Protein AF-0000000072197027 (afdb_homodimer)

Nearest PDB structures (foldseek):
  2esn-assembly1_C  TM=7.089E-01  e=3.017E-25  Pseudomonas aeruginosa
  2esn-assembly1_D  TM=6.855E-01  e=1.793E-22  Pseudomonas aeruginosa
  2esn-assembly1_A  TM=6.015E-01  e=3.748E-24  Pseudomonas aeruginosa
  2esn-assembly1_B  TM=6.254E-01  e=2.914E-23  Pseudomonas aeruginosa
  5ae5-assembly1_A-2  TM=6.223E-01  e=8.573E-21  Burkholderia cepacia

Structure (mmCIF, N/CA/C/O backbone):
data_AF-0000000072197027-model_v1
#
loop_
_entity.id
_entity.type
_entity.pdbx_description
1 polymer 'LysR family transcriptional regulator'
#
loop_
_atom_site.group_PDB
_atom_site.id
_atom_site.type_symbol
_atom_site.label_atom_id
_atom_site.label_alt_id
_atom_site.label_comp_id
_atom_site.label_asym_id
_atom_site.label_entity_id
_atom_site.label_seq_id
_atom_site.pdbx_PDB_ins_code
_atom_site.Cartn_x
_atom_site.Cartn_y
_atom_site.Cartn_z
_atom_site.occupancy
_atom_site.B_iso_or_equiv
_atom_site.auth_seq_id
_atom_site.auth_comp_id
_atom_site.auth_asym_id
_atom_site.auth_atom_id
_atom_site.pdbx_PDB_model_num
ATOM 1 N N . MET A 1 1 ? -32.061 29.6 -0.548 1 66.72 1 MET A N 1
ATOM 2 C CA . MET A 1 1 ? -31.108 29 0.382 1 66.72 1 MET A CA 1
ATOM 3 C C . MET A 1 1 ? -31.693 28.926 1.788 1 66.72 1 MET A C 1
ATOM 5 O O . MET A 1 1 ? -32.395 29.841 2.222 1 66.72 1 MET A O 1
ATOM 9 N N . ASP A 1 2 ? -31.773 27.795 2.347 1 75.87 2 ASP A N 1
ATOM 10 C CA . ASP A 1 2 ? -32.338 27.568 3.674 1 75.87 2 ASP A CA 1
ATOM 11 C C . ASP A 1 2 ? -31.385 28.047 4.766 1 75.87 2 ASP A C 1
ATOM 13 O O . ASP A 1 2 ? -30.712 27.238 5.409 1 75.87 2 ASP A O 1
ATOM 17 N N . TYR A 1 3 ? -31.444 29.333 4.96 1 77.2 3 TYR A N 1
ATOM 18 C CA . TYR A 1 3 ? -30.515 30.001 5.865 1 77.2 3 TYR A CA 1
ATOM 19 C C . TYR A 1 3 ? -30.723 29.536 7.301 1 77.2 3 TYR A C 1
ATOM 21 O O . TYR A 1 3 ? -29.785 29.537 8.102 1 77.2 3 TYR A O 1
ATOM 29 N N . ILE A 1 4 ? -31.829 29.19 7.571 1 70.55 4 ILE A N 1
ATOM 30 C CA . ILE A 1 4 ? -32.137 28.779 8.937 1 70.55 4 ILE A CA 1
ATOM 31 C C . ILE A 1 4 ? -31.422 27.468 9.255 1 70.55 4 ILE A C 1
ATOM 33 O O . ILE A 1 4 ? -30.751 27.353 10.283 1 70.55 4 ILE A O 1
ATOM 37 N N . THR A 1 5 ? -31.552 26.591 8.434 1 68.79 5 THR A N 1
ATOM 38 C CA . THR A 1 5 ? -30.887 25.309 8.641 1 68.79 5 THR A CA 1
ATOM 39 C C . THR A 1 5 ? -29.37 25.476 8.611 1 68.79 5 THR A C 1
ATOM 41 O O . THR A 1 5 ? -28.655 24.847 9.394 1 68.79 5 THR A O 1
ATOM 44 N N . LEU A 1 6 ? -29.025 26.313 7.749 1 75.98 6 LEU A N 1
ATOM 45 C CA . LEU A 1 6 ? -27.593 26.543 7.592 1 75.98 6 LEU A CA 1
ATOM 46 C C . LEU A 1 6 ? -26.998 27.15 8.858 1 75.98 6 LEU A C 1
ATOM 48 O O . LEU A 1 6 ? -25.842 26.884 9.195 1 75.98 6 LEU A O 1
ATOM 52 N N . SER A 1 7 ? -27.788 27.877 9.471 1 77.64 7 SER A N 1
ATOM 53 C CA . SER A 1 7 ? -27.291 28.554 10.664 1 77.64 7 SER A CA 1
ATOM 54 C C . SER A 1 7 ? -27.087 27.571 11.813 1 77.64 7 SER A C 1
ATOM 56 O O . SER A 1 7 ? -26.423 27.891 12.8 1 77.64 7 SER A O 1
ATOM 58 N N . ARG A 1 8 ? -27.603 26.42 11.632 1 77.49 8 ARG A N 1
ATOM 59 C CA . ARG A 1 8 ? -27.505 25.41 12.681 1 77.49 8 ARG A CA 1
ATOM 60 C C . ARG A 1 8 ? -26.242 24.572 12.517 1 77.49 8 ARG A C 1
ATOM 62 O O . ARG A 1 8 ? -25.866 23.823 13.421 1 77.49 8 ARG A O 1
ATOM 69 N N . ILE A 1 9 ? -25.619 24.672 11.346 1 83.15 9 ILE A N 1
ATOM 70 C CA . ILE A 1 9 ? -24.402 23.915 11.07 1 83.15 9 ILE A CA 1
ATOM 71 C C . ILE A 1 9 ? -23.19 24.84 11.151 1 83.15 9 ILE A C 1
ATOM 73 O O . ILE A 1 9 ? -23.177 25.911 10.539 1 83.15 9 ILE A O 1
ATOM 77 N N . SER A 1 10 ? -22.322 24.467 11.993 1 87.38 10 SER A N 1
ATOM 78 C CA . SER A 1 10 ? -21.107 25.266 12.114 1 87.38 10 SER A CA 1
ATOM 79 C C . SER A 1 10 ? -19.93 24.59 11.418 1 87.38 10 SER A C 1
ATOM 81 O O . SER A 1 10 ? -20.024 23.429 11.015 1 87.38 10 SER A O 1
ATOM 83 N N . LEU A 1 11 ? -18.908 25.304 11.27 1 88.21 11 LEU A N 1
ATOM 84 C CA . LEU A 1 11 ? -17.686 24.771 10.679 1 88.21 11 LEU A CA 1
ATOM 85 C C . LEU A 1 11 ? -17.112 23.648 11.537 1 88.21 11 LEU A C 1
ATOM 87 O O . LEU A 1 11 ? -16.439 22.751 11.024 1 88.21 11 LEU A O 1
ATOM 91 N N . LYS A 1 12 ? -17.463 23.77 12.756 1 90.32 12 LYS A N 1
ATOM 92 C CA . LYS A 1 12 ? -17.051 22.705 13.665 1 90.32 12 LYS A CA 1
ATOM 93 C C . LYS A 1 12 ? -17.674 21.37 13.268 1 90.32 12 LYS A C 1
ATOM 95 O O . LYS A 1 12 ? -17.004 20.336 13.287 1 90.32 12 LYS A O 1
ATOM 100 N N . HIS A 1 13 ? -18.907 21.445 12.904 1 93.07 13 HIS A N 1
ATOM 101 C CA . HIS A 1 13 ? -19.616 20.248 12.464 1 93.07 13 HIS A CA 1
ATOM 102 C C . HIS A 1 13 ? -18.955 19.638 11.233 1 93.07 13 HIS A C 1
ATOM 104 O O . HIS A 1 13 ? -18.711 18.43 11.189 1 93.07 13 HIS A O 1
ATOM 110 N N . LEU A 1 14 ? -18.633 20.467 10.346 1 92.57 14 LEU A N 1
ATOM 111 C CA . LEU A 1 14 ? -18.068 20.005 9.083 1 92.57 14 LEU A CA 1
ATOM 112 C C . LEU A 1 14 ? -16.656 19.465 9.284 1 92.57 14 LEU A C 1
ATOM 114 O O . LEU A 1 14 ? -16.277 18.463 8.674 1 92.57 14 LEU A O 1
ATOM 118 N N . THR A 1 15 ? -15.958 20.095 10.115 1 93.48 15 THR A N 1
ATOM 119 C CA . THR A 1 15 ? -14.591 19.672 10.398 1 93.48 15 THR A CA 1
ATOM 120 C C . THR A 1 15 ? -14.578 18.309 11.085 1 93.48 15 THR A C 1
ATOM 122 O O . THR A 1 15 ? -13.761 17.448 10.752 1 93.48 15 THR A O 1
ATOM 125 N N . VAL A 1 16 ? -15.466 18.138 11.992 1 94.44 16 VAL A N 1
ATOM 126 C CA . VAL A 1 16 ? -15.564 16.871 12.709 1 94.44 16 VAL A CA 1
ATOM 127 C C . VAL A 1 16 ? -15.94 15.755 11.737 1 94.44 16 VAL A C 1
ATOM 129 O O . VAL A 1 16 ? -15.339 14.679 11.754 1 94.44 16 VAL A O 1
ATOM 132 N N . LEU A 1 17 ? -16.895 16.038 10.938 1 94.54 17 LEU A N 1
ATOM 133 C CA . LEU A 1 17 ? -17.325 15.04 9.965 1 94.54 17 LEU A CA 1
ATOM 134 C C . LEU A 1 17 ? -16.178 14.655 9.038 1 94.54 17 LEU A C 1
ATOM 136 O O . LEU A 1 17 ? -15.947 13.469 8.788 1 94.54 17 LEU A O 1
ATOM 140 N N . HIS A 1 18 ? -15.48 15.6 8.584 1 92.68 18 HIS A N 1
ATOM 141 C CA . HIS A 1 18 ? -14.34 15.353 7.709 1 92.68 18 HIS A CA 1
ATOM 142 C C . HIS A 1 18 ? -13.285 14.5 8.406 1 92.68 18 HIS A C 1
ATOM 144 O O . HIS A 1 18 ? -12.764 13.548 7.82 1 92.68 18 HIS A O 1
ATOM 150 N N . MET A 1 19 ? -12.993 14.792 9.617 1 92.27 19 MET A N 1
ATOM 151 C CA . MET A 1 19 ? -11.966 14.076 10.369 1 92.27 19 MET A CA 1
ATOM 152 C C . MET A 1 19 ? -12.382 12.63 10.618 1 92.27 19 MET A C 1
ATOM 154 O O . MET A 1 19 ? -11.548 11.724 10.579 1 92.27 19 MET A O 1
ATOM 158 N N . LEU A 1 20 ? -13.648 12.473 10.857 1 93.3 20 LEU A N 1
ATOM 159 C CA . LEU A 1 20 ? -14.15 11.122 11.085 1 93.3 20 LEU A CA 1
ATOM 160 C C . LEU A 1 20 ? -14.084 10.294 9.806 1 93.3 20 LEU A C 1
ATOM 162 O O . LEU A 1 20 ? -13.819 9.091 9.853 1 93.3 20 LEU A O 1
ATOM 166 N N . LEU A 1 21 ? -14.297 10.902 8.717 1 89.8 21 LEU A N 1
ATOM 167 C CA . LEU A 1 21 ? -14.211 10.22 7.431 1 89.8 21 LEU A CA 1
ATOM 168 C C . LEU A 1 21 ? -12.768 9.843 7.111 1 89.8 21 LEU A C 1
ATOM 170 O O . LEU A 1 21 ? -12.52 8.891 6.367 1 89.8 21 LEU A O 1
ATOM 174 N N . THR A 1 22 ? -11.915 10.551 7.685 1 84.71 22 THR A N 1
ATOM 175 C CA . THR A 1 22 ? -10.497 10.352 7.41 1 84.71 22 THR A CA 1
ATOM 176 C C . THR A 1 22 ? -9.902 9.317 8.36 1 84.71 22 THR A C 1
ATOM 178 O O . THR A 1 22 ? -9.118 8.462 7.943 1 84.71 22 THR A O 1
ATOM 181 N N . THR A 1 23 ? -10.328 9.309 9.589 1 83.77 23 THR A N 1
ATOM 182 C CA . THR A 1 23 ? -9.646 8.509 10.601 1 83.77 23 THR A CA 1
ATOM 183 C C . THR A 1 23 ? -10.446 7.251 10.924 1 83.77 23 THR A C 1
ATOM 185 O O . THR A 1 23 ? -9.9 6.281 11.454 1 83.77 23 THR A O 1
ATOM 188 N N . HIS A 1 24 ? -11.756 7.358 10.73 1 87.1 24 HIS A N 1
ATOM 189 C CA . HIS A 1 24 ? -12.673 6.289 11.11 1 87.1 24 HIS A CA 1
ATOM 190 C C . HIS A 1 24 ? -12.549 5.959 12.594 1 87.1 24 HIS A C 1
ATOM 192 O O . HIS A 1 24 ? -12.648 4.794 12.985 1 87.1 24 HIS A O 1
ATOM 198 N N . SER A 1 25 ? -12.245 6.971 13.333 1 87.99 25 SER A N 1
ATOM 199 C CA . SER A 1 25 ? -12.037 6.81 14.768 1 87.99 25 SER A CA 1
ATOM 200 C C . SER A 1 25 ? -12.359 8.097 15.521 1 87.99 25 SER A C 1
ATOM 202 O O . SER A 1 25 ? -11.805 9.155 15.217 1 87.99 25 SER A O 1
ATOM 204 N N . VAL A 1 26 ? -13.176 7.939 16.562 1 92.24 26 VAL A N 1
ATOM 205 C CA . VAL A 1 26 ? -13.533 9.09 17.384 1 92.24 26 VAL A CA 1
ATOM 206 C C . VAL A 1 26 ? -12.307 9.577 18.152 1 92.24 26 VAL A C 1
ATOM 208 O O . VAL A 1 26 ? -12.045 10.781 18.217 1 92.24 26 VAL A O 1
ATOM 211 N N . THR A 1 27 ? -11.512 8.666 18.583 1 86.9 27 THR A N 1
ATOM 212 C CA . THR A 1 27 ? -10.342 8.988 19.393 1 86.9 27 THR A CA 1
ATOM 213 C C . THR A 1 27 ? -9.284 9.701 18.557 1 86.9 27 THR A C 1
ATOM 215 O O . THR A 1 27 ? -8.741 10.725 18.976 1 86.9 27 THR A O 1
ATOM 218 N N . GLN A 1 28 ? -9.111 9.238 17.409 1 85.91 28 GLN A N 1
ATOM 219 C CA . GLN A 1 28 ? -8.108 9.857 16.549 1 85.91 28 GLN A CA 1
ATOM 220 C C . GLN A 1 28 ? -8.567 11.23 16.068 1 85.91 28 GLN A C 1
ATOM 222 O O . GLN A 1 28 ? -7.766 12.163 15.977 1 85.91 28 GLN A O 1
ATOM 227 N N . ALA A 1 29 ? -9.807 11.304 15.782 1 91.36 29 ALA A N 1
ATOM 228 C CA . ALA A 1 29 ? -10.351 12.595 15.369 1 91.36 29 ALA A CA 1
ATOM 229 C C . ALA A 1 29 ? -10.196 13.635 16.475 1 91.36 29 ALA A C 1
ATOM 231 O O . ALA A 1 29 ? -9.799 14.773 16.215 1 91.36 29 ALA A O 1
ATOM 232 N N . ALA A 1 30 ? -10.44 13.252 17.703 1 92.61 30 ALA A N 1
ATOM 233 C CA . ALA A 1 30 ? -10.319 14.147 18.851 1 92.61 30 ALA A CA 1
ATOM 234 C C . ALA A 1 30 ? -8.878 14.614 19.033 1 92.61 30 ALA A C 1
ATOM 236 O O . ALA A 1 30 ? -8.627 15.8 19.259 1 92.61 30 ALA A O 1
ATOM 237 N N . GLU A 1 31 ? -7.997 13.739 18.863 1 83.12 31 GLU A N 1
ATOM 238 C CA . GLU A 1 31 ? -6.578 14.053 19.003 1 83.12 31 GLU A CA 1
ATOM 239 C C . GLU A 1 31 ? -6.13 15.064 17.952 1 83.12 31 GLU A C 1
ATOM 241 O O . GLU A 1 31 ? -5.431 16.029 18.269 1 83.12 31 GLU A O 1
ATOM 246 N N . ARG A 1 32 ? -6.592 14.882 16.796 1 82.79 32 ARG A N 1
ATOM 247 C CA . ARG A 1 32 ? -6.17 15.735 15.69 1 82.79 32 ARG A CA 1
ATOM 248 C C . ARG A 1 32 ? -6.796 17.121 15.798 1 82.79 32 ARG A C 1
ATOM 250 O O . ARG A 1 32 ? -6.183 18.117 15.408 1 82.79 32 ARG A O 1
ATOM 257 N N . LEU A 1 33 ? -7.965 17.149 16.334 1 88.43 33 LEU A N 1
ATOM 258 C CA . LEU A 1 33 ? -8.687 18.412 16.443 1 88.43 33 LEU A CA 1
ATOM 259 C C . LEU A 1 33 ? -8.394 19.093 17.776 1 88.43 33 LEU A C 1
ATOM 261 O O . LEU A 1 33 ? -8.884 20.194 18.037 1 88.43 33 LEU A O 1
ATOM 265 N N . CYS A 1 34 ? -7.593 18.354 18.594 1 87.58 34 CYS A N 1
ATOM 266 C CA . CYS A 1 34 ? -7.245 18.868 19.914 1 87.58 34 CYS A CA 1
ATOM 267 C C . CYS A 1 34 ? -8.497 19.142 20.739 1 87.58 34 CYS A C 1
ATOM 269 O O . CYS A 1 34 ? -8.642 20.222 21.314 1 87.58 34 CYS A O 1
ATOM 271 N N . VAL A 1 35 ? -9.478 18.215 20.705 1 91.8 35 VAL A N 1
ATOM 272 C CA . VAL A 1 35 ? -10.696 18.238 21.509 1 91.8 35 VAL A CA 1
ATOM 273 C C . VAL A 1 35 ? -10.89 16.885 22.19 1 91.8 35 VAL A C 1
ATOM 275 O O . VAL A 1 35 ? -10.038 16 22.081 1 91.8 35 VAL A O 1
ATOM 278 N N . THR A 1 36 ? -11.855 16.746 22.948 1 92.97 36 THR A N 1
ATOM 279 C CA . THR A 1 36 ? -12.113 15.489 23.641 1 92.97 36 THR A CA 1
ATOM 280 C C . THR A 1 36 ? -12.961 14.559 22.778 1 92.97 36 THR A C 1
ATOM 282 O O . THR A 1 36 ? -13.753 15.021 21.953 1 92.97 36 THR A O 1
ATOM 285 N N . PRO A 1 37 ? -12.825 13.312 23.019 1 93.85 37 PRO A N 1
ATOM 286 C CA . PRO A 1 37 ? -13.684 12.365 22.305 1 93.85 37 PRO A CA 1
ATOM 287 C C . PRO A 1 37 ? -15.171 12.626 22.537 1 93.85 37 PRO A C 1
ATOM 289 O O . PRO A 1 37 ? -15.983 12.441 21.627 1 93.85 37 PRO A O 1
ATOM 292 N N . SER A 1 38 ? -15.542 13.027 23.694 1 95.77 38 SER A N 1
ATOM 293 C CA . SER A 1 38 ? -16.935 13.332 24.002 1 95.77 38 SER A CA 1
ATOM 294 C C . SER A 1 38 ? -17.454 14.477 23.138 1 95.77 38 SER A C 1
ATOM 296 O O . SER A 1 38 ? -18.606 14.457 22.699 1 95.77 38 SER A O 1
ATOM 298 N N . SER A 1 39 ? -16.611 15.453 22.927 1 95.38 39 SER A N 1
ATOM 299 C CA . SER A 1 39 ? -16.973 16.577 22.07 1 95.38 39 SER A CA 1
ATOM 300 C C . SER A 1 39 ? -17.221 16.121 20.636 1 95.38 39 SER A C 1
ATOM 302 O O . SER A 1 39 ? -18.17 16.573 19.991 1 95.38 39 SER A O 1
ATOM 304 N N . VAL A 1 40 ? -16.39 15.232 20.161 1 95.61 40 VAL A N 1
ATOM 305 C CA . VAL A 1 40 ? -16.54 14.684 18.818 1 95.61 40 VAL A CA 1
ATOM 306 C C . VAL A 1 40 ? -17.843 13.893 18.725 1 95.61 40 VAL A C 1
ATOM 308 O O . VAL A 1 40 ? -18.602 14.046 17.765 1 95.61 40 VAL A O 1
ATOM 311 N N . SER A 1 41 ? -18.166 13.102 19.702 1 95.33 41 SER A N 1
ATOM 312 C CA . SER A 1 41 ? -19.373 12.282 19.723 1 95.33 41 SER A CA 1
ATOM 313 C C . SER A 1 41 ? -20.628 13.147 19.77 1 95.33 41 SER A C 1
ATOM 315 O O . SER A 1 41 ? -21.625 12.84 19.113 1 95.33 41 SER A O 1
ATOM 317 N N . LYS A 1 42 ? -20.568 14.15 20.544 1 95.95 42 LYS A N 1
ATOM 318 C CA . LYS A 1 42 ? -21.69 15.079 20.637 1 95.95 42 LYS A CA 1
ATOM 319 C C . LYS A 1 42 ? -21.956 15.756 19.296 1 95.95 42 LYS A C 1
ATOM 321 O O . LYS A 1 42 ? -23.106 15.858 18.863 1 95.95 42 LYS A O 1
ATOM 326 N N . THR A 1 43 ? -20.9 16.255 18.763 1 95.38 43 THR A N 1
ATOM 327 C CA . THR A 1 43 ? -21.019 16.9 17.461 1 95.38 43 THR A CA 1
ATOM 328 C C . THR A 1 43 ? -21.583 15.931 16.426 1 95.38 43 THR A C 1
ATOM 330 O O . THR A 1 43 ? -22.411 16.312 15.597 1 95.38 43 THR A O 1
ATOM 333 N N . LEU A 1 44 ? -21.096 14.676 16.481 1 95.29 44 LEU A N 1
ATOM 334 C CA . LEU A 1 44 ? -21.591 13.657 15.562 1 95.29 44 LEU A CA 1
ATOM 335 C C . LEU A 1 44 ? -23.083 13.418 15.768 1 95.29 44 LEU A C 1
ATOM 337 O O . LEU A 1 44 ? -23.829 13.253 14.8 1 95.29 44 LEU A O 1
ATOM 341 N N . SER A 1 45 ? -23.504 13.433 16.987 1 95.52 45 SER A N 1
ATOM 342 C CA . SER A 1 45 ? -24.92 13.266 17.298 1 95.52 45 SER A CA 1
ATOM 343 C C . SER A 1 45 ? -25.753 14.403 16.715 1 95.52 45 SER A C 1
ATOM 345 O O . SER A 1 45 ? -26.836 14.172 16.174 1 95.52 45 SER A O 1
ATOM 347 N N . GLN A 1 46 ? -25.282 15.545 16.857 1 94.32 46 GLN A N 1
ATOM 348 C CA . GLN A 1 46 ? -25.967 16.708 16.303 1 94.32 46 GLN A CA 1
ATOM 349 C C . GLN A 1 46 ? -26.072 16.612 14.784 1 94.32 46 GLN A C 1
ATOM 351 O O . GLN A 1 46 ? -27.111 16.94 14.207 1 94.32 46 GLN A O 1
ATOM 356 N N . LEU A 1 47 ? -25.043 16.171 14.169 1 94.18 47 LEU A N 1
ATOM 357 C CA . LEU A 1 47 ? -25.009 16.033 12.717 1 94.18 47 LEU A CA 1
ATOM 358 C C . LEU A 1 47 ? -26.006 14.98 12.247 1 94.18 47 LEU A C 1
ATOM 360 O O . LEU A 1 47 ? -26.662 15.155 11.218 1 94.18 47 LEU A O 1
ATOM 364 N N . ARG A 1 48 ? -26.038 13.927 13.034 1 94.37 48 ARG A N 1
ATOM 365 C CA . ARG A 1 48 ? -26.986 12.867 12.706 1 94.37 48 ARG A CA 1
ATOM 366 C C . ARG A 1 48 ? -28.415 13.4 12.676 1 94.37 48 ARG A C 1
ATOM 368 O O . ARG A 1 48 ? -29.183 13.081 11.766 1 94.37 48 ARG A O 1
ATOM 375 N N . GLU A 1 49 ? -28.704 14.159 13.603 1 93.08 49 GLU A N 1
ATOM 376 C CA . GLU A 1 49 ? -30.041 14.735 13.711 1 93.08 49 GLU A CA 1
ATOM 377 C C . GLU A 1 49 ? -30.32 15.703 12.565 1 93.08 49 GLU A C 1
ATOM 379 O O . GLU A 1 49 ? -31.41 15.695 11.99 1 93.08 49 GLU A O 1
ATOM 384 N N . THR A 1 50 ? -29.401 16.446 12.278 1 89.86 50 THR A N 1
ATOM 385 C CA . THR A 1 50 ? -29.569 17.491 11.275 1 89.86 50 THR A CA 1
ATOM 386 C C . THR A 1 50 ? -29.653 16.889 9.875 1 89.86 50 THR A C 1
ATOM 388 O O . THR A 1 50 ? -30.444 17.342 9.045 1 89.86 50 THR A O 1
ATOM 391 N N . LEU A 1 51 ? -28.821 15.873 9.655 1 91.33 51 LEU A N 1
ATOM 392 C CA . LEU A 1 51 ? -28.716 15.322 8.308 1 91.33 51 LEU A CA 1
ATOM 393 C C . LEU A 1 51 ? -29.622 14.106 8.147 1 91.33 51 LEU A C 1
ATOM 395 O O . LEU A 1 51 ? -29.741 13.557 7.049 1 91.33 51 LEU A O 1
ATOM 399 N N . LYS A 1 52 ? -30.172 13.642 9.243 1 92.9 52 LYS A N 1
ATOM 400 C CA . LYS A 1 52 ? -31.122 12.533 9.249 1 92.9 52 LYS A CA 1
ATOM 401 C C . LYS A 1 52 ? -30.486 11.261 8.697 1 92.9 52 LYS A C 1
ATOM 403 O O . LYS A 1 52 ? -31.065 10.593 7.838 1 92.9 52 LYS A O 1
ATOM 408 N N . ASP A 1 53 ? -29.295 11.037 9.064 1 93.23 53 ASP A N 1
ATOM 409 C CA . ASP A 1 53 ? -28.509 9.846 8.76 1 93.23 53 ASP A CA 1
ATOM 410 C C . ASP A 1 53 ? -27.606 9.47 9.932 1 93.23 53 ASP A C 1
ATOM 412 O O . ASP A 1 53 ? -27.104 10.344 10.642 1 93.23 53 ASP A O 1
ATOM 416 N N . GLU A 1 54 ? -27.382 8.22 10.096 1 94.03 54 GLU A N 1
ATOM 417 C CA . GLU A 1 54 ? -26.502 7.755 11.165 1 94.03 54 GLU A CA 1
ATOM 418 C C . GLU A 1 54 ? -25.063 8.205 10.929 1 94.03 54 GLU A C 1
ATOM 420 O O . GLU A 1 54 ? -24.281 8.321 11.875 1 94.03 54 GLU A O 1
ATOM 425 N N . LEU A 1 55 ? -24.662 8.431 9.651 1 94.91 55 LEU A N 1
ATOM 426 C CA . LEU A 1 55 ? -23.366 8.893 9.167 1 94.91 55 LEU A CA 1
ATOM 427 C C . LEU A 1 55 ? -22.295 7.83 9.381 1 94.91 55 LEU A C 1
ATOM 429 O O . LEU A 1 55 ? -21.532 7.517 8.464 1 94.91 55 LEU A O 1
ATOM 433 N N . PHE A 1 56 ? -22.25 7.244 10.623 1 94.18 56 PHE A N 1
ATOM 434 C CA . PHE A 1 56 ? -21.301 6.187 10.951 1 94.18 56 PHE A CA 1
ATOM 435 C C . PHE A 1 56 ? -21.96 5.115 11.811 1 94.18 56 PHE A C 1
ATOM 437 O O . PHE A 1 56 ? -22.842 5.416 12.619 1 94.18 56 PHE A O 1
ATOM 444 N N . TYR A 1 57 ? -21.454 3.925 11.609 1 88.24 57 TYR A N 1
ATOM 445 C CA . TYR A 1 57 ? -21.838 2.84 12.505 1 88.24 57 TYR A CA 1
ATOM 446 C C . TYR A 1 57 ? -20.616 2.05 12.959 1 88.24 57 TYR A C 1
ATOM 448 O O . TYR A 1 57 ? -19.547 2.145 12.352 1 88.24 57 TYR A O 1
ATOM 456 N N . ARG A 1 58 ? -20.77 1.359 13.996 1 80.99 58 ARG A N 1
ATOM 457 C CA . ARG A 1 58 ? -19.649 0.615 14.563 1 80.99 58 ARG A CA 1
ATOM 458 C C . ARG A 1 58 ? -19.61 -0.811 14.023 1 80.99 58 ARG A C 1
ATOM 460 O O . ARG A 1 58 ? -20.649 -1.464 13.904 1 80.99 58 ARG A O 1
ATOM 467 N N . ASP A 1 59 ? -18.578 -1.136 13.489 1 74.45 59 ASP A N 1
ATOM 468 C CA . ASP A 1 59 ? -18.249 -2.513 13.132 1 74.45 59 ASP A CA 1
ATOM 469 C C . ASP A 1 59 ? -17.048 -3.015 13.93 1 74.45 59 ASP A C 1
ATOM 471 O O . ASP A 1 59 ? -15.903 -2.865 13.498 1 74.45 59 ASP A O 1
ATOM 475 N N . GLY A 1 60 ? -17.344 -3.705 14.973 1 67.46 60 GLY A N 1
ATOM 476 C CA . GLY A 1 60 ? -16.281 -4.014 15.916 1 67.46 60 GLY A CA 1
ATOM 477 C C . GLY A 1 60 ? -15.662 -2.779 16.543 1 67.46 60 GLY A C 1
ATOM 478 O O . GLY A 1 60 ? -16.362 -1.969 17.154 1 67.46 60 GLY A O 1
ATOM 479 N N . THR A 1 61 ? -14.354 -2.647 16.357 1 64.93 61 THR A N 1
ATOM 480 C CA . THR A 1 61 ? -13.636 -1.502 16.907 1 64.93 61 THR A CA 1
ATOM 481 C C . THR A 1 61 ? -13.528 -0.385 15.874 1 64.93 61 THR A C 1
ATOM 483 O O . THR A 1 61 ? -13.007 0.693 16.169 1 64.93 61 THR A O 1
ATOM 486 N N . ARG A 1 62 ? -14.146 -0.65 14.782 1 71.97 62 ARG A N 1
ATOM 487 C CA . ARG A 1 62 ? -13.967 0.333 13.718 1 71.97 62 ARG A CA 1
ATOM 488 C C . ARG A 1 62 ? -15.245 1.133 13.49 1 71.97 62 ARG A C 1
ATOM 490 O O . ARG A 1 62 ? -16.349 0.6 13.623 1 71.97 62 ARG A O 1
ATOM 497 N N . LEU A 1 63 ? -15.07 2.439 13.253 1 86.17 63 LEU A N 1
ATOM 498 C CA . LEU A 1 63 ? -16.141 3.336 12.834 1 86.17 63 LEU A CA 1
ATOM 499 C C . LEU A 1 63 ? -16.257 3.371 11.314 1 86.17 63 LEU A C 1
ATOM 501 O O . LEU A 1 63 ? -15.315 3.77 10.624 1 86.17 63 LEU A O 1
ATOM 505 N N . VAL A 1 64 ? -17.42 2.868 10.792 1 84.88 64 VAL A N 1
ATOM 506 C CA . VAL A 1 64 ? -17.594 2.726 9.35 1 84.88 64 VAL A CA 1
ATOM 507 C C . VAL A 1 64 ? -18.586 3.771 8.844 1 84.88 64 VAL A C 1
ATOM 509 O O . VAL A 1 64 ? -19.694 3.89 9.371 1 84.88 64 VAL A O 1
ATOM 512 N N . PRO A 1 65 ? -18.222 4.549 7.906 1 90.09 65 PRO A N 1
ATOM 513 C CA . PRO A 1 65 ? -19.15 5.549 7.373 1 90.09 65 PRO A CA 1
ATOM 514 C C . PRO A 1 65 ? -20.281 4.929 6.557 1 90.09 65 PRO A C 1
ATOM 516 O O . PRO A 1 65 ? -20.088 3.893 5.914 1 90.09 65 PRO A O 1
ATOM 519 N N . THR A 1 66 ? -21.431 5.554 6.586 1 87.6 66 THR A N 1
ATOM 520 C CA . THR A 1 66 ? -22.559 5.172 5.743 1 87.6 66 THR A CA 1
ATOM 521 C C . THR A 1 66 ? -22.33 5.615 4.301 1 87.6 66 THR A C 1
ATOM 523 O O . THR A 1 66 ? -21.483 6.47 4.036 1 87.6 66 THR A O 1
ATOM 526 N N . PRO A 1 67 ? -23.076 5.065 3.403 1 82.52 67 PRO A N 1
ATOM 527 C CA . PRO A 1 67 ? -22.995 5.527 2.015 1 82.52 67 PRO A CA 1
ATOM 528 C C . PRO A 1 67 ? -23.28 7.02 1.872 1 82.52 67 PRO A C 1
ATOM 530 O O . PRO A 1 67 ? -22.635 7.702 1.072 1 82.52 67 PRO A O 1
ATOM 533 N N . PHE A 1 68 ? -24.205 7.511 2.671 1 89.56 68 PHE A N 1
ATOM 534 C CA . PHE A 1 68 ? -24.535 8.931 2.65 1 89.56 68 PHE A CA 1
ATOM 535 C C . PHE A 1 68 ? -23.331 9.772 3.056 1 89.56 68 PHE A C 1
ATOM 537 O O . PHE A 1 68 ? -22.999 10.754 2.388 1 89.56 68 PHE A O 1
ATOM 544 N N . ALA A 1 69 ? -22.682 9.341 4.087 1 91.15 69 ALA A N 1
ATOM 545 C CA . ALA A 1 69 ? -21.517 10.065 4.588 1 91.15 69 ALA A CA 1
ATOM 546 C C . ALA A 1 69 ? -20.394 10.08 3.555 1 91.15 69 ALA A C 1
ATOM 548 O O . ALA A 1 69 ? -19.746 11.108 3.347 1 91.15 69 ALA A O 1
ATOM 549 N N . ILE A 1 70 ? -20.214 8.974 2.962 1 85.42 70 ILE A N 1
ATOM 550 C CA . ILE A 1 70 ? -19.185 8.85 1.936 1 85.42 70 ILE A CA 1
ATOM 551 C C . ILE A 1 70 ? -19.495 9.794 0.777 1 85.42 70 ILE A C 1
ATOM 553 O O . ILE A 1 70 ? -18.607 10.492 0.281 1 85.42 70 ILE A O 1
ATOM 557 N N . ASN A 1 71 ? -20.725 9.886 0.467 1 86 71 ASN A N 1
ATOM 558 C CA . ASN A 1 71 ? -21.143 10.656 -0.7 1 86 71 ASN A CA 1
ATOM 559 C C . ASN A 1 71 ? -21.008 12.157 -0.459 1 86 71 ASN A C 1
ATOM 561 O O . ASN A 1 71 ? -20.706 12.913 -1.384 1 86 71 ASN A O 1
ATOM 565 N N . ILE A 1 72 ? -21.16 12.6 0.718 1 91.14 72 ILE A N 1
ATOM 566 C CA . ILE A 1 72 ? -21.128 14.04 0.948 1 91.14 72 ILE A CA 1
ATOM 567 C C . ILE A 1 72 ? -19.706 14.477 1.29 1 91.14 72 ILE A C 1
ATOM 569 O O . ILE A 1 72 ? -19.413 15.674 1.344 1 91.14 72 ILE A O 1
ATOM 573 N N . GLY A 1 73 ? -18.868 13.556 1.444 1 88.77 73 GLY A N 1
ATOM 574 C CA . GLY A 1 73 ? -17.488 13.826 1.812 1 88.77 73 GLY A CA 1
ATOM 575 C C . GLY A 1 73 ? -16.821 14.852 0.916 1 88.77 73 GLY A C 1
ATOM 576 O O . GLY A 1 73 ? -16.282 15.85 1.399 1 88.77 73 GLY A O 1
ATOM 577 N N . PRO A 1 74 ? -16.946 14.716 -0.335 1 87.05 74 PRO A N 1
ATOM 578 C CA . PRO A 1 74 ? -16.307 15.655 -1.26 1 87.05 74 PRO A CA 1
ATOM 579 C C . PRO A 1 74 ? -16.839 17.079 -1.117 1 87.05 74 PRO A C 1
ATOM 581 O O . PRO A 1 74 ? -16.069 18.04 -1.189 1 87.05 74 PRO A O 1
ATOM 584 N N . SER A 1 75 ? -18.096 17.161 -0.901 1 90.97 75 SER A N 1
ATOM 585 C CA . SER A 1 75 ? -18.697 18.481 -0.747 1 90.97 75 SER A CA 1
ATOM 586 C C . SER A 1 75 ? -18.213 19.164 0.528 1 90.97 75 SER A C 1
ATOM 588 O O . SER A 1 75 ? -17.938 20.365 0.529 1 90.97 75 SER A O 1
ATOM 590 N N . ILE A 1 76 ? -18.118 18.395 1.511 1 91.56 76 ILE A N 1
ATOM 591 C CA . ILE A 1 76 ? -17.628 18.926 2.779 1 91.56 76 ILE A CA 1
ATOM 592 C C . ILE A 1 76 ? -16.197 19.432 2.607 1 91.56 76 ILE A C 1
ATOM 594 O O . ILE A 1 76 ? -15.865 20.535 3.048 1 91.56 76 ILE A O 1
ATOM 598 N N . HIS A 1 77 ? -15.437 18.678 1.989 1 89.37 77 HIS A N 1
ATOM 599 C CA . HIS A 1 77 ? -14.056 19.065 1.724 1 89.37 77 HIS A CA 1
ATOM 600 C C . HIS A 1 77 ? -13.99 20.369 0.937 1 89.37 77 HIS A C 1
ATOM 602 O O . HIS A 1 77 ? -13.174 21.242 1.24 1 89.37 77 HIS A O 1
ATOM 608 N N . GLY A 1 78 ? -14.806 20.49 -0.035 1 88.19 78 GLY A N 1
ATOM 609 C CA . GLY A 1 78 ? -14.85 21.712 -0.822 1 88.19 78 GLY A CA 1
ATOM 610 C C . GLY A 1 78 ? -15.191 22.94 0.001 1 88.19 78 GLY A C 1
ATOM 611 O O . GLY A 1 78 ? -14.554 23.986 -0.141 1 88.19 78 GLY A O 1
ATOM 612 N N . ILE A 1 79 ? -16.102 22.789 0.852 1 90.14 79 ILE A N 1
ATOM 613 C CA . ILE A 1 79 ? -16.539 23.894 1.698 1 90.14 79 ILE A CA 1
ATOM 614 C C . ILE A 1 79 ? -15.408 24.301 2.64 1 90.14 79 ILE A C 1
ATOM 616 O O . ILE A 1 79 ? -15.099 25.488 2.772 1 90.14 79 ILE A O 1
ATOM 620 N N . LEU A 1 80 ? -14.813 23.34 3.22 1 89.51 80 LEU A N 1
ATOM 621 C CA . LEU A 1 80 ? -13.74 23.621 4.168 1 89.51 80 LEU A CA 1
ATOM 622 C C . LEU A 1 80 ? -12.551 24.268 3.466 1 89.51 80 LEU A C 1
ATOM 624 O O . LEU A 1 80 ? -11.93 25.186 4.007 1 89.51 80 LEU A O 1
ATOM 628 N N . SER A 1 81 ? -12.266 23.822 2.342 1 87.59 81 SER A N 1
ATOM 629 C CA . SER A 1 81 ? -11.173 24.395 1.562 1 87.59 81 SER A CA 1
ATOM 630 C C . SER A 1 81 ? -11.451 25.852 1.208 1 87.59 81 SER A C 1
ATOM 632 O O . SER A 1 81 ? -10.569 26.704 1.329 1 87.59 81 SER A O 1
ATOM 634 N N . SER A 1 82 ? -12.638 26.099 0.807 1 86.63 82 SER A N 1
ATOM 635 C CA . SER A 1 82 ? -13.031 27.459 0.456 1 86.63 82 SER A CA 1
ATOM 636 C C . SER A 1 82 ? -12.988 28.379 1.672 1 86.63 82 SER A C 1
ATOM 638 O O . SER A 1 82 ? -12.541 29.524 1.576 1 86.63 82 SER A O 1
ATOM 640 N N . MET A 1 83 ? -13.405 27.849 2.746 1 87.21 83 MET A N 1
ATOM 641 C CA . MET A 1 83 ? -13.39 28.634 3.977 1 87.21 83 MET A CA 1
ATOM 642 C C . MET A 1 83 ? -11.961 28.965 4.394 1 87.21 83 MET A C 1
ATOM 644 O O . MET A 1 83 ? -11.681 30.081 4.835 1 87.21 83 MET A O 1
ATOM 648 N N . ASN A 1 84 ? -11.109 28.007 4.273 1 84.95 84 ASN A N 1
ATOM 649 C CA . ASN A 1 84 ? -9.704 28.269 4.564 1 84.95 84 ASN A CA 1
ATOM 650 C C . ASN A 1 84 ? -9.14 29.366 3.666 1 84.95 84 ASN A C 1
ATOM 652 O O . ASN A 1 84 ? -8.339 30.189 4.112 1 84.95 84 ASN A O 1
ATOM 656 N N . GLY A 1 85 ? -9.536 29.396 2.475 1 82.65 85 GLY A N 1
ATOM 657 C CA . GLY A 1 85 ? -9.138 30.448 1.554 1 82.65 85 GLY A CA 1
ATOM 658 C C . GLY A 1 85 ? -9.593 31.828 1.991 1 82.65 85 GLY A C 1
ATOM 659 O O . GLY A 1 85 ? -8.834 32.795 1.901 1 82.65 85 GLY A O 1
ATOM 660 N N . LEU A 1 86 ? -10.712 31.858 2.503 1 81.47 86 LEU A N 1
ATOM 661 C CA . LEU A 1 86 ? -11.278 33.125 2.953 1 81.47 86 LEU A CA 1
ATOM 662 C C . LEU A 1 86 ? -10.575 33.618 4.213 1 81.47 86 LEU A C 1
ATOM 664 O O . LEU A 1 86 ? -10.303 34.813 4.351 1 81.47 86 LEU A O 1
ATOM 668 N N . LEU A 1 87 ? -10.278 32.697 5.062 1 82.1 87 LEU A N 1
ATOM 669 C CA . LEU A 1 87 ? -9.691 33.041 6.353 1 82.1 87 LEU A CA 1
ATOM 670 C C . LEU A 1 87 ? -8.252 33.516 6.186 1 82.1 87 LEU A C 1
ATOM 672 O O . LEU A 1 87 ? -7.777 34.355 6.956 1 82.1 87 LEU A O 1
ATOM 676 N N . HIS A 1 88 ? -7.595 33.072 5.218 1 79.06 88 HIS A N 1
ATOM 677 C CA . HIS A 1 88 ? -6.169 33.362 5.129 1 79.06 88 HIS A CA 1
ATOM 678 C C . HIS A 1 88 ? -5.869 34.304 3.967 1 79.06 88 HIS A C 1
ATOM 680 O O . HIS A 1 88 ? -4.712 34.66 3.734 1 79.06 88 HIS A O 1
ATOM 686 N N . GLN A 1 89 ? -6.876 34.948 3.395 1 72.34 89 GLN A N 1
ATOM 687 C CA . GLN A 1 89 ? -6.783 35.944 2.332 1 72.34 89 GLN A CA 1
ATOM 688 C C . GLN A 1 89 ? -5.648 35.614 1.367 1 72.34 89 GLN A C 1
ATOM 690 O O . GLN A 1 89 ? -4.868 36.492 0.993 1 72.34 89 GLN A O 1
ATOM 695 N N . GLY A 1 90 ? -5.427 34.476 1.157 1 66.14 90 GLY A N 1
ATOM 696 C CA . GLY A 1 90 ? -4.519 34.027 0.113 1 66.14 90 GLY A CA 1
ATOM 697 C C . GLY A 1 90 ? -3.079 33.925 0.579 1 66.14 90 GLY A C 1
ATOM 698 O O . GLY A 1 90 ? -2.201 33.519 -0.185 1 66.14 90 GLY A O 1
ATOM 699 N N . SER A 1 91 ? -2.782 34.318 1.824 1 79.98 91 SER A N 1
ATOM 700 C CA . SER A 1 91 ? -1.382 34.268 2.233 1 79.98 91 SER A CA 1
ATOM 701 C C . SER A 1 91 ? -1.08 32.995 3.016 1 79.98 91 SER A C 1
ATOM 703 O O . SER A 1 91 ? -1.91 32.531 3.801 1 79.98 91 SER A O 1
ATOM 705 N N . PHE A 1 92 ? -0.072 32.256 2.626 1 87.55 92 PHE A N 1
ATOM 706 C CA . PHE A 1 92 ? 0.37 31.058 3.33 1 87.55 92 PHE A CA 1
ATOM 707 C C . PHE A 1 92 ? 1.861 31.131 3.638 1 87.55 92 PHE A C 1
ATOM 709 O O . PHE A 1 92 ? 2.656 31.541 2.79 1 87.55 92 PHE A O 1
ATOM 716 N N . SER A 1 93 ? 2.151 30.967 4.913 1 86.25 93 SER A N 1
ATOM 717 C CA . SER A 1 93 ? 3.545 30.834 5.321 1 86.25 93 SER A CA 1
ATOM 718 C C . SER A 1 93 ? 3.822 29.452 5.905 1 86.25 93 SER A C 1
ATOM 720 O O . SER A 1 93 ? 3.281 29.097 6.954 1 86.25 93 SER A O 1
ATOM 722 N N . PRO A 1 94 ? 4.654 28.696 5.28 1 87.06 94 PRO A N 1
ATOM 723 C CA . PRO A 1 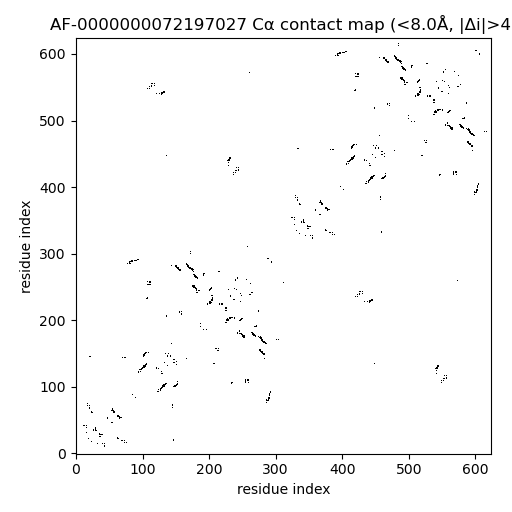94 ? 4.938 27.334 5.74 1 87.06 94 PRO A CA 1
ATOM 724 C C . PRO A 1 94 ? 5.541 27.299 7.142 1 87.06 94 PRO A C 1
ATOM 726 O O . PRO A 1 94 ? 5.314 26.346 7.892 1 87.06 94 PRO A O 1
ATOM 729 N N . ALA A 1 95 ? 6.234 28.333 7.484 1 83.38 95 ALA A N 1
ATOM 730 C CA . ALA A 1 95 ? 6.917 28.373 8.775 1 83.38 95 ALA A CA 1
ATOM 731 C C . ALA A 1 95 ? 5.915 28.419 9.924 1 83.38 95 ALA A C 1
ATOM 733 O O . ALA A 1 95 ? 6.214 27.974 11.035 1 83.38 95 ALA A O 1
ATOM 734 N N . TYR A 1 96 ? 4.714 28.939 9.622 1 82.81 96 TYR A N 1
ATOM 735 C CA . TYR A 1 96 ? 3.724 29.117 10.679 1 82.81 96 TYR A CA 1
ATOM 736 C C . TYR A 1 96 ? 2.564 28.144 10.51 1 82.81 96 TYR A C 1
ATOM 738 O O . TYR A 1 96 ? 1.61 28.164 11.292 1 82.81 96 TYR A O 1
ATOM 746 N N . PHE A 1 97 ? 2.733 27.34 9.537 1 85.92 97 PHE A N 1
ATOM 747 C CA . PHE A 1 97 ? 1.661 26.397 9.241 1 85.92 97 PHE A CA 1
ATOM 748 C C . PHE A 1 97 ? 1.539 25.352 10.344 1 85.92 97 PHE A C 1
ATOM 750 O O . PHE A 1 97 ? 2.546 24.818 10.814 1 85.92 97 PHE A O 1
ATOM 757 N N . GLN A 1 98 ? 0.237 25.267 10.819 1 81.83 98 GLN A N 1
ATOM 758 C CA . GLN A 1 98 ? -0.083 24.208 11.771 1 81.83 98 GLN A CA 1
ATOM 759 C C . GLN A 1 98 ? -1.021 23.176 11.151 1 81.83 98 GLN A C 1
ATOM 761 O O . GLN A 1 98 ? -2.131 23.511 10.733 1 81.83 98 GLN A O 1
ATOM 766 N N . GLY A 1 99 ? -0.455 22.017 10.822 1 82.52 99 GLY A N 1
ATOM 767 C CA . GLY A 1 99 ? -1.258 20.969 10.211 1 82.52 99 GLY A CA 1
ATOM 768 C C . GLY A 1 99 ? -0.436 19.979 9.408 1 82.52 99 GLY A C 1
ATOM 769 O O . GLY A 1 99 ? 0.776 19.866 9.605 1 82.52 99 GLY A O 1
ATOM 770 N N . ASP A 1 100 ? -1.196 19.231 8.597 1 87.52 100 ASP A N 1
ATOM 771 C CA . ASP A 1 100 ? -0.465 18.194 7.875 1 87.52 100 ASP A CA 1
ATOM 772 C C . ASP A 1 100 ? -0.773 18.244 6.38 1 87.52 100 ASP A C 1
ATOM 774 O O . ASP A 1 100 ? -1.881 18.612 5.982 1 87.52 100 ASP A O 1
ATOM 778 N N . PHE A 1 101 ? 0.256 18.015 5.63 1 93.26 101 PHE A N 1
ATOM 779 C CA . PHE A 1 101 ? 0.104 17.739 4.207 1 93.26 101 PHE A CA 1
ATOM 780 C C . PHE A 1 101 ? 0.086 16.238 3.945 1 93.26 101 PHE A C 1
ATOM 782 O O . PHE A 1 101 ? 0.789 15.477 4.614 1 93.26 101 PHE A O 1
ATOM 789 N N . SER A 1 102 ? -0.72 15.85 3.001 1 94.97 102 SER A N 1
ATOM 790 C CA . SER A 1 102 ? -0.827 14.426 2.702 1 94.97 102 SER A CA 1
ATOM 791 C C . SER A 1 102 ? -0.63 14.158 1.213 1 94.97 102 SER A C 1
ATOM 793 O O . SER A 1 102 ? -1.293 14.769 0.374 1 94.97 102 SER A O 1
ATOM 795 N N . ILE A 1 103 ? 0.275 13.232 0.924 1 96.18 103 ILE A N 1
ATOM 796 C CA . ILE A 1 103 ? 0.575 12.821 -0.443 1 96.18 103 ILE A CA 1
ATOM 797 C C . ILE A 1 103 ? 0.515 11.299 -0.549 1 96.18 103 ILE A C 1
ATOM 799 O O . ILE A 1 103 ? 0.952 10.589 0.36 1 96.18 103 ILE A O 1
ATOM 803 N N . ALA A 1 104 ? -0.049 10.84 -1.615 1 96.38 104 ALA A N 1
ATOM 804 C CA . ALA A 1 104 ? -0.013 9.404 -1.881 1 96.38 104 ALA A CA 1
ATOM 805 C C . ALA A 1 104 ? 0.84 9.094 -3.108 1 96.38 104 ALA A C 1
ATOM 807 O O . ALA A 1 104 ? 0.796 9.823 -4.102 1 96.38 104 ALA A O 1
ATOM 808 N N . MET A 1 105 ? 1.564 8.055 -2.995 1 95.27 105 MET A N 1
ATOM 809 C CA . MET A 1 105 ? 2.403 7.611 -4.104 1 95.27 105 MET A CA 1
ATOM 810 C C . MET A 1 105 ? 2.804 6.15 -3.933 1 95.27 105 MET A C 1
ATOM 812 O O . MET A 1 105 ? 2.601 5.567 -2.866 1 95.27 105 MET A O 1
ATOM 816 N N . ARG A 1 106 ? 3.315 5.575 -4.999 1 93.22 106 ARG A N 1
ATOM 817 C CA . ARG A 1 106 ? 3.96 4.273 -4.861 1 93.22 106 ARG A CA 1
ATOM 818 C C . ARG A 1 106 ? 5.254 4.386 -4.062 1 93.22 106 ARG A C 1
ATOM 820 O O . ARG A 1 106 ? 5.995 5.361 -4.204 1 93.22 106 ARG A O 1
ATOM 827 N N . GLU A 1 107 ? 5.556 3.362 -3.332 1 92.68 107 GLU A N 1
ATOM 828 C CA . GLU A 1 107 ? 6.742 3.403 -2.482 1 92.68 107 GLU A CA 1
ATOM 829 C C . GLU A 1 107 ? 8.007 3.611 -3.31 1 92.68 107 GLU A C 1
ATOM 831 O O . GLU A 1 107 ? 8.893 4.373 -2.919 1 92.68 107 GLU A O 1
ATOM 836 N N . SER A 1 108 ? 8.025 3.005 -4.443 1 93.6 108 SER A N 1
ATOM 837 C CA . SER A 1 108 ? 9.212 3.103 -5.285 1 93.6 108 SER A CA 1
ATOM 838 C C . SER A 1 108 ? 9.398 4.52 -5.817 1 93.6 108 SER A C 1
ATOM 840 O O . SER A 1 108 ? 10.518 4.93 -6.128 1 93.6 108 SER A O 1
ATOM 842 N N . SER A 1 109 ? 8.31 5.275 -5.896 1 93.88 109 SER A N 1
ATOM 843 C CA . SER A 1 109 ? 8.408 6.644 -6.392 1 93.88 109 SER A CA 1
ATOM 844 C C . SER A 1 109 ? 9.2 7.524 -5.431 1 93.88 109 SER A C 1
ATOM 846 O O . SER A 1 109 ? 9.681 8.593 -5.814 1 93.88 109 SER A O 1
ATOM 848 N N . MET A 1 110 ? 9.342 7.092 -4.235 1 93.02 110 MET A N 1
ATOM 849 C CA . MET A 1 110 ? 10.119 7.842 -3.253 1 93.02 110 MET A CA 1
ATOM 850 C C . MET A 1 110 ? 11.553 8.042 -3.732 1 93.02 110 MET A C 1
ATOM 852 O O . MET A 1 110 ? 12.155 9.089 -3.484 1 93.02 110 MET A O 1
ATOM 856 N N . GLU A 1 111 ? 12.085 7.066 -4.423 1 91.99 111 GLU A N 1
ATOM 857 C CA . GLU A 1 111 ? 13.453 7.168 -4.922 1 91.99 111 GLU A CA 1
ATOM 858 C C . GLU A 1 111 ? 13.601 8.335 -5.893 1 91.99 111 GLU A C 1
ATOM 860 O O . GLU A 1 111 ? 14.627 9.018 -5.901 1 91.99 111 GLU A O 1
ATOM 865 N N . LEU A 1 112 ? 12.612 8.521 -6.649 1 90.98 112 LEU A N 1
ATOM 866 C CA . LEU A 1 112 ? 12.658 9.577 -7.655 1 90.98 112 LEU A CA 1
ATOM 867 C C . LEU A 1 112 ? 12.361 10.936 -7.03 1 90.98 112 LEU A C 1
ATOM 869 O O . LEU A 1 112 ? 12.967 11.942 -7.404 1 90.98 112 LEU A O 1
ATOM 873 N N . PHE A 1 113 ? 11.523 10.981 -5.993 1 93 113 PHE A N 1
ATOM 874 C CA . PHE A 1 113 ? 10.983 12.261 -5.551 1 93 113 PHE A CA 1
ATOM 875 C C . PHE A 1 113 ? 11.513 12.624 -4.169 1 93 113 PHE A C 1
ATOM 877 O O . PHE A 1 113 ? 11.098 13.626 -3.582 1 93 113 PHE A O 1
ATOM 884 N N . ALA A 1 114 ? 12.417 11.867 -3.665 1 92.2 114 ALA A N 1
ATOM 885 C CA . ALA A 1 114 ? 12.972 12.09 -2.332 1 92.2 114 ALA A CA 1
ATOM 886 C C . ALA A 1 114 ? 13.519 13.508 -2.196 1 92.2 114 ALA A C 1
ATOM 888 O O . ALA A 1 114 ? 13.223 14.202 -1.22 1 92.2 114 ALA A O 1
ATOM 889 N N . PRO A 1 115 ? 14.223 13.998 -3.16 1 88.79 115 PRO A N 1
ATOM 890 C CA . PRO A 1 115 ? 14.751 15.356 -3.003 1 88.79 115 PRO A CA 1
ATOM 891 C C . PRO A 1 115 ? 13.651 16.402 -2.842 1 88.79 115 PRO A C 1
ATOM 893 O O . PRO A 1 115 ? 13.81 17.359 -2.08 1 88.79 115 PRO A O 1
ATOM 896 N N . VAL A 1 116 ? 12.611 16.208 -3.53 1 91.13 116 VAL A N 1
ATOM 897 C CA . VAL A 1 116 ? 11.485 17.134 -3.47 1 91.13 116 VAL A CA 1
ATOM 898 C C . VAL A 1 116 ? 10.835 17.069 -2.09 1 91.13 116 VAL A C 1
ATOM 900 O O . VAL A 1 116 ? 10.553 18.103 -1.48 1 91.13 116 VAL A O 1
ATOM 903 N N . LEU A 1 117 ? 10.632 15.894 -1.597 1 93.83 117 LEU A N 1
ATOM 904 C CA . LEU A 1 117 ? 9.953 15.693 -0.321 1 93.83 117 LEU A CA 1
ATOM 905 C C . LEU A 1 117 ? 10.819 16.177 0.837 1 93.83 117 LEU A C 1
ATOM 907 O O . LEU A 1 117 ? 10.303 16.694 1.83 1 93.83 117 LEU A O 1
ATOM 911 N N . VAL A 1 118 ? 12.104 15.995 0.67 1 90.84 118 VAL A N 1
ATOM 912 C CA . VAL A 1 118 ? 13.037 16.491 1.677 1 90.84 118 VAL A CA 1
ATOM 913 C C . VAL A 1 118 ? 12.963 18.014 1.745 1 90.84 118 VAL A C 1
ATOM 915 O O . VAL A 1 118 ? 12.848 18.589 2.83 1 90.84 118 VAL A O 1
ATOM 918 N N . HIS A 1 119 ? 13.035 18.577 0.598 1 89.08 119 HIS A N 1
ATOM 919 C CA . HIS A 1 119 ? 12.952 20.031 0.528 1 89.08 119 HIS A CA 1
ATOM 920 C C . HIS A 1 119 ? 11.665 20.541 1.168 1 89.08 119 HIS A C 1
ATOM 922 O O . HIS A 1 119 ? 11.692 21.49 1.956 1 89.08 119 HIS A O 1
ATOM 928 N N . LEU A 1 120 ? 10.615 19.905 0.896 1 90.38 120 LEU A N 1
ATOM 929 C CA . LEU A 1 120 ? 9.318 20.279 1.449 1 90.38 120 LEU A CA 1
ATOM 930 C C . LEU A 1 120 ? 9.312 20.131 2.967 1 90.38 120 LEU A C 1
ATOM 932 O O . LEU A 1 120 ? 8.893 21.045 3.682 1 90.38 120 LEU A O 1
ATOM 936 N N . SER A 1 121 ? 9.742 19.019 3.418 1 90.95 121 SER A N 1
ATOM 937 C CA . SER A 1 121 ? 9.72 18.722 4.847 1 90.95 121 SER A CA 1
ATOM 938 C C . SER A 1 121 ? 10.585 19.704 5.629 1 90.95 121 SER A C 1
ATOM 940 O O . SER A 1 121 ? 10.272 20.04 6.774 1 90.95 121 SER A O 1
ATOM 942 N N . GLN A 1 122 ? 11.612 20.198 5.034 1 88.36 122 GLN A N 1
ATOM 943 C CA . GLN A 1 122 ? 12.536 21.107 5.703 1 88.36 122 GLN A CA 1
ATOM 944 C C . GLN A 1 122 ? 11.965 22.52 5.774 1 88.36 122 GLN A C 1
ATOM 946 O O . GLN A 1 122 ? 12.414 23.337 6.58 1 88.36 122 GLN A O 1
ATOM 951 N N . GLN A 1 123 ? 11.034 22.824 4.913 1 88.55 123 GLN A N 1
ATOM 952 C CA . GLN A 1 123 ? 10.398 24.137 4.919 1 88.55 123 GLN A CA 1
ATOM 953 C C . GLN A 1 123 ? 9.313 24.217 5.989 1 88.55 123 GLN A C 1
ATOM 955 O O . GLN A 1 123 ? 8.904 25.31 6.386 1 88.55 123 GLN A O 1
ATOM 960 N N . LEU A 1 124 ? 8.879 23.07 6.401 1 86.8 124 LEU A N 1
ATOM 961 C CA . LEU A 1 124 ? 7.786 23.029 7.367 1 86.8 124 LEU A CA 1
ATOM 962 C C . LEU A 1 124 ? 8.31 23.201 8.788 1 86.8 124 LEU A C 1
ATOM 964 O O . LEU A 1 124 ? 9.377 22.685 9.128 1 86.8 124 LEU A O 1
ATOM 968 N N . GLY A 1 125 ? 7.623 24.003 9.54 1 79.04 125 GLY A N 1
ATOM 969 C CA . GLY A 1 125 ? 7.997 24.201 10.931 1 79.04 125 GLY A CA 1
ATOM 970 C C . GLY A 1 125 ? 7.732 22.985 11.799 1 79.04 125 GLY A C 1
ATOM 971 O O . GLY A 1 125 ? 7.275 21.952 11.306 1 79.04 125 GLY A O 1
ATOM 972 N N . ASN A 1 126 ? 7.963 23.043 13.04 1 78.72 126 ASN A N 1
ATOM 973 C CA . ASN A 1 126 ? 7.919 21.944 13.998 1 78.72 126 ASN A CA 1
ATOM 974 C C . ASN A 1 126 ? 6.487 21.491 14.266 1 78.72 126 ASN A C 1
ATOM 976 O O . ASN A 1 126 ? 6.266 20.426 14.845 1 78.72 126 ASN A O 1
ATOM 980 N N . HIS A 1 127 ? 5.551 22.245 13.714 1 80.65 127 HIS A N 1
ATOM 981 C CA . HIS A 1 127 ? 4.166 21.9 14.017 1 80.65 127 HIS A CA 1
ATOM 982 C C . HIS A 1 127 ? 3.444 21.379 12.779 1 80.65 127 HIS A C 1
ATOM 984 O O . HIS A 1 127 ? 2.217 21.265 12.772 1 80.65 127 HIS A O 1
ATOM 990 N N . ALA A 1 128 ? 4.236 21.213 11.736 1 83.73 128 ALA A N 1
ATOM 991 C CA . ALA A 1 128 ? 3.687 20.667 10.497 1 83.73 128 ALA A CA 1
ATOM 992 C C . ALA A 1 128 ? 4.383 19.363 10.117 1 83.73 128 ALA A C 1
ATOM 994 O O . ALA A 1 128 ? 5.557 19.163 10.437 1 83.73 128 ALA A O 1
ATOM 995 N N . TYR A 1 129 ? 3.573 18.469 9.534 1 87.29 129 TYR A N 1
ATOM 996 C CA . TYR A 1 129 ? 4.133 17.183 9.136 1 87.29 129 TYR A CA 1
ATOM 997 C C . TYR A 1 129 ? 3.708 16.817 7.719 1 87.29 129 TYR A C 1
ATOM 999 O O . TYR A 1 129 ? 2.684 17.299 7.228 1 87.29 129 TYR A O 1
ATOM 1007 N N . LEU A 1 130 ? 4.601 16.054 7.122 1 93.64 130 LEU A N 1
ATOM 1008 C CA . LEU A 1 130 ? 4.3 15.497 5.808 1 93.64 130 LEU A CA 1
ATOM 1009 C C . LEU A 1 130 ? 3.93 14.021 5.915 1 93.64 130 LEU A C 1
ATOM 1011 O O . LEU A 1 130 ? 4.725 13.211 6.398 1 93.64 130 LEU A O 1
ATOM 1015 N N . ASN A 1 131 ? 2.73 13.72 5.511 1 94.5 131 ASN A N 1
ATOM 1016 C CA . ASN A 1 131 ? 2.278 12.334 5.466 1 94.5 131 ASN A CA 1
ATOM 1017 C C . ASN A 1 131 ? 2.321 11.776 4.046 1 94.5 131 ASN A C 1
ATOM 1019 O O . ASN A 1 131 ? 1.589 12.24 3.17 1 94.5 131 ASN A O 1
ATOM 1023 N N . VAL A 1 132 ? 3.14 10.78 3.865 1 96.38 132 VAL A N 1
ATOM 1024 C CA . VAL A 1 132 ? 3.225 10.126 2.563 1 96.38 132 VAL A CA 1
ATOM 1025 C C . VAL A 1 132 ? 2.628 8.723 2.65 1 96.38 132 VAL A C 1
ATOM 1027 O O . VAL A 1 132 ? 3.239 7.816 3.22 1 96.38 132 VAL A O 1
ATOM 1030 N N . HIS A 1 133 ? 1.534 8.565 2.006 1 95 133 HIS A N 1
ATOM 1031 C CA . HIS A 1 133 ? 0.792 7.31 2.053 1 95 133 HIS A CA 1
ATOM 1032 C C . HIS A 1 133 ? 1.089 6.449 0.829 1 95 133 HIS A C 1
ATOM 1034 O O . HIS A 1 133 ? 1.559 6.955 -0.192 1 95 133 HIS A O 1
ATOM 1040 N N . SER A 1 134 ? 0.799 5.176 0.999 1 93.52 134 SER A N 1
ATOM 1041 C CA . SER A 1 134 ? 0.801 4.293 -0.162 1 93.52 134 SER A CA 1
ATOM 1042 C C . SER A 1 134 ? -0.388 4.575 -1.074 1 93.52 134 SER A C 1
ATOM 1044 O O . SER A 1 134 ? -1.518 4.718 -0.602 1 93.52 134 SER A O 1
ATOM 1046 N N . LYS A 1 135 ? -0.121 4.551 -2.28 1 91.18 135 LYS A N 1
ATOM 1047 C CA . LYS A 1 135 ? -1.197 4.757 -3.245 1 91.18 135 LYS A CA 1
ATOM 1048 C C . LYS A 1 135 ? -2.237 3.644 -3.155 1 91.18 135 LYS A C 1
ATOM 1050 O O . LYS A 1 135 ? -3.424 3.874 -3.395 1 91.18 135 LYS A O 1
ATOM 1055 N N . ASP A 1 136 ? -1.831 2.5 -2.766 1 86.72 136 ASP A N 1
ATOM 1056 C CA . ASP A 1 136 ? -2.741 1.363 -2.671 1 86.72 136 ASP A CA 1
ATOM 1057 C C . ASP A 1 136 ? -3.716 1.536 -1.509 1 86.72 136 ASP A C 1
ATOM 1059 O O . ASP A 1 136 ? -4.836 1.023 -1.549 1 86.72 136 ASP A O 1
ATOM 1063 N N . GLU A 1 137 ? -3.262 2.231 -0.575 1 82.94 137 GLU A N 1
ATOM 1064 C CA . GLU A 1 137 ? -4.112 2.528 0.574 1 82.94 137 GLU A CA 1
ATOM 1065 C C . GLU A 1 137 ? -5.019 3.724 0.296 1 82.94 137 GLU A C 1
ATOM 1067 O O . GLU A 1 137 ? -6.203 3.704 0.639 1 82.94 137 GLU A O 1
ATOM 1072 N N . MET A 1 138 ? -4.384 4.739 -0.275 1 83.19 138 MET A N 1
ATOM 1073 C CA . MET A 1 138 ? -5.077 5.996 -0.539 1 83.19 138 MET A CA 1
ATOM 1074 C C . MET A 1 138 ? -5.128 6.286 -2.035 1 83.19 138 MET A C 1
ATOM 1076 O O . MET A 1 138 ? -4.182 6.841 -2.597 1 83.19 138 MET A O 1
ATOM 1080 N N . SER A 1 139 ? -6.298 5.999 -2.539 1 84.98 139 SER A N 1
ATOM 1081 C CA . SER A 1 139 ? -6.444 6.061 -3.989 1 84.98 139 SER A CA 1
ATOM 1082 C C . SER A 1 139 ? -7.239 7.292 -4.412 1 84.98 139 SER A C 1
ATOM 1084 O O . SER A 1 139 ? -7.321 8.271 -3.668 1 84.98 139 SER A O 1
ATOM 1086 N N . PHE A 1 140 ? -7.761 7.274 -5.636 1 87.08 140 PHE A N 1
ATOM 1087 C CA . PHE A 1 140 ? -8.474 8.396 -6.234 1 87.08 140 PHE A CA 1
ATOM 1088 C C . PHE A 1 140 ? -9.698 8.764 -5.404 1 87.08 140 PHE A C 1
ATOM 1090 O O . PHE A 1 140 ? -10.027 9.944 -5.264 1 87.08 140 PHE A O 1
ATOM 1097 N N . ASP A 1 141 ? -10.268 7.782 -4.775 1 83.68 141 ASP A N 1
ATOM 1098 C CA . ASP A 1 141 ? -11.421 8.045 -3.919 1 83.68 141 ASP A CA 1
ATOM 1099 C C . ASP A 1 141 ? -11.031 8.911 -2.723 1 83.68 141 ASP A C 1
ATOM 1101 O O . ASP A 1 141 ? -11.779 9.81 -2.332 1 83.68 141 ASP A O 1
ATOM 1105 N N . ALA A 1 142 ? -9.885 8.575 -2.182 1 88.82 142 ALA A N 1
ATOM 1106 C CA . ALA A 1 142 ? -9.384 9.367 -1.062 1 88.82 142 ALA A CA 1
ATOM 1107 C C . ALA A 1 142 ? -9.102 10.805 -1.488 1 88.82 142 ALA A C 1
ATOM 1109 O O . ALA A 1 142 ? -9.323 11.742 -0.718 1 88.82 142 ALA A O 1
ATOM 1110 N N . LEU A 1 143 ? -8.642 10.951 -2.643 1 91.38 143 LEU A N 1
ATOM 1111 C CA . LEU A 1 143 ? -8.36 12.27 -3.2 1 91.38 143 LEU A CA 1
ATOM 1112 C C . LEU A 1 143 ? -9.647 13.067 -3.387 1 91.38 143 LEU A C 1
ATOM 1114 O O . LEU A 1 143 ? -9.715 14.241 -3.015 1 91.38 143 LEU A O 1
ATOM 1118 N N . ILE A 1 144 ? -10.625 12.457 -3.898 1 87.47 144 ILE A N 1
ATOM 1119 C CA . ILE A 1 144 ? -11.914 13.087 -4.162 1 87.47 144 ILE A CA 1
ATOM 1120 C C . ILE A 1 144 ? -12.55 13.53 -2.846 1 87.47 144 ILE A C 1
ATOM 1122 O O . ILE A 1 144 ? -13.146 14.607 -2.769 1 87.47 144 ILE A O 1
ATOM 1126 N N . ARG A 1 145 ? -12.344 12.778 -1.824 1 84.56 145 ARG A N 1
ATOM 1127 C CA . ARG A 1 145 ? -12.965 13.045 -0.53 1 84.56 145 ARG A CA 1
ATOM 1128 C C . ARG A 1 145 ? -12.099 13.976 0.312 1 84.56 145 ARG A C 1
ATOM 1130 O O . ARG A 1 145 ? -12.469 14.331 1.433 1 84.56 145 ARG A O 1
ATOM 1137 N N . GLY A 1 146 ? -10.956 14.216 -0.179 1 87.4 146 GLY A N 1
ATOM 1138 C CA . GLY A 1 146 ? -10.084 15.151 0.515 1 87.4 146 GLY A CA 1
ATOM 1139 C C . GLY A 1 146 ? -9.299 14.509 1.643 1 87.4 146 GLY A C 1
ATOM 1140 O O . GLY A 1 146 ? -8.841 15.198 2.557 1 87.4 146 GLY A O 1
ATOM 1141 N N . GLN A 1 147 ? -9.153 13.254 1.608 1 88.95 147 GLN A N 1
ATOM 1142 C CA . GLN A 1 147 ? -8.382 12.545 2.624 1 88.95 147 GLN A CA 1
ATOM 1143 C C . GLN A 1 147 ? -6.888 12.602 2.321 1 88.95 147 GLN A C 1
ATOM 1145 O O . GLN A 1 147 ? -6.06 12.374 3.205 1 88.95 147 GLN A O 1
ATOM 1150 N N . ILE A 1 148 ? -6.6 12.813 1.062 1 94.23 148 ILE A N 1
ATOM 1151 C CA . ILE A 1 148 ? -5.241 13.128 0.635 1 94.23 148 ILE A CA 1
ATOM 1152 C C . ILE A 1 148 ? -5.254 14.371 -0.253 1 94.23 148 ILE A C 1
ATOM 1154 O O . ILE A 1 148 ? -6.267 14.68 -0.884 1 94.23 148 ILE A O 1
ATOM 1158 N N . ASP A 1 149 ? -4.141 15.038 -0.259 1 95.25 149 ASP A N 1
ATOM 1159 C CA . ASP A 1 149 ? -4.073 16.315 -0.961 1 95.25 149 ASP A CA 1
ATOM 1160 C C . ASP A 1 149 ? -3.629 16.123 -2.41 1 95.25 149 ASP A C 1
ATOM 1162 O O . ASP A 1 149 ? -4.147 16.778 -3.316 1 95.25 149 ASP A O 1
ATOM 1166 N N . PHE A 1 150 ? -2.667 15.234 -2.556 1 96.48 150 PHE A N 1
ATOM 1167 C CA . PHE A 1 150 ? -2.107 15.003 -3.882 1 96.48 150 PHE A CA 1
ATOM 1168 C C . PHE A 1 150 ? -1.78 13.528 -4.082 1 96.48 150 PHE A C 1
ATOM 1170 O O . PHE A 1 150 ? -1.463 12.821 -3.123 1 96.48 150 PHE A O 1
ATOM 1177 N N . LEU A 1 151 ? -1.924 13.108 -5.304 1 95.59 151 LEU A N 1
ATOM 1178 C CA . LEU A 1 151 ? -1.511 11.775 -5.73 1 95.59 151 LEU A CA 1
ATOM 1179 C C . LEU A 1 151 ? -0.444 11.858 -6.816 1 95.59 151 LEU A C 1
ATOM 1181 O O . LEU A 1 151 ? -0.583 12.624 -7.772 1 95.59 151 LEU A O 1
ATOM 1185 N N . LEU A 1 152 ? 0.615 11.184 -6.588 1 94.73 152 LEU A N 1
ATOM 1186 C CA . LEU A 1 152 ? 1.704 11.089 -7.555 1 94.73 152 LEU A CA 1
ATOM 1187 C C . LEU A 1 152 ? 1.867 9.656 -8.05 1 94.73 152 LEU A C 1
ATOM 1189 O O . LEU A 1 152 ? 2.078 8.74 -7.253 1 94.73 152 LEU A O 1
ATOM 1193 N N . LEU A 1 153 ? 1.835 9.47 -9.363 1 91.66 153 LEU A N 1
ATOM 1194 C CA . LEU A 1 153 ? 1.92 8.09 -9.828 1 91.66 153 LEU A CA 1
ATOM 1195 C C . LEU A 1 153 ? 2.391 8.032 -11.277 1 91.66 153 LEU A C 1
ATOM 1197 O O . LEU A 1 153 ? 2.1 8.935 -12.065 1 91.66 153 LEU A O 1
ATOM 1201 N N . PRO A 1 154 ? 3.051 6.954 -11.654 1 91.71 154 PRO A N 1
ATOM 1202 C CA . PRO A 1 154 ? 3.3 6.654 -13.066 1 91.71 154 PRO A CA 1
ATOM 1203 C C . PRO A 1 154 ? 2.062 6.118 -13.782 1 91.71 154 PRO A C 1
ATOM 1205 O O . PRO A 1 154 ? 1.244 5.425 -13.172 1 91.71 154 PRO A O 1
ATOM 1208 N N . HIS A 1 155 ? 1.877 6.487 -15.013 1 90.32 155 HIS A N 1
ATOM 1209 C CA . HIS A 1 155 ? 0.761 5.961 -15.791 1 90.32 155 HIS A CA 1
ATOM 1210 C C . HIS A 1 155 ? 0.994 6.149 -17.286 1 90.32 155 HIS A C 1
ATOM 1212 O O . HIS A 1 155 ? 1.93 6.843 -17.69 1 90.32 155 HIS A O 1
ATOM 1218 N N . ASP A 1 156 ? 0.098 5.446 -17.965 1 91.62 156 ASP A N 1
ATOM 1219 C CA . ASP A 1 156 ? 0.059 5.637 -19.412 1 91.62 156 ASP A CA 1
ATOM 1220 C C . ASP A 1 156 ? -0.686 6.919 -19.777 1 91.62 156 ASP A C 1
ATOM 1222 O O . ASP A 1 156 ? -1.75 7.204 -19.223 1 91.62 156 ASP A O 1
ATOM 1226 N N . LEU A 1 157 ? -0.139 7.692 -20.679 1 87.06 157 LEU A N 1
ATOM 1227 C CA . LEU A 1 157 ? -0.785 8.941 -21.069 1 87.06 157 LEU A CA 1
ATOM 1228 C C . LEU A 1 157 ? -2.036 8.669 -21.899 1 87.06 157 LEU A C 1
ATOM 1230 O O . LEU A 1 157 ? -2.908 9.533 -22.016 1 87.06 157 LEU A O 1
ATOM 1234 N N . SER A 1 158 ? -2.082 7.524 -22.48 1 77.58 158 SER A N 1
ATOM 1235 C CA . SER A 1 158 ? -3.257 7.188 -23.278 1 77.58 158 SER A CA 1
ATOM 1236 C C . SER A 1 158 ? -4.458 6.878 -22.391 1 77.58 158 SER A C 1
ATOM 1238 O O . SER A 1 158 ? -5.588 6.792 -22.874 1 77.58 158 SER A O 1
ATOM 1240 N N . GLN A 1 159 ? -4.331 6.717 -21.1 1 64.41 159 GLN A N 1
ATOM 1241 C CA . GLN A 1 159 ? -5.388 6.261 -20.203 1 64.41 159 GLN A CA 1
ATOM 1242 C C . GLN A 1 159 ? -5.762 7.347 -19.198 1 64.41 159 GLN A C 1
ATOM 1244 O O . GLN A 1 159 ? -5.034 7.583 -18.231 1 64.41 159 GLN A O 1
ATOM 1249 N N . PRO A 1 160 ? -6.231 8.501 -19.576 1 61.38 160 PRO A N 1
ATOM 1250 C CA . PRO A 1 160 ? -6.45 9.053 -18.237 1 61.38 160 PRO A CA 1
ATOM 1251 C C . PRO A 1 160 ? -7.335 8.163 -17.368 1 61.38 160 PRO A C 1
ATOM 1253 O O . PRO A 1 160 ? -8.331 7.618 -17.851 1 61.38 160 PRO A O 1
ATOM 1256 N N . PRO A 1 161 ? -6.792 7.73 -16.076 1 59.6 161 PRO A N 1
ATOM 1257 C CA . PRO A 1 161 ? -7.496 6.723 -15.278 1 59.6 161 PRO A CA 1
ATOM 1258 C C . PRO A 1 161 ? -8.941 7.115 -14.977 1 59.6 161 PRO A C 1
ATOM 1260 O O . PRO A 1 161 ? -9.82 6.25 -14.921 1 59.6 161 PRO A O 1
ATOM 1263 N N . THR A 1 162 ? -9.145 8.375 -14.475 1 64.53 162 THR A N 1
ATOM 1264 C CA . THR A 1 162 ? -10.507 8.631 -14.018 1 64.53 162 THR A CA 1
ATOM 1265 C C . THR A 1 162 ? -11.15 9.748 -14.835 1 64.53 162 THR A C 1
ATOM 1267 O O . THR A 1 162 ? -10.459 10.65 -15.314 1 64.53 162 THR A O 1
ATOM 1270 N N . HIS A 1 163 ? -12.289 9.488 -15.181 1 66.39 163 HIS A N 1
ATOM 1271 C CA . HIS A 1 163 ? -13.107 10.481 -15.869 1 66.39 163 HIS A CA 1
ATOM 1272 C C . HIS A 1 163 ? -13.792 11.414 -14.877 1 66.39 163 HIS A C 1
ATOM 1274 O O . HIS A 1 163 ? -14.731 12.128 -15.236 1 66.39 163 HIS A O 1
ATOM 1280 N N . ASN A 1 164 ? -13.235 11.341 -13.752 1 79.52 164 ASN A N 1
ATOM 1281 C CA . ASN A 1 164 ? -13.868 12.219 -12.774 1 79.52 164 ASN A CA 1
ATOM 1282 C C . ASN A 1 164 ? -13.538 13.685 -13.041 1 79.52 164 ASN A C 1
ATOM 1284 O O . ASN A 1 164 ? -12.372 14.08 -13.004 1 79.52 164 ASN A O 1
ATOM 1288 N N . LYS A 1 165 ? -14.468 14.483 -13.234 1 82.56 165 LYS A N 1
ATOM 1289 C CA . LYS A 1 165 ? -14.324 15.875 -13.651 1 82.56 165 LYS A CA 1
ATOM 1290 C C . LYS A 1 165 ? -13.737 16.727 -12.53 1 82.56 165 LYS A C 1
ATOM 1292 O O . LYS A 1 165 ? -13.252 17.834 -12.773 1 82.56 165 LYS A O 1
ATOM 1297 N N . ASP A 1 166 ? -13.747 16.202 -11.358 1 87.17 166 ASP A N 1
ATOM 1298 C CA . ASP A 1 166 ? -13.263 16.983 -10.223 1 87.17 166 ASP A CA 1
ATOM 1299 C C . ASP A 1 166 ? -11.756 16.814 -10.043 1 87.17 166 ASP A C 1
ATOM 1301 O O . ASP A 1 166 ? -11.13 17.555 -9.283 1 87.17 166 ASP A O 1
ATOM 1305 N N . LEU A 1 167 ? -11.213 15.888 -10.757 1 91.42 167 LEU A N 1
ATOM 1306 C CA . LEU A 1 167 ? -9.783 15.634 -10.624 1 91.42 167 LEU A CA 1
ATOM 1307 C C . LEU A 1 167 ? -9.005 16.293 -11.758 1 91.42 167 LEU A C 1
ATOM 1309 O O . LEU A 1 167 ? -9.454 16.292 -12.906 1 91.42 167 LEU A O 1
ATOM 1313 N N . VAL A 1 168 ? -7.943 16.891 -11.422 1 92.72 168 VAL A N 1
ATOM 1314 C CA . VAL A 1 168 ? -7.036 17.491 -12.395 1 92.72 168 VAL A CA 1
ATOM 1315 C C . VAL A 1 168 ? -5.743 16.681 -12.465 1 92.72 168 VAL A C 1
ATOM 1317 O O . VAL A 1 168 ? -5.171 16.323 -11.433 1 92.72 168 VAL A O 1
ATOM 1320 N N . TRP A 1 169 ? -5.355 16.406 -13.646 1 91.93 169 TRP A N 1
ATOM 1321 C CA . TRP A 1 169 ? -4.114 15.682 -13.9 1 91.93 169 TRP A CA 1
ATOM 1322 C C . TRP A 1 169 ? -3.072 16.594 -14.539 1 91.93 169 TRP A C 1
ATOM 1324 O O . TRP A 1 169 ? -3.356 17.271 -15.53 1 91.93 169 TRP A O 1
ATOM 1334 N N . GLN A 1 170 ? -1.881 16.558 -13.99 1 92.58 170 GLN A N 1
ATOM 1335 C CA . GLN A 1 170 ? -0.781 17.308 -14.586 1 92.58 170 GLN A CA 1
ATOM 1336 C C . GLN A 1 170 ? 0.464 16.437 -14.73 1 92.58 170 GLN A C 1
ATOM 1338 O O . GLN A 1 170 ? 0.991 15.929 -13.738 1 92.58 170 GLN A O 1
ATOM 1343 N N . THR A 1 171 ? 0.931 16.308 -15.949 1 91.93 171 THR A N 1
ATOM 1344 C CA . THR A 1 171 ? 2.167 15.574 -16.197 1 91.93 171 THR A CA 1
ATOM 1345 C C . THR A 1 171 ? 3.364 16.316 -15.61 1 91.93 171 THR A C 1
ATOM 1347 O O . THR A 1 171 ? 3.557 17.503 -15.878 1 91.93 171 THR A O 1
ATOM 1350 N N . ILE A 1 172 ? 4.178 15.589 -14.841 1 91.95 172 ILE A N 1
ATOM 1351 C CA . ILE A 1 172 ? 5.29 16.279 -14.197 1 91.95 172 ILE A CA 1
ATOM 1352 C C . ILE A 1 172 ? 6.614 15.704 -14.697 1 91.95 172 ILE A C 1
ATOM 1354 O O . ILE A 1 172 ? 7.654 16.361 -14.614 1 91.95 172 ILE A O 1
ATOM 1358 N N . LEU A 1 173 ? 6.617 14.443 -15.177 1 91.68 173 LEU A N 1
ATOM 1359 C CA . LEU A 1 173 ? 7.823 13.809 -15.698 1 91.68 173 LEU A CA 1
ATOM 1360 C C . LEU A 1 173 ? 7.487 12.855 -16.839 1 91.68 173 LEU A C 1
ATOM 1362 O O . LEU A 1 173 ? 6.674 11.943 -16.672 1 91.68 173 LEU A O 1
ATOM 1366 N N . LYS A 1 174 ? 8.107 13.071 -17.951 1 91.77 174 LYS A N 1
ATOM 1367 C CA . LYS A 1 174 ? 8.015 12.068 -19.007 1 91.77 174 LYS A CA 1
ATOM 1368 C C . LYS A 1 174 ? 8.948 10.892 -18.731 1 91.77 174 LYS A C 1
ATOM 1370 O O . LYS A 1 174 ? 9.989 11.056 -18.092 1 91.77 174 LYS A O 1
ATOM 1375 N N . ASP A 1 175 ? 8.543 9.766 -19.249 1 93.76 175 ASP A N 1
ATOM 1376 C CA . ASP A 1 175 ? 9.324 8.572 -18.939 1 93.76 175 ASP A CA 1
ATOM 1377 C C . ASP A 1 175 ? 9.277 7.571 -20.092 1 93.76 175 ASP A C 1
ATOM 1379 O O . ASP A 1 175 ? 8.597 7.802 -21.094 1 93.76 175 ASP A O 1
ATOM 1383 N N . GLU A 1 176 ? 10.12 6.615 -19.996 1 95.67 176 GLU A N 1
ATOM 1384 C CA . GLU A 1 176 ? 10.155 5.448 -20.874 1 95.67 176 GLU A CA 1
ATOM 1385 C C . GLU A 1 176 ? 10.106 4.152 -20.071 1 95.67 176 GLU A C 1
ATOM 1387 O O . GLU A 1 176 ? 10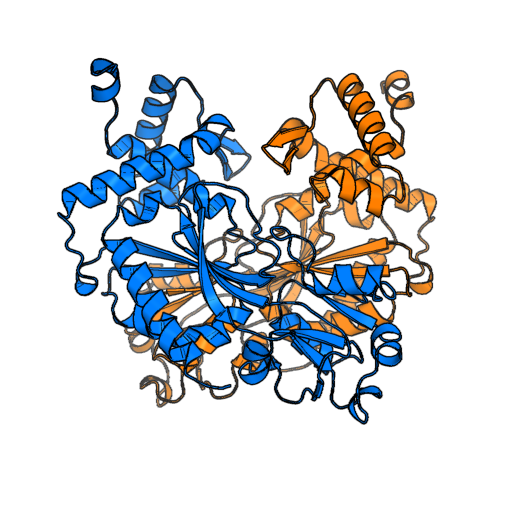.345 4.155 -18.861 1 95.67 176 GLU A O 1
ATOM 1392 N N . LEU A 1 177 ? 9.709 3.09 -20.801 1 97.46 177 LEU A N 1
ATOM 1393 C CA . LEU A 1 177 ? 9.743 1.783 -20.155 1 97.46 177 LEU A CA 1
ATOM 1394 C C . LEU A 1 177 ? 10.949 0.976 -20.624 1 97.46 177 LEU A C 1
ATOM 1396 O O . LEU A 1 177 ? 11.363 1.085 -21.781 1 97.46 177 LEU A O 1
ATOM 1400 N N . ILE A 1 178 ? 11.466 0.187 -19.726 1 98.02 178 ILE A N 1
ATOM 1401 C CA . ILE A 1 178 ? 12.577 -0.714 -20.014 1 98.02 178 ILE A CA 1
ATOM 1402 C C . ILE A 1 178 ? 12.325 -2.07 -19.358 1 98.02 178 ILE A C 1
ATOM 1404 O O . ILE A 1 178 ? 11.367 -2.231 -18.598 1 98.02 178 ILE A O 1
ATOM 1408 N N . CYS A 1 179 ? 13.125 -2.992 -19.717 1 98.64 179 CYS A N 1
ATOM 1409 C CA . CYS A 1 179 ? 13.077 -4.318 -19.111 1 98.64 179 CYS A CA 1
ATOM 1410 C C . CYS A 1 179 ? 14.287 -4.551 -18.214 1 98.64 179 CYS A C 1
ATOM 1412 O O . CYS A 1 179 ? 15.422 -4.291 -18.615 1 98.64 179 CYS A O 1
ATOM 1414 N N . LEU A 1 180 ? 14.032 -5.017 -16.997 1 98.6 180 LEU A N 1
ATOM 1415 C CA . LEU A 1 180 ? 15.099 -5.382 -16.072 1 98.6 180 LEU A CA 1
ATOM 1416 C C . LEU A 1 180 ? 15.17 -6.895 -15.894 1 98.6 180 LEU A C 1
ATOM 1418 O O . LEU A 1 180 ? 14.14 -7.572 -15.887 1 98.6 180 LEU A O 1
ATOM 1422 N N . MET A 1 181 ? 16.346 -7.403 -15.74 1 98.44 181 MET A N 1
ATOM 1423 C CA . MET A 1 181 ? 16.568 -8.825 -15.495 1 98.44 181 MET A CA 1
ATOM 1424 C C . MET A 1 181 ? 17.856 -9.047 -14.71 1 98.44 181 MET A C 1
ATOM 1426 O O . MET A 1 181 ? 18.698 -8.151 -14.623 1 98.44 181 MET A O 1
ATOM 1430 N N . GLY A 1 182 ? 17.974 -10.163 -14.074 1 97.14 182 GLY A N 1
ATOM 1431 C CA . GLY A 1 182 ? 19.204 -10.512 -13.381 1 97.14 182 GLY A CA 1
ATOM 1432 C C . GLY A 1 182 ? 20.394 -10.653 -14.312 1 97.14 182 GLY A C 1
ATOM 1433 O O . GLY A 1 182 ? 20.235 -11.005 -15.483 1 97.14 182 GLY A O 1
ATOM 1434 N N . LYS A 1 183 ? 21.548 -10.461 -13.728 1 95.46 183 LYS A N 1
ATOM 1435 C CA . LYS A 1 183 ? 22.775 -10.529 -14.517 1 95.46 183 LYS A CA 1
ATOM 1436 C C . LYS A 1 183 ? 22.983 -11.928 -15.091 1 95.46 183 LYS A C 1
ATOM 1438 O O . LYS A 1 183 ? 23.564 -12.083 -16.167 1 95.46 183 LYS A O 1
ATOM 1443 N N . SER A 1 184 ? 22.504 -12.893 -14.452 1 94.62 184 SER A N 1
ATOM 1444 C CA . SER A 1 184 ? 22.707 -14.28 -14.858 1 94.62 184 SER A CA 1
ATOM 1445 C C . SER A 1 184 ? 21.619 -14.738 -15.823 1 94.62 184 SER A C 1
ATOM 1447 O O . SER A 1 184 ? 21.642 -15.875 -16.299 1 94.62 184 SER A O 1
ATOM 1449 N N . ASN A 1 185 ? 20.665 -13.914 -16.082 1 96.03 185 ASN A N 1
ATOM 1450 C CA . ASN A 1 185 ? 19.614 -14.264 -17.032 1 96.03 185 ASN A CA 1
ATOM 1451 C C . ASN A 1 185 ? 20.183 -14.538 -18.422 1 96.03 185 ASN A C 1
ATOM 1453 O O . ASN A 1 185 ? 20.973 -13.747 -18.94 1 96.03 185 ASN A O 1
ATOM 1457 N N . PRO A 1 186 ? 19.792 -15.59 -19.055 1 94.78 186 PRO A N 1
ATOM 1458 C CA . PRO A 1 186 ? 20.309 -15.913 -20.387 1 94.78 186 PRO A CA 1
ATOM 1459 C C . PRO A 1 186 ? 20.033 -14.813 -21.409 1 94.78 186 PRO A C 1
ATOM 1461 O O . PRO A 1 186 ? 20.784 -14.662 -22.377 1 94.78 186 PRO A O 1
ATOM 1464 N N . LEU A 1 187 ? 19.042 -14.091 -21.169 1 96.53 187 LEU A N 1
ATOM 1465 C CA . LEU A 1 187 ? 18.646 -13.051 -22.112 1 96.53 187 LEU A CA 1
ATOM 1466 C C . LEU A 1 187 ? 19.456 -11.778 -21.89 1 96.53 187 LEU A C 1
ATOM 1468 O O . LEU A 1 187 ? 19.358 -10.831 -22.673 1 96.53 187 LEU A O 1
ATOM 1472 N N . ALA A 1 188 ? 20.273 -11.755 -20.84 1 95.82 188 ALA A N 1
ATOM 1473 C CA . ALA A 1 188 ? 21.009 -10.548 -20.476 1 95.82 188 ALA A CA 1
ATOM 1474 C C . ALA A 1 188 ? 22.208 -10.338 -21.397 1 95.82 188 ALA A C 1
ATOM 1476 O O . ALA A 1 188 ? 22.774 -9.243 -21.451 1 95.82 188 ALA A O 1
ATOM 1477 N N . LYS A 1 189 ? 22.573 -11.318 -22.189 1 93.17 189 LYS A N 1
ATOM 1478 C CA . LYS A 1 189 ? 23.82 -11.294 -22.948 1 93.17 189 LYS A CA 1
ATOM 1479 C C . LYS A 1 189 ? 23.568 -10.932 -24.409 1 93.17 189 LYS A C 1
ATOM 1481 O O . LYS A 1 189 ? 24.5 -10.902 -25.216 1 93.17 189 LYS A O 1
ATOM 1486 N N . GLN A 1 190 ? 22.397 -10.722 -24.82 1 94.35 190 GLN A N 1
ATOM 1487 C CA . GLN A 1 190 ? 22.019 -10.389 -26.19 1 94.35 190 GLN A CA 1
ATOM 1488 C C . GLN A 1 190 ? 20.859 -9.397 -26.215 1 94.35 190 GLN A C 1
ATOM 1490 O O . GLN A 1 190 ? 20.152 -9.236 -25.218 1 94.35 190 GLN A O 1
ATOM 1495 N N . PRO A 1 191 ? 20.713 -8.8 -27.387 1 96.36 191 PRO A N 1
ATOM 1496 C CA . PRO A 1 191 ? 19.556 -7.906 -27.484 1 96.36 191 PRO A CA 1
ATOM 1497 C C . PRO A 1 191 ? 18.231 -8.632 -27.262 1 96.36 191 PRO A C 1
ATOM 1499 O O . PRO A 1 191 ? 18.05 -9.755 -27.739 1 96.36 191 PRO A O 1
ATOM 1502 N N . LEU A 1 192 ? 17.349 -8.006 -26.554 1 98.01 192 LEU A N 1
ATOM 1503 C CA . LEU A 1 192 ? 16.059 -8.608 -26.234 1 98.01 192 LEU A CA 1
ATOM 1504 C C . LEU A 1 192 ? 15.117 -8.541 -27.431 1 98.01 192 LEU A C 1
ATOM 1506 O O . LEU A 1 192 ? 14.78 -7.452 -27.902 1 98.01 192 LEU A O 1
ATOM 1510 N N . THR A 1 193 ? 14.708 -9.647 -27.961 1 97.86 193 THR A N 1
ATOM 1511 C CA . THR A 1 193 ? 13.725 -9.737 -29.035 1 97.86 193 THR A CA 1
ATOM 1512 C C . THR A 1 193 ? 12.326 -9.966 -28.471 1 97.86 193 THR A C 1
ATOM 1514 O O . THR A 1 193 ? 12.171 -10.283 -27.29 1 97.86 193 THR A O 1
ATOM 1517 N N . ILE A 1 194 ? 11.335 -9.832 -29.327 1 97.69 194 ILE A N 1
ATOM 1518 C CA . ILE A 1 194 ? 9.962 -10.049 -28.885 1 97.69 194 ILE A CA 1
ATOM 1519 C C . ILE A 1 194 ? 9.771 -11.513 -28.493 1 97.69 194 ILE A C 1
ATOM 1521 O O . ILE A 1 194 ? 9.058 -11.817 -27.534 1 97.69 194 ILE A O 1
ATOM 1525 N N . GLU A 1 195 ? 10.421 -12.44 -29.204 1 96.76 195 GLU A N 1
ATOM 1526 C CA . GLU A 1 195 ? 10.345 -13.864 -28.895 1 96.76 195 GLU A CA 1
ATOM 1527 C C . GLU A 1 195 ? 10.987 -14.171 -27.546 1 96.76 195 GLU A C 1
ATOM 1529 O O . GLU A 1 195 ? 10.434 -14.93 -26.747 1 96.76 195 GLU A O 1
ATOM 1534 N N . GLY A 1 196 ? 12.183 -13.578 -27.379 1 96.91 196 GLY A N 1
ATOM 1535 C CA . GLY A 1 196 ? 12.842 -13.747 -26.093 1 96.91 196 GLY A CA 1
ATOM 1536 C C . GLY A 1 196 ? 12.023 -13.219 -24.93 1 96.91 196 GLY A C 1
ATOM 1537 O O . GLY A 1 196 ? 11.902 -13.883 -23.898 1 96.91 196 GLY A O 1
ATOM 1538 N N . TYR A 1 197 ? 11.411 -12.053 -25.14 1 97.82 197 TYR A N 1
ATOM 1539 C CA . TYR A 1 197 ? 10.58 -11.42 -24.122 1 97.82 197 TYR A CA 1
ATOM 1540 C C . TYR A 1 197 ? 9.383 -12.296 -23.772 1 97.82 197 TYR A C 1
ATOM 1542 O O . TYR A 1 197 ? 9.07 -12.489 -22.595 1 97.82 197 TYR A O 1
ATOM 1550 N N . LEU A 1 198 ? 8.768 -12.896 -24.777 1 96.81 198 LEU A N 1
ATOM 1551 C CA . LEU A 1 198 ? 7.517 -13.617 -24.569 1 96.81 198 LEU A CA 1
ATOM 1552 C C . LEU A 1 198 ? 7.783 -15.045 -24.105 1 96.81 198 LEU A C 1
ATOM 1554 O O . LEU A 1 198 ? 6.88 -15.718 -23.601 1 96.81 198 LEU A O 1
ATOM 1558 N N . SER A 1 199 ? 9.008 -15.495 -24.267 1 94.44 199 SER A N 1
ATOM 1559 C CA . SER A 1 199 ? 9.352 -16.848 -23.844 1 94.44 199 SER A CA 1
ATOM 1560 C C . SER A 1 199 ? 9.698 -16.893 -22.36 1 94.44 199 SER A C 1
ATOM 1562 O O . SER A 1 199 ? 9.731 -17.967 -21.757 1 94.44 199 SER A O 1
ATOM 1564 N N . ALA A 1 200 ? 9.954 -15.767 -21.799 1 94.92 200 ALA A N 1
ATOM 1565 C CA . ALA A 1 200 ? 10.344 -15.677 -20.394 1 94.92 200 ALA A CA 1
ATOM 1566 C C . ALA A 1 200 ? 9.121 -15.533 -19.493 1 94.92 200 ALA A C 1
ATOM 1568 O O . ALA A 1 200 ? 8.025 -15.225 -19.968 1 94.92 200 ALA A O 1
ATOM 1569 N N . ARG A 1 201 ? 9.343 -15.825 -18.214 1 94.46 201 ARG A N 1
ATOM 1570 C CA . ARG A 1 201 ? 8.336 -15.497 -17.21 1 94.46 201 ARG A CA 1
ATOM 1571 C C . ARG A 1 201 ? 8.552 -14.093 -16.656 1 94.46 201 ARG A C 1
ATOM 1573 O O . ARG A 1 201 ? 9.676 -13.587 -16.651 1 94.46 201 ARG A O 1
ATOM 1580 N N . HIS A 1 202 ? 7.439 -13.475 -16.203 1 96.52 202 HIS A N 1
ATOM 1581 C CA . HIS A 1 202 ? 7.488 -12.054 -15.879 1 96.52 202 HIS A CA 1
ATOM 1582 C C . HIS A 1 202 ? 6.946 -11.789 -14.478 1 96.52 202 HIS A C 1
ATOM 1584 O O . HIS A 1 202 ? 6.209 -12.611 -13.927 1 96.52 202 HIS A O 1
ATOM 1590 N N . ILE A 1 203 ? 7.391 -10.67 -13.978 1 97 203 ILE A N 1
ATOM 1591 C CA . ILE A 1 203 ? 6.801 -10.095 -12.774 1 97 203 ILE A CA 1
ATOM 1592 C C . ILE A 1 203 ? 5.914 -8.911 -13.149 1 97 203 ILE A C 1
ATOM 1594 O O . ILE A 1 203 ? 6.354 -7.993 -13.846 1 97 203 ILE A O 1
ATOM 1598 N N . GLY A 1 204 ? 4.69 -8.995 -12.75 1 95.88 204 GLY A N 1
ATOM 1599 C CA . GLY A 1 204 ? 3.772 -7.89 -12.978 1 95.88 204 GLY A CA 1
ATOM 1600 C C . GLY A 1 204 ? 3.536 -7.045 -11.74 1 95.88 204 GLY A C 1
ATOM 1601 O O . GLY A 1 204 ? 3.932 -7.427 -10.637 1 95.88 204 GLY A O 1
ATOM 1602 N N . ILE A 1 205 ? 2.899 -5.855 -11.934 1 95.2 205 ILE A N 1
ATOM 1603 C CA . ILE A 1 205 ? 2.582 -4.955 -10.83 1 95.2 205 ILE A CA 1
ATOM 1604 C C . ILE A 1 205 ? 1.068 -4.885 -10.641 1 95.2 205 ILE A C 1
ATOM 1606 O O . ILE A 1 205 ? 0.321 -4.739 -11.612 1 95.2 205 ILE A O 1
ATOM 1610 N N . HIS A 1 206 ? 0.718 -4.969 -9.345 1 90.16 206 HIS A N 1
ATOM 1611 C CA . HIS A 1 206 ? -0.686 -4.728 -9.032 1 90.16 206 HIS A CA 1
ATOM 1612 C C . HIS A 1 206 ? -1.05 -3.259 -9.225 1 90.16 206 HIS A C 1
ATOM 1614 O O . HIS A 1 206 ? -0.3 -2.371 -8.813 1 90.16 206 HIS A O 1
ATOM 1620 N N . ASP A 1 207 ? -2.173 -3.013 -9.907 1 83.59 207 ASP A N 1
ATOM 1621 C CA . ASP A 1 207 ? -2.772 -1.683 -9.969 1 83.59 207 ASP A CA 1
ATOM 1622 C C . ASP A 1 207 ? -4.293 -1.771 -10.073 1 83.59 207 ASP A C 1
ATOM 1624 O O . ASP A 1 207 ? -4.829 -2.131 -11.124 1 83.59 207 ASP A O 1
ATOM 1628 N N . LYS A 1 208 ? -4.936 -1.491 -9.069 1 76.49 208 LYS A N 1
ATOM 1629 C CA . LYS A 1 208 ? -6.388 -1.637 -9.058 1 76.49 208 LYS A CA 1
ATOM 1630 C C . LYS A 1 208 ? -7.072 -0.374 -9.572 1 76.49 208 LYS A C 1
ATOM 1632 O O . LYS A 1 208 ? -8.254 -0.4 -9.922 1 76.49 208 LYS A O 1
ATOM 1637 N N . ASP A 1 209 ? -6.337 0.655 -9.595 1 78 209 ASP A N 1
ATOM 1638 C CA . ASP A 1 209 ? -6.978 1.937 -9.871 1 78 209 ASP A CA 1
ATOM 1639 C C . ASP A 1 209 ? -6.808 2.332 -11.337 1 78 209 ASP A C 1
ATOM 1641 O O . ASP A 1 209 ? -7.596 3.116 -11.869 1 78 209 ASP A O 1
ATOM 1645 N N . LEU A 1 210 ? -5.824 1.827 -11.944 1 78.16 210 LEU A N 1
ATOM 1646 C CA . LEU A 1 210 ? -5.549 2.21 -13.325 1 78.16 210 LEU A CA 1
ATOM 1647 C C . LEU A 1 210 ? -5.947 1.096 -14.287 1 78.16 210 LEU A C 1
ATOM 1649 O O . LEU A 1 210 ? -5.964 -0.078 -13.911 1 78.16 210 LEU A O 1
ATOM 1653 N N . SER A 1 211 ? -6.211 1.507 -15.44 1 77.73 211 SER A N 1
ATOM 1654 C CA . SER A 1 211 ? -6.517 0.541 -16.49 1 77.73 211 SER A CA 1
ATOM 1655 C C . SER A 1 211 ? -5.291 -0.291 -16.85 1 77.73 211 SER A C 1
ATOM 1657 O O . SER A 1 211 ? -4.172 0.039 -16.452 1 77.73 211 SER A O 1
ATOM 1659 N N . ARG A 1 212 ? -5.598 -1.316 -17.534 1 83.41 212 ARG A N 1
ATOM 1660 C CA . ARG A 1 212 ? -4.513 -2.137 -18.06 1 83.41 212 ARG A CA 1
ATOM 1661 C C . ARG A 1 212 ? -3.521 -1.292 -18.852 1 83.41 212 ARG A C 1
ATOM 1663 O O . ARG A 1 212 ? -3.917 -0.506 -19.714 1 83.41 212 ARG A O 1
ATOM 1670 N N . PRO A 1 213 ? -2.326 -1.452 -18.578 1 89.27 213 PRO A N 1
ATOM 1671 C CA . PRO A 1 213 ? -1.318 -0.647 -19.271 1 89.27 213 PRO A CA 1
ATOM 1672 C C . PRO A 1 213 ? -1.346 -0.841 -20.785 1 89.27 213 PRO A C 1
ATOM 1674 O O . PRO A 1 213 ? -1.607 -1.947 -21.264 1 89.27 213 PRO A O 1
ATOM 1677 N N . TYR A 1 214 ? -1.065 0.205 -21.49 1 91.6 214 TYR A N 1
ATOM 1678 C CA . TYR A 1 214 ? -1.072 0.2 -22.948 1 91.6 214 TYR A CA 1
ATOM 1679 C C . TYR A 1 214 ? -0.164 -0.896 -23.494 1 91.6 214 TYR A C 1
ATOM 1681 O O . TYR A 1 214 ? -0.528 -1.599 -24.439 1 91.6 214 TYR A O 1
ATOM 1689 N N . PHE A 1 215 ? 0.998 -1.066 -22.923 1 93.83 215 PHE A N 1
ATOM 1690 C CA . PHE A 1 215 ? 1.95 -2.013 -23.492 1 93.83 215 PHE A CA 1
ATOM 1691 C C . PHE A 1 215 ? 1.424 -3.439 -23.387 1 93.83 215 PHE A C 1
ATOM 1693 O O . PHE A 1 215 ? 1.675 -4.265 -24.267 1 93.83 215 PHE A O 1
ATOM 1700 N N . GLU A 1 216 ? 0.758 -3.667 -22.305 1 92.33 216 GLU A N 1
ATOM 1701 C CA . GLU A 1 216 ? 0.159 -4.988 -22.143 1 92.33 216 GLU A CA 1
ATOM 1702 C C . GLU A 1 216 ? -0.906 -5.245 -23.206 1 92.33 216 GLU A C 1
ATOM 1704 O O . GLU A 1 216 ? -0.982 -6.342 -23.763 1 92.33 216 GLU A O 1
ATOM 1709 N N . GLN A 1 217 ? -1.704 -4.25 -23.389 1 90.25 217 GLN A N 1
ATOM 1710 C CA . GLN A 1 217 ? -2.747 -4.347 -24.404 1 90.25 217 GLN A CA 1
ATOM 1711 C C . GLN A 1 217 ? -2.147 -4.538 -25.794 1 90.25 217 GLN A C 1
ATOM 1713 O O . GLN A 1 217 ? -2.611 -5.38 -26.565 1 90.25 217 GLN A O 1
ATOM 1718 N N . ASN A 1 218 ? -1.195 -3.763 -26.04 1 92.61 218 ASN A N 1
ATOM 1719 C CA . ASN A 1 218 ? -0.526 -3.829 -27.335 1 92.61 218 ASN A CA 1
ATOM 1720 C C . ASN A 1 218 ? 0.116 -5.194 -27.565 1 92.61 218 ASN A C 1
ATOM 1722 O O . ASN A 1 218 ? 0.031 -5.748 -28.662 1 92.61 218 ASN A O 1
ATOM 1726 N N . LEU A 1 219 ? 0.76 -5.758 -26.563 1 94.81 219 LEU A N 1
ATOM 1727 C CA . LEU A 1 219 ? 1.366 -7.082 -26.652 1 94.81 219 LEU A CA 1
ATOM 1728 C C . LEU A 1 219 ? 0.318 -8.138 -26.985 1 94.81 219 LEU A C 1
ATOM 1730 O O . LEU A 1 219 ? 0.531 -8.973 -27.867 1 94.81 219 LEU A O 1
ATOM 1734 N N . GLN A 1 220 ? -0.708 -8.051 -26.268 1 91.23 220 GLN A N 1
ATOM 1735 C CA . GLN A 1 220 ? -1.771 -9.03 -26.473 1 91.23 220 GLN A CA 1
ATOM 1736 C C . GLN A 1 220 ? -2.357 -8.92 -27.877 1 91.23 220 GLN A C 1
ATOM 1738 O O . GLN A 1 220 ? -2.674 -9.933 -28.505 1 91.23 220 GLN A O 1
ATOM 1743 N N . GLN A 1 221 ? -2.529 -7.76 -28.37 1 93.61 221 GLN A N 1
ATOM 1744 C CA . GLN A 1 221 ? -3.16 -7.498 -29.659 1 93.61 221 GLN A CA 1
ATOM 1745 C C . GLN A 1 221 ? -2.232 -7.87 -30.811 1 93.61 221 GLN A C 1
ATOM 1747 O O . GLN A 1 221 ? -2.675 -8.429 -31.817 1 93.61 221 GLN A O 1
ATOM 1752 N N . ARG A 1 222 ? -0.995 -7.616 -30.68 1 95.92 222 ARG A N 1
ATOM 1753 C CA . ARG A 1 222 ? -0.078 -7.719 -31.811 1 95.92 222 ARG A CA 1
ATOM 1754 C C . ARG A 1 222 ? 0.763 -8.988 -31.72 1 95.92 222 ARG A C 1
ATOM 1756 O O . ARG A 1 222 ? 1.352 -9.421 -32.713 1 95.92 222 ARG A O 1
ATOM 1763 N N . HIS A 1 223 ? 0.82 -9.489 -30.524 1 95.43 223 HIS A N 1
ATOM 1764 C CA . HIS A 1 223 ? 1.635 -10.677 -30.299 1 95.43 223 HIS A CA 1
ATOM 1765 C C . HIS A 1 223 ? 0.911 -11.681 -29.408 1 95.43 223 HIS A C 1
ATOM 1767 O O . HIS A 1 223 ? -0.163 -12.171 -29.764 1 95.43 223 HIS A O 1
ATOM 1773 N N . GLN A 1 224 ? 1.467 -11.87 -28.182 1 94.5 224 GLN A N 1
ATOM 1774 C CA . GLN A 1 224 ? 0.887 -12.777 -27.197 1 94.5 224 GLN A CA 1
ATOM 1775 C C . GLN A 1 224 ? 0.877 -12.147 -25.808 1 94.5 224 GLN A C 1
ATOM 1777 O O . GLN A 1 224 ? 1.618 -11.197 -25.546 1 94.5 224 GLN A O 1
ATOM 1782 N N . LYS A 1 225 ? 0.042 -12.725 -25.057 1 92.26 225 LYS A N 1
ATOM 1783 C CA . LYS A 1 225 ? 0.055 -12.334 -23.651 1 92.26 225 LYS A CA 1
ATOM 1784 C C . LYS A 1 225 ? 1.327 -12.815 -22.958 1 92.26 225 LYS A C 1
ATOM 1786 O O . LYS A 1 225 ? 1.789 -13.931 -23.202 1 92.26 225 LYS A O 1
ATOM 1791 N N . ARG A 1 226 ? 1.852 -11.957 -22.165 1 92.5 226 ARG A N 1
ATOM 1792 C CA . ARG A 1 226 ? 3.044 -12.417 -21.461 1 92.5 226 ARG A CA 1
ATOM 1793 C C . ARG A 1 226 ? 2.681 -13.397 -20.35 1 92.5 226 ARG A C 1
ATOM 1795 O O . ARG A 1 226 ? 1.565 -13.365 -19.828 1 92.5 226 ARG A O 1
ATOM 1802 N N . ASN A 1 227 ? 3.602 -14.246 -20.012 1 91.25 227 ASN A N 1
ATOM 1803 C CA . ASN A 1 227 ? 3.448 -15.248 -18.964 1 91.25 227 ASN A CA 1
ATOM 1804 C C . ASN A 1 227 ? 3.906 -14.716 -17.608 1 91.25 227 ASN A C 1
ATOM 1806 O O . ASN A 1 227 ? 5.106 -14.581 -17.363 1 91.25 227 ASN A O 1
ATOM 1810 N N . LEU A 1 228 ? 2.964 -14.503 -16.719 1 92.05 228 LEU A N 1
ATOM 1811 C CA . LEU A 1 228 ? 3.296 -13.936 -15.417 1 92.05 228 LEU A CA 1
ATOM 1812 C C . LEU A 1 228 ? 3.588 -15.037 -14.403 1 92.05 228 LEU A C 1
ATOM 1814 O O . LEU A 1 228 ? 2.773 -15.943 -14.213 1 92.05 228 LEU A O 1
ATOM 1818 N N . ALA A 1 229 ? 4.728 -14.969 -13.789 1 92.69 229 ALA A N 1
ATOM 1819 C CA . ALA A 1 229 ? 5.076 -15.878 -12.7 1 92.69 229 ALA A CA 1
ATOM 1820 C C . ALA A 1 229 ? 4.518 -15.378 -11.37 1 92.69 229 ALA A C 1
ATOM 1822 O O . ALA A 1 229 ? 4.201 -16.174 -10.484 1 92.69 229 ALA A O 1
ATOM 1823 N N . MET A 1 230 ? 4.441 -14 -11.284 1 94.72 230 MET A N 1
ATOM 1824 C CA . MET A 1 230 ? 3.968 -13.39 -10.045 1 94.72 230 MET A CA 1
ATOM 1825 C C . MET A 1 230 ? 3.547 -11.943 -10.277 1 94.72 230 MET A C 1
ATOM 1827 O O . MET A 1 230 ? 3.951 -11.325 -11.264 1 94.72 230 MET A O 1
ATOM 1831 N N . ARG A 1 231 ? 2.767 -11.472 -9.383 1 95.08 231 ARG A N 1
ATOM 1832 C CA . ARG A 1 231 ? 2.438 -10.053 -9.29 1 95.08 231 ARG A CA 1
ATOM 1833 C C . ARG A 1 231 ? 2.803 -9.495 -7.919 1 95.08 231 ARG A C 1
ATOM 1835 O O . ARG A 1 231 ? 2.604 -10.16 -6.899 1 95.08 231 ARG A O 1
ATOM 1842 N N . VAL A 1 232 ? 3.366 -8.305 -7.98 1 95.96 232 VAL A N 1
ATOM 1843 C CA . VAL A 1 232 ? 3.766 -7.67 -6.729 1 95.96 232 VAL A CA 1
ATOM 1844 C C . VAL A 1 232 ? 3.229 -6.242 -6.679 1 95.96 232 VAL A C 1
ATOM 1846 O O . VAL A 1 232 ? 2.727 -5.726 -7.681 1 95.96 232 VAL A O 1
ATOM 1849 N N . ALA A 1 233 ? 3.418 -5.613 -5.562 1 93.11 233 ALA A N 1
ATOM 1850 C CA . ALA A 1 233 ? 2.717 -4.356 -5.31 1 93.11 233 ALA A CA 1
ATOM 1851 C C . ALA A 1 233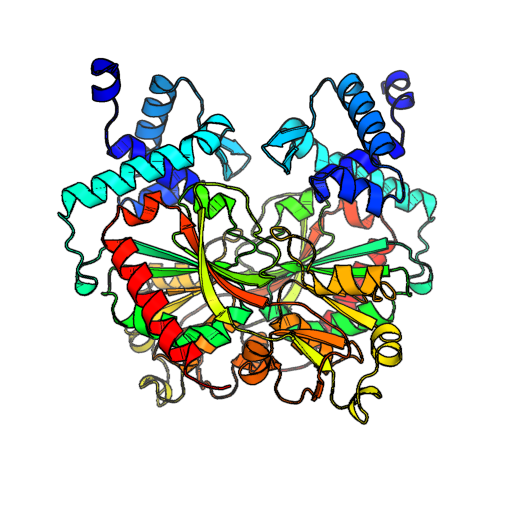 ? 3.53 -3.165 -5.809 1 93.11 233 ALA A C 1
ATOM 1853 O O . ALA A 1 233 ? 2.991 -2.072 -5.997 1 93.11 233 ALA A O 1
ATOM 1854 N N . ASP A 1 234 ? 4.831 -3.411 -5.982 1 94.84 234 ASP A N 1
ATOM 1855 C CA . ASP A 1 234 ? 5.679 -2.248 -6.224 1 94.84 234 ASP A CA 1
ATOM 1856 C C . ASP A 1 234 ? 6.902 -2.623 -7.058 1 94.84 234 ASP A C 1
ATOM 1858 O O . ASP A 1 234 ? 7.279 -3.795 -7.124 1 94.84 234 ASP A O 1
ATOM 1862 N N . PHE A 1 235 ? 7.537 -1.589 -7.665 1 96.71 235 PHE A N 1
ATOM 1863 C CA . PHE A 1 235 ? 8.705 -1.797 -8.512 1 96.71 235 PHE A CA 1
ATOM 1864 C C . PHE A 1 235 ? 9.876 -2.334 -7.697 1 96.71 235 PHE A C 1
ATOM 1866 O O . PHE A 1 235 ? 10.621 -3.197 -8.166 1 96.71 235 PHE A O 1
ATOM 1873 N N . GLY A 1 236 ? 10.007 -1.815 -6.535 1 95.81 236 GLY A N 1
ATOM 1874 C CA . GLY A 1 236 ? 11.103 -2.276 -5.698 1 95.81 236 GLY A CA 1
ATOM 1875 C C . GLY A 1 236 ? 11.043 -3.763 -5.404 1 95.81 236 GLY A C 1
ATOM 1876 O O . GLY A 1 236 ? 12.059 -4.458 -5.479 1 95.81 236 GLY A O 1
ATOM 1877 N N . SER A 1 237 ? 9.878 -4.225 -5.113 1 95.75 237 SER A N 1
ATOM 1878 C CA . SER A 1 237 ? 9.669 -5.647 -4.861 1 95.75 237 SER A CA 1
ATOM 1879 C C . SER A 1 237 ? 10.017 -6.483 -6.088 1 95.75 237 SER A C 1
ATOM 1881 O O . SER A 1 237 ? 10.641 -7.54 -5.969 1 95.75 237 SER A O 1
ATOM 1883 N N . ALA A 1 238 ? 9.604 -6 -7.205 1 97.32 238 ALA A N 1
ATOM 1884 C CA . ALA A 1 238 ? 9.888 -6.711 -8.449 1 97.32 238 ALA A CA 1
ATOM 1885 C C . ALA A 1 238 ? 11.39 -6.791 -8.705 1 97.32 238 ALA A C 1
ATOM 1887 O O . ALA A 1 238 ? 11.903 -7.838 -9.104 1 97.32 238 ALA A O 1
ATOM 1888 N N . ALA A 1 239 ? 12.083 -5.713 -8.463 1 97.17 239 ALA A N 1
ATOM 1889 C CA . ALA A 1 239 ? 13.529 -5.683 -8.668 1 97.17 239 ALA A CA 1
ATOM 1890 C C . ALA A 1 239 ? 14.233 -6.682 -7.755 1 97.17 239 ALA A C 1
ATOM 1892 O O . ALA A 1 239 ? 15.15 -7.386 -8.185 1 97.17 239 ALA A O 1
ATOM 1893 N N . VAL A 1 240 ? 13.785 -6.733 -6.516 1 95.54 240 VAL A N 1
ATOM 1894 C CA . VAL A 1 240 ? 14.357 -7.682 -5.567 1 95.54 240 VAL A CA 1
ATOM 1895 C C . VAL A 1 240 ? 14.212 -9.104 -6.106 1 95.54 240 VAL A C 1
ATOM 1897 O O . VAL A 1 240 ? 15.158 -9.893 -6.055 1 95.54 240 VAL A O 1
ATOM 1900 N N . MET A 1 241 ? 13.071 -9.432 -6.694 1 95.74 241 MET A N 1
ATOM 1901 C CA . MET A 1 241 ? 12.818 -10.767 -7.229 1 95.74 241 MET A CA 1
ATOM 1902 C C . MET A 1 241 ? 13.71 -11.049 -8.433 1 95.74 241 MET A C 1
ATOM 1904 O O . MET A 1 241 ? 14.151 -12.182 -8.631 1 95.74 241 MET A O 1
ATOM 1908 N N . CYS A 1 242 ? 14.001 -10.044 -9.198 1 96.5 242 CYS A N 1
ATOM 1909 C CA . CYS A 1 242 ? 14.848 -10.209 -10.375 1 96.5 242 CYS A CA 1
ATOM 1910 C C . CYS A 1 242 ? 16.253 -10.646 -9.979 1 96.5 242 CYS A C 1
ATOM 1912 O O . CYS A 1 242 ? 16.937 -11.322 -10.749 1 96.5 242 CYS A O 1
ATOM 1914 N N . HIS A 1 243 ? 16.667 -10.245 -8.779 1 95.11 243 HIS A N 1
ATOM 1915 C CA . HIS A 1 243 ? 17.993 -10.633 -8.311 1 95.11 243 HIS A CA 1
ATOM 1916 C C . HIS A 1 243 ? 18.065 -12.132 -8.04 1 95.11 243 HIS A C 1
ATOM 1918 O O . HIS A 1 243 ? 19.152 -12.713 -8.026 1 95.11 243 HIS A O 1
ATOM 1924 N N . HIS A 1 244 ? 16.866 -12.754 -7.921 1 93.64 244 HIS A N 1
ATOM 1925 C CA . HIS A 1 244 ? 16.863 -14.126 -7.424 1 93.64 244 HIS A CA 1
ATOM 1926 C C . HIS A 1 244 ? 16.234 -15.077 -8.436 1 93.64 244 HIS A C 1
ATOM 1928 O O . HIS A 1 244 ? 16.129 -16.279 -8.182 1 93.64 244 HIS A O 1
ATOM 1934 N N . THR A 1 245 ? 15.805 -14.534 -9.542 1 94.71 245 THR A N 1
ATOM 1935 C CA . THR A 1 245 ? 15.115 -15.348 -10.537 1 94.71 245 THR A CA 1
ATOM 1936 C C . THR A 1 245 ? 15.55 -14.96 -11.948 1 94.71 245 THR A C 1
ATOM 1938 O O . THR A 1 245 ? 16.315 -14.011 -12.129 1 94.71 245 THR A O 1
ATOM 1941 N N . ASP A 1 246 ? 15.035 -15.691 -12.896 1 95.15 246 ASP A N 1
ATOM 1942 C CA . ASP A 1 246 ? 15.258 -15.358 -14.3 1 95.15 246 ASP A CA 1
ATOM 1943 C C . ASP A 1 246 ? 14.053 -14.628 -14.889 1 95.15 246 ASP A C 1
ATOM 1945 O O . ASP A 1 246 ? 13.856 -14.626 -16.106 1 95.15 246 ASP A O 1
ATOM 1949 N N . TYR A 1 247 ? 13.239 -14.082 -13.977 1 96.41 247 TYR A N 1
ATOM 1950 C CA . TYR A 1 247 ? 12.047 -13.388 -14.451 1 96.41 247 TYR A CA 1
ATOM 1951 C C . TYR A 1 247 ? 12.4 -12.01 -14.998 1 96.41 247 TYR A C 1
ATOM 1953 O O . TYR A 1 247 ? 13.377 -11.395 -14.566 1 96.41 247 TYR A O 1
ATOM 1961 N N . LEU A 1 248 ? 11.589 -11.557 -15.932 1 98.24 248 LEU A N 1
ATOM 1962 C CA . LEU A 1 248 ? 11.718 -10.215 -16.488 1 98.24 248 LEU A CA 1
ATOM 1963 C C . LEU A 1 248 ? 10.769 -9.244 -15.794 1 98.24 248 LEU A C 1
ATOM 1965 O O . LEU A 1 248 ? 9.679 -9.633 -15.369 1 98.24 248 LEU A O 1
ATOM 1969 N N . PHE A 1 249 ? 11.245 -8.019 -15.767 1 98.49 249 PHE A N 1
ATOM 1970 C CA . PHE A 1 249 ? 10.439 -6.973 -15.15 1 98.49 249 PHE A CA 1
ATOM 1971 C C . PHE A 1 249 ? 10.418 -5.721 -16.019 1 98.49 249 PHE A C 1
ATOM 1973 O O . PHE A 1 249 ? 11.457 -5.097 -16.242 1 98.49 249 PHE A O 1
ATOM 1980 N N . THR A 1 250 ? 9.257 -5.317 -16.483 1 98.2 250 THR A N 1
ATOM 1981 C CA . THR A 1 250 ? 9.062 -4.094 -17.253 1 98.2 250 THR A CA 1
ATOM 1982 C C . THR A 1 250 ? 8.732 -2.922 -16.332 1 98.2 250 THR A C 1
ATOM 1984 O O . THR A 1 250 ? 7.775 -2.985 -15.558 1 98.2 250 THR A O 1
ATOM 1987 N N . CYS A 1 251 ? 9.547 -1.826 -16.493 1 97.35 251 CYS A N 1
ATOM 1988 C CA . CYS A 1 251 ? 9.345 -0.754 -15.525 1 97.35 251 CYS A CA 1
ATOM 1989 C C . CYS A 1 251 ? 9.784 0.588 -16.099 1 97.35 251 CYS A C 1
ATOM 1991 O O . CYS A 1 251 ? 10.201 0.667 -17.256 1 97.35 251 CYS A O 1
ATOM 1993 N N . SER A 1 252 ? 9.6 1.642 -15.295 1 96.09 252 SER A N 1
ATOM 1994 C CA . SER A 1 252 ? 10.028 3.008 -15.58 1 96.09 252 SER A CA 1
ATOM 1995 C C . SER A 1 252 ? 11.547 3.102 -15.681 1 96.09 252 SER A C 1
ATOM 1997 O O . SER A 1 252 ? 12.262 2.661 -14.779 1 96.09 252 SER A O 1
ATOM 1999 N N . LYS A 1 253 ? 12.025 3.69 -16.705 1 96.69 253 LYS A N 1
ATOM 2000 C CA . LYS A 1 253 ? 13.457 3.9 -16.9 1 96.69 253 LYS A CA 1
ATOM 2001 C C . LYS A 1 253 ? 14.015 4.876 -15.869 1 96.69 253 LYS A C 1
ATOM 2003 O O . LYS A 1 253 ? 15.085 4.643 -15.301 1 96.69 253 LYS A O 1
ATOM 2008 N N . ARG A 1 254 ? 13.31 5.957 -15.628 1 94.53 254 ARG A N 1
ATOM 2009 C CA . ARG A 1 254 ? 13.763 6.961 -14.671 1 94.53 254 ARG A CA 1
ATOM 2010 C C . ARG A 1 254 ? 13.943 6.353 -13.284 1 94.53 254 ARG A C 1
ATOM 2012 O O . ARG A 1 254 ? 14.927 6.638 -12.598 1 94.53 254 ARG A O 1
ATOM 2019 N N . TRP A 1 255 ? 12.996 5.537 -12.885 1 95.48 255 TRP A N 1
ATOM 2020 C CA . TRP A 1 255 ? 13.105 4.874 -11.59 1 95.48 255 TRP A CA 1
ATOM 2021 C C . TRP A 1 255 ? 14.282 3.905 -11.572 1 95.48 255 TRP A C 1
ATOM 2023 O O . TRP A 1 255 ? 15.076 3.901 -10.628 1 95.48 255 TRP A O 1
ATOM 2033 N N . ALA A 1 256 ? 14.414 3.048 -12.639 1 96.8 256 ALA A N 1
ATOM 2034 C CA . ALA A 1 256 ? 15.428 1.998 -12.706 1 96.8 256 ALA A CA 1
ATOM 2035 C C . ALA A 1 256 ? 16.831 2.581 -12.573 1 96.8 256 ALA A C 1
ATOM 2037 O O . ALA A 1 256 ? 17.725 1.943 -12.01 1 96.8 256 ALA A O 1
ATOM 2038 N N . ARG A 1 257 ? 17.022 3.712 -12.955 1 94.29 257 ARG A N 1
ATOM 2039 C CA . ARG A 1 257 ? 18.359 4.29 -13.037 1 94.29 257 ARG A CA 1
ATOM 2040 C C . ARG A 1 257 ? 18.779 4.89 -11.7 1 94.29 257 ARG A C 1
ATOM 2042 O O . ARG A 1 257 ? 19.962 5.159 -11.478 1 94.29 257 ARG A O 1
ATOM 2049 N N . ILE A 1 258 ? 17.84 5.045 -10.811 1 92.28 258 ILE A N 1
ATOM 2050 C CA . ILE A 1 258 ? 18.224 5.724 -9.578 1 92.28 258 ILE A CA 1
ATOM 2051 C C . ILE A 1 258 ? 17.994 4.799 -8.386 1 92.28 258 ILE A C 1
ATOM 2053 O O . ILE A 1 258 ? 18.585 4.989 -7.32 1 92.28 258 ILE A O 1
ATOM 2057 N N . ALA A 1 259 ? 17.129 3.836 -8.565 1 93.91 259 ALA A N 1
ATOM 2058 C CA . ALA A 1 259 ? 16.743 2.992 -7.437 1 93.91 259 ALA A CA 1
ATOM 2059 C C . ALA A 1 259 ? 17.906 2.112 -6.987 1 93.91 259 ALA A C 1
ATOM 2061 O O . ALA A 1 259 ? 18.583 1.496 -7.813 1 93.91 259 ALA A O 1
ATOM 2062 N N . LEU A 1 260 ? 18.066 1.985 -5.725 1 91.38 260 LEU A N 1
ATOM 2063 C CA . LEU A 1 260 ? 19.133 1.159 -5.172 1 91.38 260 LEU A CA 1
ATOM 2064 C C . LEU A 1 260 ? 18.86 -0.321 -5.422 1 91.38 260 LEU A C 1
ATOM 2066 O O . LEU A 1 260 ? 19.792 -1.104 -5.616 1 91.38 260 LEU A O 1
ATOM 2070 N N . GLN A 1 261 ? 17.621 -0.693 -5.493 1 92.99 261 GLN A N 1
ATOM 2071 C CA . GLN A 1 261 ? 17.205 -2.081 -5.666 1 92.99 261 GLN A CA 1
ATOM 2072 C C . GLN A 1 261 ? 17.556 -2.59 -7.061 1 92.99 261 GLN A C 1
ATOM 2074 O O . GLN A 1 261 ? 17.52 -3.796 -7.315 1 92.99 261 GLN A O 1
ATOM 2079 N N . THR A 1 262 ? 17.869 -1.675 -7.974 1 96.02 262 THR A N 1
ATOM 2080 C CA . THR A 1 262 ? 18.13 -2.097 -9.346 1 96.02 262 THR A CA 1
ATOM 2081 C C . THR A 1 262 ? 19.625 -2.295 -9.575 1 96.02 262 THR A C 1
ATOM 2083 O O . THR A 1 262 ? 20.04 -2.744 -10.646 1 96.02 262 THR A O 1
ATOM 2086 N N . LYS A 1 263 ? 20.416 -1.929 -8.569 1 93.9 263 LYS A N 1
ATOM 2087 C CA . LYS A 1 263 ? 21.859 -2.101 -8.707 1 93.9 263 LYS A CA 1
ATOM 2088 C C . LYS A 1 263 ? 22.216 -3.562 -8.968 1 93.9 263 LYS A C 1
ATOM 2090 O O . LYS A 1 263 ? 21.768 -4.454 -8.244 1 93.9 263 LYS A O 1
ATOM 2095 N N . GLY A 1 264 ? 22.976 -3.788 -10.058 1 94.69 264 GLY A N 1
ATOM 2096 C CA . GLY A 1 264 ? 23.401 -5.135 -10.403 1 94.69 264 GLY A CA 1
ATOM 2097 C C . GLY A 1 264 ? 22.493 -5.807 -11.415 1 94.69 264 GLY A C 1
ATOM 2098 O O . GLY A 1 264 ? 22.81 -6.884 -11.923 1 94.69 264 GLY A O 1
ATOM 2099 N N . LEU A 1 265 ? 21.376 -5.198 -11.67 1 97.65 265 LEU A N 1
ATOM 2100 C CA . LEU A 1 265 ? 20.484 -5.738 -12.69 1 97.65 265 LEU A CA 1
ATOM 2101 C C . LEU A 1 265 ? 20.854 -5.21 -14.072 1 97.65 265 LEU A C 1
ATOM 2103 O O . LEU A 1 265 ? 21.536 -4.189 -14.189 1 97.65 265 LEU A O 1
ATOM 2107 N N . VAL A 1 266 ? 20.444 -5.908 -15.073 1 98.21 266 VAL A N 1
ATOM 2108 C CA . VAL A 1 266 ? 20.716 -5.538 -16.458 1 98.21 266 VAL A CA 1
ATOM 2109 C C . VAL A 1 266 ? 19.477 -4.893 -17.074 1 98.21 266 VAL A C 1
ATOM 2111 O O . VAL A 1 266 ? 18.368 -5.416 -16.945 1 98.21 266 VAL A O 1
ATOM 2114 N N . GLU A 1 267 ? 19.68 -3.792 -17.667 1 97.61 267 GLU A N 1
ATOM 2115 C CA . GLU A 1 267 ? 18.625 -3.067 -18.37 1 97.61 267 GLU A CA 1
ATOM 2116 C C . GLU A 1 267 ? 18.65 -3.369 -19.865 1 97.61 267 GLU A C 1
ATOM 2118 O O . GLU A 1 267 ? 19.719 -3.407 -20.479 1 97.61 267 GLU A O 1
ATOM 2123 N N . GLN A 1 268 ? 17.491 -3.571 -20.478 1 97.99 268 GLN A N 1
ATOM 2124 C CA . GLN A 1 268 ? 17.345 -3.734 -21.921 1 97.99 268 GLN A CA 1
ATOM 2125 C C . GLN A 1 268 ? 16.163 -2.926 -22.449 1 97.99 268 GLN A C 1
ATOM 2127 O O . GLN A 1 268 ? 15.124 -2.835 -21.793 1 97.99 268 GLN A O 1
ATOM 2132 N N . PRO A 1 269 ? 16.359 -2.401 -23.646 1 97.62 269 PRO A N 1
ATOM 2133 C CA . PRO A 1 269 ? 15.187 -1.772 -24.26 1 97.62 269 PRO A CA 1
ATOM 2134 C C . PRO A 1 269 ? 14.087 -2.776 -24.597 1 97.62 269 PRO A C 1
ATOM 2136 O O . PRO A 1 269 ? 14.377 -3.937 -24.897 1 97.62 269 PRO A O 1
ATOM 2139 N N . LEU A 1 270 ? 12.873 -2.29 -24.515 1 97.98 270 LEU A N 1
ATOM 2140 C CA . LEU A 1 270 ? 11.765 -3.161 -24.892 1 97.98 270 LEU A CA 1
ATOM 2141 C C . LEU A 1 270 ? 11.689 -3.321 -26.407 1 97.98 270 LEU A C 1
ATOM 2143 O O . LEU A 1 270 ? 11.882 -2.354 -27.147 1 97.98 270 LEU A O 1
ATOM 2147 N N . PRO A 1 271 ? 11.41 -4.436 -26.882 1 97.66 271 PRO A N 1
ATOM 2148 C CA . PRO A 1 271 ? 11.391 -4.706 -28.322 1 97.66 271 PRO A CA 1
ATOM 2149 C C . PRO A 1 271 ? 10.019 -4.467 -28.949 1 97.66 271 PRO A C 1
ATOM 2151 O O . PRO A 1 271 ? 9.644 -5.155 -29.901 1 97.66 271 PRO A O 1
ATOM 2154 N N . PHE A 1 272 ? 9.187 -3.638 -28.35 1 96.74 272 PHE A N 1
ATOM 2155 C CA . PHE A 1 272 ? 7.857 -3.313 -28.851 1 96.74 272 PHE A CA 1
ATOM 2156 C C . PHE A 1 272 ? 7.446 -1.909 -28.424 1 96.74 272 PHE A C 1
ATOM 2158 O O . PHE A 1 272 ? 8.087 -1.304 -27.563 1 96.74 272 PHE A O 1
ATOM 2165 N N . ASP A 1 273 ? 6.426 -1.456 -29.024 1 94.42 273 ASP A N 1
ATOM 2166 C CA . ASP A 1 273 ? 5.895 -0.136 -28.696 1 94.42 273 ASP A CA 1
ATOM 2167 C C . ASP A 1 273 ? 5.136 -0.163 -27.372 1 94.42 273 ASP A C 1
ATOM 2169 O O . ASP A 1 273 ? 4.197 -0.944 -27.204 1 94.42 273 ASP A O 1
ATOM 2173 N N . PHE A 1 274 ? 5.554 0.66 -26.458 1 94.56 274 PHE A N 1
ATOM 2174 C CA . PHE A 1 274 ? 4.914 0.674 -25.147 1 94.56 274 PHE A CA 1
ATOM 2175 C C . PHE A 1 274 ? 4.122 1.96 -24.946 1 94.56 274 PHE A C 1
ATOM 2177 O O . PHE A 1 274 ? 3.609 2.215 -23.854 1 94.56 274 PHE A O 1
ATOM 2184 N N . GLY A 1 275 ? 4.063 2.773 -25.946 1 93.64 275 GLY A N 1
ATOM 2185 C CA . GLY A 1 275 ? 3.297 4.007 -25.872 1 93.64 275 GLY A CA 1
ATOM 2186 C C . GLY A 1 275 ? 4.004 5.103 -25.096 1 93.64 275 GLY A C 1
ATOM 2187 O O . GLY A 1 275 ? 5.235 5.145 -25.053 1 93.64 275 GLY A O 1
ATOM 2188 N N . GLN A 1 276 ? 3.199 6.054 -24.595 1 93.76 276 GLN A N 1
ATOM 2189 C CA . GLN A 1 276 ? 3.723 7.178 -23.826 1 93.76 276 GLN A CA 1
ATOM 2190 C C . GLN A 1 276 ? 3.412 7.021 -22.341 1 93.76 276 GLN A C 1
ATOM 2192 O O . GLN A 1 276 ? 2.263 6.786 -21.962 1 93.76 276 GLN A O 1
ATOM 2197 N N . VAL A 1 277 ? 4.453 7.091 -21.545 1 94.59 277 VAL A N 1
ATOM 2198 C CA . VAL A 1 277 ? 4.284 6.955 -20.102 1 94.59 277 VAL A CA 1
ATOM 2199 C C . VAL A 1 277 ? 4.843 8.189 -19.397 1 94.59 277 VAL A C 1
ATOM 2201 O O . VAL A 1 277 ? 5.742 8.854 -19.917 1 94.59 277 VAL A O 1
ATOM 2204 N N . SER A 1 278 ? 4.275 8.492 -18.263 1 92.88 278 SER A N 1
ATOM 2205 C CA . SER A 1 278 ? 4.691 9.669 -17.508 1 92.88 278 SER A CA 1
ATOM 2206 C C . SER A 1 278 ? 4.352 9.524 -16.028 1 92.88 278 SER A C 1
ATOM 2208 O O . SER A 1 278 ? 3.656 8.586 -15.634 1 92.88 278 SER A O 1
ATOM 2210 N N . TYR A 1 279 ? 4.99 10.358 -15.235 1 93.49 279 TYR A N 1
ATOM 2211 C CA . 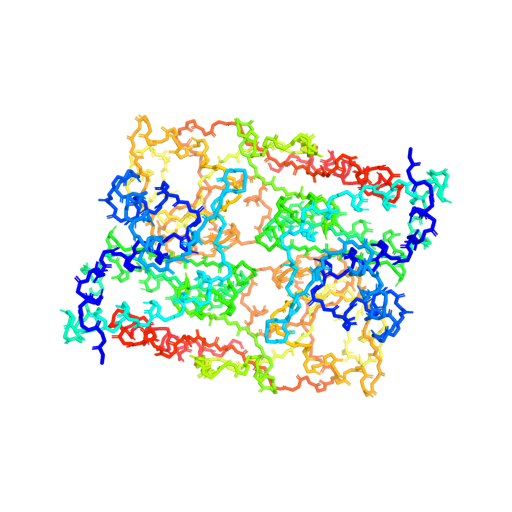TYR A 1 279 ? 4.506 10.634 -13.887 1 93.49 279 TYR A CA 1
ATOM 2212 C C . TYR A 1 279 ? 3.589 11.852 -13.876 1 93.49 279 TYR A C 1
ATOM 2214 O O . TYR A 1 279 ? 3.889 12.869 -14.506 1 93.49 279 TYR A O 1
ATOM 2222 N N . SER A 1 280 ? 2.519 11.704 -13.112 1 93.01 280 SER A N 1
ATOM 2223 C CA . SER A 1 280 ? 1.597 12.831 -13.014 1 93.01 280 SER A CA 1
ATOM 2224 C C . SER A 1 280 ? 1.273 13.156 -11.559 1 93.01 280 SER A C 1
ATOM 2226 O O . SER A 1 280 ? 1.343 12.282 -10.692 1 93.01 280 SER A O 1
ATOM 2228 N N . LEU A 1 281 ? 1.027 14.359 -11.367 1 94.58 281 LEU A N 1
ATOM 2229 C CA . LEU A 1 281 ? 0.429 14.86 -10.134 1 94.58 281 LEU A CA 1
ATOM 2230 C C . LEU A 1 281 ? -1.077 15.038 -10.293 1 94.58 281 LEU A C 1
ATOM 2232 O O . LEU A 1 281 ? -1.536 15.631 -11.272 1 94.58 281 LEU A O 1
ATOM 2236 N N . VAL A 1 282 ? -1.809 14.5 -9.363 1 94.42 282 VAL A N 1
ATOM 2237 C CA . VAL A 1 282 ? -3.265 14.561 -9.438 1 94.42 282 VAL A CA 1
ATOM 2238 C C . VAL A 1 282 ? -3.823 15.191 -8.164 1 94.42 282 VAL A C 1
ATOM 2240 O O . VAL A 1 282 ? -3.355 14.896 -7.062 1 94.42 282 VAL A O 1
ATOM 2243 N N . TRP A 1 283 ? -4.808 16.072 -8.302 1 94.74 283 TRP A N 1
ATOM 2244 C CA . TRP A 1 283 ? -5.444 16.676 -7.137 1 94.74 283 TRP A CA 1
ATOM 2245 C C . TRP A 1 283 ? -6.91 16.989 -7.418 1 94.74 283 TRP A C 1
ATOM 2247 O O . TRP A 1 283 ? -7.358 16.915 -8.564 1 94.74 283 TRP A O 1
ATOM 2257 N N . ASN A 1 284 ? -7.655 17.213 -6.371 1 93.27 284 ASN A N 1
ATOM 2258 C CA . ASN A 1 284 ? -9.026 17.701 -6.473 1 93.27 284 ASN A CA 1
ATOM 2259 C C . ASN A 1 284 ? -9.068 19.197 -6.771 1 93.27 284 ASN A C 1
ATOM 2261 O O . ASN A 1 284 ? -8.441 19.992 -6.067 1 93.27 284 ASN A O 1
ATOM 2265 N N . LYS A 1 285 ? -9.806 19.612 -7.711 1 90.68 285 LYS A N 1
ATOM 2266 C CA . LYS A 1 285 ? -9.884 21.002 -8.151 1 90.68 285 LYS A CA 1
ATOM 2267 C C . LYS A 1 285 ? -10.212 21.93 -6.985 1 90.68 285 LYS A C 1
ATOM 2269 O O . LYS A 1 285 ? -9.615 23.001 -6.851 1 90.68 285 LYS A O 1
ATOM 2274 N N . ALA A 1 286 ? -11.078 21.535 -6.149 1 88.68 286 ALA A N 1
ATOM 2275 C CA . ALA A 1 286 ? -11.559 22.365 -5.047 1 88.68 286 ALA A CA 1
ATOM 2276 C C . ALA A 1 286 ? -10.476 22.553 -3.989 1 88.68 286 ALA A C 1
ATOM 2278 O O . ALA A 1 286 ? -10.537 23.49 -3.189 1 88.68 286 ALA A O 1
ATOM 2279 N N . SER A 1 287 ? -9.503 21.675 -3.995 1 90.48 287 SER A N 1
ATOM 2280 C CA . SER A 1 287 ? -8.484 21.694 -2.95 1 90.48 287 SER A CA 1
ATOM 2281 C C . SER A 1 287 ? -7.612 22.94 -3.052 1 90.48 287 SER A C 1
ATOM 2283 O O . SER A 1 287 ? -7.104 23.433 -2.042 1 90.48 287 SER A O 1
ATOM 2285 N N . LEU A 1 288 ? -7.489 23.499 -4.201 1 90.37 288 LEU A N 1
ATOM 2286 C CA . LEU A 1 288 ? -6.56 24.606 -4.401 1 90.37 288 LEU A CA 1
ATOM 2287 C C . LEU A 1 288 ? -7.181 25.925 -3.954 1 90.37 288 LEU A C 1
ATOM 2289 O O . LEU A 1 288 ? -6.522 26.967 -3.979 1 90.37 288 LEU A O 1
ATOM 2293 N N . ASN A 1 289 ? -8.411 25.863 -3.516 1 88.37 289 ASN A N 1
ATOM 2294 C CA . ASN A 1 289 ? -8.97 27.028 -2.838 1 88.37 289 ASN A CA 1
ATOM 2295 C C . ASN A 1 289 ? -8.264 27.298 -1.513 1 88.37 289 ASN A C 1
ATOM 2297 O O . ASN A 1 289 ? -8.356 28.4 -0.968 1 88.37 289 ASN A O 1
ATOM 2301 N N . ASP A 1 290 ? -7.602 26.331 -1.014 1 89.13 290 ASP A N 1
ATOM 2302 C CA . ASP A 1 290 ? -6.777 26.461 0.183 1 89.13 290 ASP A CA 1
ATOM 2303 C C . ASP A 1 290 ? -5.376 26.958 -0.167 1 89.13 290 ASP A C 1
ATOM 2305 O O . ASP A 1 290 ? -4.637 26.288 -0.892 1 89.13 290 ASP A O 1
ATOM 2309 N N . PRO A 1 291 ? -4.987 28.097 0.389 1 90.81 291 PRO A N 1
ATOM 2310 C CA . PRO A 1 291 ? -3.673 28.653 0.057 1 90.81 291 PRO A CA 1
ATOM 2311 C C . PRO A 1 291 ? -2.525 27.717 0.427 1 90.81 291 PRO A C 1
ATOM 2313 O O . PRO A 1 291 ? -1.489 27.71 -0.242 1 90.81 291 PRO A O 1
ATOM 2316 N N . ALA A 1 292 ? -2.685 26.972 1.488 1 90.75 292 ALA A N 1
ATOM 2317 C CA . ALA A 1 292 ? -1.649 26.021 1.878 1 90.75 292 ALA A CA 1
ATOM 2318 C C . ALA A 1 292 ? -1.44 24.964 0.797 1 90.75 292 ALA A C 1
ATOM 2320 O O . ALA A 1 292 ? -0.302 24.612 0.475 1 90.75 292 ALA A O 1
ATOM 2321 N N . LEU A 1 293 ? -2.477 24.514 0.22 1 93.16 293 LEU A N 1
ATOM 2322 C CA . LEU A 1 293 ? -2.396 23.478 -0.804 1 93.16 293 LEU A CA 1
ATOM 2323 C C . LEU A 1 293 ? -1.905 24.058 -2.126 1 93.16 293 LEU A C 1
ATOM 2325 O O . LEU A 1 293 ? -1.207 23.381 -2.885 1 93.16 293 LEU A O 1
ATOM 2329 N N . ARG A 1 294 ? -2.234 25.3 -2.378 1 93.17 294 ARG A N 1
ATOM 2330 C CA . ARG A 1 294 ? -1.671 25.964 -3.549 1 93.17 294 ARG A CA 1
ATOM 2331 C C . ARG A 1 294 ? -0.155 26.077 -3.438 1 93.17 294 ARG A C 1
ATOM 2333 O O . ARG A 1 294 ? 0.564 25.838 -4.411 1 93.17 294 ARG A O 1
ATOM 2340 N N . TRP A 1 295 ? 0.181 26.432 -2.303 1 93.09 295 TRP A N 1
ATOM 2341 C CA . TRP A 1 295 ? 1.616 26.512 -2.053 1 93.09 295 TRP A CA 1
ATOM 2342 C C . TRP A 1 295 ? 2.283 25.157 -2.267 1 93.09 295 TRP A C 1
ATOM 2344 O O . TRP A 1 295 ? 3.302 25.062 -2.955 1 93.09 295 TRP A O 1
ATOM 2354 N N . LEU A 1 296 ? 1.73 24.109 -1.686 1 93.29 296 LEU A N 1
ATOM 2355 C CA . LEU A 1 296 ? 2.277 22.762 -1.811 1 93.29 296 LEU A CA 1
ATOM 2356 C C . LEU A 1 296 ? 2.329 22.33 -3.272 1 93.29 296 LEU A C 1
ATOM 2358 O O . LEU A 1 296 ? 3.325 21.756 -3.719 1 93.29 296 LEU A O 1
ATOM 2362 N N . GLN A 1 297 ? 1.29 22.606 -3.969 1 94.12 297 GLN A N 1
ATOM 2363 C CA . GLN A 1 297 ? 1.252 22.272 -5.388 1 94.12 297 GLN A CA 1
ATOM 2364 C C . GLN A 1 297 ? 2.408 22.926 -6.139 1 94.12 297 GLN A C 1
ATOM 2366 O O . GLN A 1 297 ? 3.093 22.271 -6.928 1 94.12 297 GLN A O 1
ATOM 2371 N N . GLN A 1 298 ? 2.603 24.161 -5.872 1 92.45 298 GLN A N 1
ATOM 2372 C CA . GLN A 1 298 ? 3.658 24.914 -6.541 1 92.45 298 GLN A CA 1
ATOM 2373 C C . GLN A 1 298 ? 5.035 24.348 -6.205 1 92.45 298 GLN A C 1
ATOM 2375 O O . GLN A 1 298 ? 5.894 24.228 -7.081 1 92.45 298 GLN A O 1
ATOM 2380 N N . GLN A 1 299 ? 5.199 23.988 -4.988 1 90.97 299 GLN A N 1
ATOM 2381 C CA . GLN A 1 299 ? 6.468 23.396 -4.578 1 90.97 299 GLN A CA 1
ATOM 2382 C C . GLN A 1 299 ? 6.731 22.089 -5.319 1 90.97 299 GLN A C 1
ATOM 2384 O O . GLN A 1 299 ? 7.851 21.838 -5.768 1 90.97 299 GLN A O 1
ATOM 2389 N N . LEU A 1 300 ? 5.716 21.24 -5.442 1 91.52 300 LEU A N 1
ATOM 2390 C CA . LEU A 1 300 ? 5.838 19.948 -6.107 1 91.52 300 LEU A CA 1
ATOM 2391 C C . LEU A 1 300 ? 6.13 20.126 -7.593 1 91.52 300 LEU A C 1
ATOM 2393 O O . LEU A 1 300 ? 7.036 19.486 -8.133 1 91.52 300 LEU A O 1
ATOM 2397 N N . LEU A 1 301 ? 5.427 21.055 -8.185 1 91.23 301 LEU A N 1
ATOM 2398 C CA . LEU A 1 301 ? 5.598 21.284 -9.615 1 91.23 301 LEU A CA 1
ATOM 2399 C C . LEU A 1 301 ? 6.966 21.889 -9.909 1 91.23 301 LEU A C 1
ATOM 2401 O O . LEU A 1 301 ? 7.64 21.48 -10.858 1 91.23 301 LEU A O 1
ATOM 2405 N N . ASP A 1 302 ? 7.401 22.783 -9.095 1 88.28 302 ASP A N 1
ATOM 2406 C CA . ASP A 1 302 ? 8.698 23.427 -9.281 1 88.28 302 ASP A CA 1
ATOM 2407 C C . ASP A 1 302 ? 9.839 22.429 -9.09 1 88.28 302 ASP A C 1
ATOM 2409 O O . ASP A 1 302 ? 10.794 22.415 -9.869 1 88.28 302 ASP A O 1
ATOM 2413 N N . ALA A 1 303 ? 9.695 21.619 -8.125 1 82.4 303 ALA A N 1
ATOM 2414 C CA . ALA A 1 303 ? 10.732 20.63 -7.846 1 82.4 303 ALA A CA 1
ATOM 2415 C C . ALA A 1 303 ? 10.805 19.583 -8.954 1 82.4 303 ALA A C 1
ATOM 2417 O O . ALA A 1 303 ? 11.892 19.119 -9.307 1 82.4 303 ALA A O 1
ATOM 2418 N N . CYS A 1 304 ? 9.685 19.308 -9.514 1 82.69 304 CYS A N 1
ATOM 2419 C CA . CYS A 1 304 ? 9.645 18.293 -10.56 1 82.69 304 CYS A CA 1
ATOM 2420 C C . CYS A 1 304 ? 10.238 18.826 -11.859 1 82.69 304 CYS A C 1
ATOM 2422 O O . CYS A 1 304 ? 10.771 18.059 -12.664 1 82.69 304 CYS A O 1
ATOM 2424 N N . LYS A 1 305 ? 10.165 20.104 -12.007 1 83.63 305 LYS A N 1
ATOM 2425 C CA . LYS A 1 305 ? 10.825 20.711 -13.16 1 83.63 305 LYS A CA 1
ATOM 2426 C C . LYS A 1 305 ? 12.336 20.507 -13.098 1 83.63 305 LYS A C 1
ATOM 2428 O O . LYS A 1 305 ? 12.975 20.25 -14.121 1 83.63 305 LYS A O 1
ATOM 2433 N N . VAL A 1 306 ? 12.803 20.554 -11.942 1 80.06 306 VAL A N 1
ATOM 2434 C CA . VAL A 1 306 ? 14.236 20.356 -11.751 1 80.06 306 VAL A CA 1
ATOM 2435 C C . VAL A 1 306 ? 14.598 18.899 -12.032 1 80.06 306 VAL A C 1
ATOM 2437 O O . VAL A 1 306 ? 15.608 18.618 -12.681 1 80.06 306 VAL A O 1
ATOM 2440 N N . LEU A 1 307 ? 13.755 17.986 -11.614 1 81.75 307 LEU A N 1
ATOM 2441 C CA . LEU A 1 307 ? 13.983 16.563 -11.839 1 81.75 307 LEU A CA 1
ATOM 2442 C C . LEU A 1 307 ? 13.943 16.235 -13.328 1 81.75 307 LEU A C 1
ATOM 2444 O O . LEU A 1 307 ? 14.709 15.393 -13.803 1 81.75 307 LEU A O 1
ATOM 2448 N N . SER A 1 308 ? 12.996 16.884 -13.969 1 78.32 308 SER A N 1
ATOM 2449 C CA . SER A 1 308 ? 12.855 16.647 -15.402 1 78.32 308 SER A CA 1
ATOM 2450 C C . SER A 1 308 ? 14.095 17.105 -16.162 1 78.32 308 SER A C 1
ATOM 2452 O O . SER A 1 308 ? 14.446 16.527 -17.193 1 78.32 308 SER A O 1
ATOM 2454 N N . ALA A 1 309 ? 14.685 18.13 -15.603 1 72.88 309 ALA A N 1
ATOM 2455 C CA . ALA A 1 309 ? 15.871 18.692 -16.247 1 72.88 309 ALA A CA 1
ATOM 2456 C C . ALA A 1 309 ? 17.092 17.806 -16.015 1 72.88 309 ALA A C 1
ATOM 2458 O O . ALA A 1 309 ? 18.078 17.894 -16.75 1 72.88 309 ALA A O 1
ATOM 2459 N N . CYS A 1 310 ? 16.983 17.015 -14.958 1 66.17 310 CYS A N 1
ATOM 2460 C CA . CYS A 1 310 ? 18.092 16.117 -14.657 1 66.17 310 CYS A CA 1
ATOM 2461 C C . CYS A 1 310 ? 18.039 14.872 -15.534 1 66.17 310 CYS A C 1
ATOM 2463 O O . CYS A 1 310 ? 16.974 14.279 -15.714 1 66.17 310 CYS A O 1
ATOM 2465 N N . GLU A 1 311 ? 18.804 14.703 -16.601 1 60.79 311 GLU A N 1
ATOM 2466 C CA . GLU A 1 311 ? 18.883 13.549 -17.491 1 60.79 311 GLU A CA 1
ATOM 2467 C C . GLU A 1 311 ? 19.416 12.322 -16.757 1 60.79 311 GLU A C 1
ATOM 2469 O O . GLU A 1 311 ? 20.448 12.392 -16.087 1 60.79 311 GLU A O 1
ATOM 2474 N N . TYR A 1 312 ? 18.451 11.426 -16.243 1 54.38 312 TYR A N 1
ATOM 2475 C CA . TYR A 1 312 ? 18.982 10.172 -15.719 1 54.38 312 TYR A CA 1
ATOM 2476 C C . TYR A 1 312 ? 19.303 9.201 -16.849 1 54.38 312 TYR A C 1
ATOM 2478 O O . TYR A 1 312 ? 18.675 9.244 -17.91 1 54.38 312 TYR A O 1
ATOM 2486 N N . MET B 1 1 ? -32.253 -28.151 9.303 1 66.88 1 MET B N 1
ATOM 2487 C CA . MET B 1 1 ? -31.537 -27.603 8.155 1 66.88 1 MET B CA 1
ATOM 2488 C C . MET B 1 1 ? -32.457 -27.488 6.944 1 66.88 1 MET B C 1
ATOM 2490 O O . MET B 1 1 ? -33.302 -28.355 6.717 1 66.88 1 MET B O 1
ATOM 2494 N N . ASP B 1 2 ? -32.626 -26.348 6.416 1 75.9 2 ASP B N 1
ATOM 2495 C CA . ASP B 1 2 ? -33.506 -26.076 5.283 1 75.9 2 ASP B CA 1
ATOM 2496 C C . ASP B 1 2 ? -32.904 -26.602 3.982 1 75.9 2 ASP B C 1
ATOM 2498 O O . ASP B 1 2 ? -32.391 -25.827 3.171 1 75.9 2 ASP B O 1
ATOM 2502 N N . TYR B 1 3 ? -33.071 -27.893 3.826 1 77.34 3 TYR B N 1
ATOM 2503 C CA . TYR B 1 3 ? -32.453 -28.609 2.716 1 77.34 3 TYR B CA 1
ATOM 2504 C C . TYR B 1 3 ? -33.012 -28.131 1.38 1 77.34 3 TYR B C 1
ATOM 2506 O O . TYR B 1 3 ? -32.322 -28.178 0.359 1 77.34 3 TYR B O 1
ATOM 2514 N N . ILE B 1 4 ? -34.132 -27.737 1.415 1 70.96 4 ILE B N 1
ATOM 2515 C CA . ILE B 1 4 ? -34.773 -27.311 0.176 1 70.96 4 ILE B CA 1
ATOM 2516 C C . ILE B 1 4 ? -34.105 -26.038 -0.339 1 70.96 4 ILE B C 1
ATOM 2518 O O . ILE B 1 4 ? -33.729 -25.956 -1.511 1 70.96 4 ILE B O 1
ATOM 2522 N N . THR B 1 5 ? -33.957 -25.145 0.474 1 69 5 THR B N 1
ATOM 2523 C CA . THR B 1 5 ? -33.31 -23.899 0.079 1 69 5 THR B CA 1
ATOM 2524 C C . THR B 1 5 ? -31.851 -24.142 -0.296 1 69 5 THR B C 1
ATOM 2526 O O . THR B 1 5 ? -31.343 -23.552 -1.252 1 69 5 THR B O 1
ATOM 2529 N N . LEU B 1 6 ? -31.33 -25.002 0.447 1 76.61 6 LEU B N 1
ATOM 2530 C CA . LEU B 1 6 ? -29.922 -25.304 0.217 1 76.61 6 LEU B CA 1
ATOM 2531 C C . LEU B 1 6 ? -29.72 -25.943 -1.153 1 76.61 6 LEU B C 1
ATOM 2533 O O . LEU B 1 6 ? -28.685 -25.738 -1.792 1 76.61 6 LEU B O 1
ATOM 2537 N N . SER B 1 7 ? -30.674 -26.638 -1.523 1 78 7 SER B N 1
ATOM 2538 C CA . SER B 1 7 ? -30.552 -27.34 -2.797 1 78 7 SER B CA 1
ATOM 2539 C C . SER B 1 7 ? -30.611 -26.369 -3.971 1 78 7 SER B C 1
ATOM 2541 O O . SER B 1 7 ? -30.256 -26.726 -5.097 1 78 7 SER B O 1
ATOM 2543 N N . ARG B 1 8 ? -31.013 -25.184 -3.673 1 78 8 ARG B N 1
ATOM 2544 C CA . ARG B 1 8 ? -31.145 -24.18 -4.724 1 78 8 ARG B CA 1
ATOM 2545 C C . ARG B 1 8 ? -29.841 -23.413 -4.914 1 78 8 ARG B C 1
ATOM 2547 O O . ARG B 1 8 ? -29.683 -22.681 -5.894 1 78 8 ARG B O 1
ATOM 2554 N N . ILE B 1 9 ? -28.919 -23.552 -3.959 1 83.73 9 ILE B N 1
ATOM 2555 C CA . ILE B 1 9 ? -27.637 -22.859 -4.029 1 83.73 9 ILE B CA 1
ATOM 2556 C C . ILE B 1 9 ? -26.539 -23.845 -4.423 1 83.73 9 ILE B C 1
ATOM 2558 O O . ILE B 1 9 ? -26.41 -24.913 -3.82 1 83.73 9 ILE B O 1
ATOM 2562 N N . SER B 1 10 ? -25.91 -23.519 -5.469 1 87.42 10 SER B N 1
ATOM 2563 C CA . SER B 1 10 ? -24.814 -24.378 -5.904 1 87.42 10 SER B CA 1
ATOM 2564 C C . SER B 1 10 ? -23.461 -23.766 -5.557 1 87.42 10 SER B C 1
ATOM 2566 O O . SER B 1 10 ? -23.385 -22.603 -5.156 1 87.42 10 SER B O 1
ATOM 2568 N N . LEU B 1 11 ? -22.476 -24.54 -5.669 1 88.44 11 LEU B N 1
ATOM 2569 C CA . LEU B 1 11 ? -21.115 -24.07 -5.433 1 88.44 11 LEU B CA 1
ATOM 2570 C C . LEU B 1 11 ? -20.739 -22.975 -6.426 1 88.44 11 LEU B C 1
ATOM 2572 O O . LEU B 1 11 ? -19.913 -22.111 -6.12 1 88.44 11 LEU B O 1
ATOM 2576 N N . LYS B 1 12 ? -21.407 -23.071 -7.511 1 90.47 12 LYS B N 1
ATOM 2577 C CA . LYS B 1 12 ? -21.203 -22.025 -8.509 1 90.47 12 LYS B CA 1
ATOM 2578 C C . LYS B 1 12 ? -21.63 -20.662 -7.972 1 90.47 12 LYS B C 1
ATOM 2580 O O . LYS B 1 12 ? -20.935 -19.664 -8.175 1 90.47 12 LYS B O 1
ATOM 2585 N N . HIS B 1 13 ? -22.718 -20.676 -7.29 1 93.17 13 HIS B N 1
ATOM 2586 C CA . HIS B 1 13 ? -23.224 -19.447 -6.689 1 93.17 13 HIS B CA 1
ATOM 2587 C C . HIS B 1 13 ? -22.229 -18.874 -5.685 1 93.17 13 HIS B C 1
ATOM 2589 O O . HIS B 1 13 ? -21.923 -17.68 -5.721 1 93.17 13 HIS B O 1
ATOM 2595 N N . LEU B 1 14 ? -21.725 -19.725 -4.908 1 92.64 14 LEU B N 1
ATOM 2596 C CA . LEU B 1 14 ? -20.82 -19.297 -3.847 1 92.64 14 LEU B CA 1
ATOM 2597 C C . LEU B 1 14 ? -19.488 -18.83 -4.424 1 92.64 14 LEU B C 1
ATOM 2599 O O . LEU B 1 14 ? -18.909 -17.851 -3.947 1 92.64 14 LEU B O 1
ATOM 2603 N N . THR B 1 15 ? -19.071 -19.495 -5.407 1 93.61 15 THR B N 1
ATOM 2604 C CA . THR B 1 15 ? -17.812 -19.142 -6.052 1 93.61 15 THR B CA 1
ATOM 2605 C C . THR B 1 15 ? -17.915 -17.78 -6.732 1 93.61 15 THR B C 1
ATOM 2607 O O . THR B 1 15 ? -16.996 -16.964 -6.64 1 93.61 15 THR B O 1
ATOM 2610 N N . VAL B 1 16 ? -19.005 -17.556 -7.37 1 94.55 16 VAL B N 1
ATOM 2611 C CA . VAL B 1 16 ? -19.23 -16.283 -8.047 1 94.55 16 VAL B CA 1
ATOM 2612 C C . VAL B 1 16 ? -19.274 -15.153 -7.021 1 94.55 16 VAL B C 1
ATOM 2614 O O . VAL B 1 16 ? -18.646 -14.109 -7.212 1 94.55 16 VAL B O 1
ATOM 2617 N N . LEU B 1 17 ? -19.992 -15.395 -5.992 1 94.59 17 LEU B N 1
ATOM 2618 C CA . LEU B 1 17 ? -20.095 -14.379 -4.949 1 94.59 17 LEU B CA 1
ATOM 2619 C C . LEU B 1 17 ? -18.722 -14.055 -4.37 1 94.59 17 LEU B C 1
ATOM 2621 O O . LEU B 1 17 ? -18.374 -12.883 -4.204 1 94.59 17 LEU B O 1
ATOM 2625 N N . HIS B 1 18 ? -17.974 -15.028 -4.111 1 92.73 18 HIS B N 1
ATOM 2626 C CA . HIS B 1 18 ? -16.63 -14.842 -3.577 1 92.73 18 HIS B CA 1
ATOM 2627 C C . HIS B 1 18 ? -15.76 -14.042 -4.541 1 92.73 18 HIS B C 1
ATOM 2629 O O . HIS B 1 18 ? -15.052 -13.121 -4.128 1 92.73 18 HIS B O 1
ATOM 2635 N N . MET B 1 19 ? -15.819 -14.347 -5.789 1 92.33 19 MET B N 1
ATOM 2636 C CA . MET B 1 19 ? -15 -13.682 -6.799 1 92.33 19 MET B CA 1
ATOM 2637 C C . MET B 1 19 ? -15.393 -12.215 -6.938 1 92.33 19 MET B C 1
ATOM 2639 O O . MET B 1 19 ? -14.534 -11.353 -7.13 1 92.33 19 MET B O 1
ATOM 2643 N N . LEU B 1 20 ? -16.666 -11.993 -6.824 1 93.36 20 LEU B N 1
ATOM 2644 C CA . LEU B 1 20 ? -17.143 -10.618 -6.923 1 93.36 20 LEU B CA 1
ATOM 2645 C C . LEU B 1 20 ? -16.698 -9.8 -5.716 1 93.36 20 LEU B C 1
ATOM 2647 O O . LEU B 1 20 ? -16.403 -8.609 -5.843 1 93.36 20 LEU B O 1
ATOM 2651 N N . LEU B 1 21 ? -16.638 -10.396 -4.595 1 89.94 21 LEU B N 1
ATOM 2652 C CA . LEU B 1 21 ? -16.177 -9.724 -3.385 1 89.94 21 LEU B CA 1
ATOM 2653 C C . LEU B 1 21 ? -14.684 -9.423 -3.467 1 89.94 21 LEU B C 1
ATOM 2655 O O . LEU B 1 21 ? -14.198 -8.492 -2.82 1 89.94 21 LEU B O 1
ATOM 2659 N N . THR B 1 22 ? -14.05 -10.171 -4.253 1 84.78 22 THR B N 1
ATOM 2660 C CA . THR B 1 22 ? -12.602 -10.044 -4.373 1 84.78 22 THR B CA 1
ATOM 2661 C C . THR B 1 22 ? -12.235 -9.039 -5.461 1 84.78 22 THR B C 1
ATOM 2663 O O . THR B 1 22 ? -11.334 -8.218 -5.277 1 84.78 22 THR B O 1
ATOM 2666 N N . THR B 1 23 ? -12.969 -9.007 -6.538 1 83.93 23 THR B N 1
ATOM 2667 C CA . THR B 1 23 ? -12.547 -8.24 -7.705 1 83.93 23 THR B CA 1
ATOM 2668 C C . THR B 1 23 ? -13.34 -6.941 -7.814 1 83.93 23 THR B C 1
ATOM 2670 O O . THR B 1 23 ? -12.908 -5.998 -8.48 1 83.93 23 THR B O 1
ATOM 2673 N N . HIS B 1 24 ? -14.556 -6.983 -7.274 1 87.18 24 HIS B N 1
ATOM 2674 C CA . HIS B 1 24 ? -15.486 -5.867 -7.405 1 87.18 24 HIS B CA 1
ATOM 2675 C C . HIS B 1 24 ? -15.75 -5.539 -8.871 1 87.18 24 HIS B C 1
ATOM 2677 O O . HIS B 1 24 ? -15.894 -4.369 -9.233 1 87.18 24 HIS B O 1
ATOM 2683 N N . SER B 1 25 ? -15.703 -6.562 -9.652 1 88.13 25 SER B N 1
ATOM 2684 C CA . SER B 1 25 ? -15.881 -6.408 -11.092 1 88.13 25 SER B CA 1
ATOM 2685 C C . SER B 1 25 ? -16.456 -7.675 -11.717 1 88.13 25 SER B C 1
ATOM 2687 O O . SER B 1 25 ? -15.891 -8.76 -11.564 1 88.13 25 SER B O 1
ATOM 2689 N N . VAL B 1 26 ? -17.522 -7.47 -12.496 1 92.32 26 VAL B N 1
ATOM 2690 C CA . VAL B 1 26 ? -18.145 -8.599 -13.179 1 92.32 26 VAL B CA 1
ATOM 2691 C C . VAL B 1 26 ? -17.198 -9.145 -14.245 1 92.32 26 VAL B C 1
ATOM 2693 O O . VAL B 1 26 ? -17.023 -10.36 -14.367 1 92.32 26 VAL B O 1
ATOM 2696 N N . THR B 1 27 ? -16.504 -8.277 -14.89 1 86.99 27 THR B N 1
ATOM 2697 C CA . THR B 1 27 ? -15.615 -8.654 -15.984 1 86.99 27 THR B CA 1
ATOM 2698 C C . THR B 1 27 ? -14.407 -9.423 -15.457 1 86.99 27 THR B C 1
ATOM 2700 O O . THR B 1 27 ? -14.051 -10.474 -15.995 1 86.99 27 THR B O 1
ATOM 2703 N N . GLN B 1 28 ? -13.904 -8.971 -14.406 1 86 28 GLN B N 1
ATOM 2704 C CA . GLN B 1 28 ? -12.737 -9.643 -13.844 1 86 28 GLN B CA 1
ATOM 2705 C C . GLN B 1 28 ? -13.117 -10.993 -13.243 1 86 28 GLN B C 1
ATOM 2707 O O . GLN B 1 28 ? -12.369 -11.965 -13.364 1 86 28 GLN B O 1
ATOM 2712 N N . ALA B 1 29 ? -14.235 -11.008 -12.626 1 91.5 29 ALA B N 1
ATOM 2713 C CA . ALA B 1 29 ? -14.71 -12.271 -12.068 1 91.5 29 ALA B CA 1
ATOM 2714 C C . ALA B 1 29 ? -14.912 -13.313 -13.164 1 91.5 29 ALA B C 1
ATOM 2716 O O . ALA B 1 29 ? -14.517 -14.471 -13.009 1 91.5 29 ALA B O 1
ATOM 2717 N N . ALA B 1 30 ? -15.46 -12.907 -14.286 1 92.66 30 ALA B N 1
ATOM 2718 C CA . ALA B 1 30 ? -15.699 -13.802 -15.414 1 92.66 30 ALA B CA 1
ATOM 2719 C C . ALA B 1 30 ? -14.386 -14.342 -15.974 1 92.66 30 ALA B C 1
ATOM 2721 O O . ALA B 1 30 ? -14.265 -15.538 -16.247 1 92.66 30 ALA B O 1
ATOM 2722 N N . GLU B 1 31 ? -13.459 -13.522 -16.059 1 83.14 31 GLU B N 1
ATOM 2723 C CA . GLU B 1 31 ? -12.148 -13.908 -16.574 1 83.14 31 GLU B CA 1
ATOM 2724 C C . GLU B 1 31 ? -11.485 -14.945 -15.672 1 83.14 31 GLU B C 1
ATOM 2726 O O . GLU B 1 31 ? -10.946 -15.943 -16.156 1 83.14 31 GLU B O 1
ATOM 2731 N N . ARG B 1 32 ? -11.602 -14.735 -14.436 1 82.94 32 ARG B N 1
ATOM 2732 C CA . ARG B 1 32 ? -10.94 -15.613 -13.477 1 82.94 32 ARG B CA 1
ATOM 2733 C C . ARG B 1 32 ? -11.64 -16.965 -13.397 1 82.94 32 ARG B C 1
ATOM 2735 O O . ARG B 1 32 ? -10.996 -17.992 -13.177 1 82.94 32 ARG B O 1
ATOM 2742 N N . LEU B 1 33 ? -12.915 -16.934 -13.596 1 88.53 33 LEU B N 1
ATOM 2743 C CA . LEU B 1 33 ? -13.702 -18.158 -13.493 1 88.53 33 LEU B CA 1
ATOM 2744 C C . LEU B 1 33 ? -13.816 -18.846 -14.849 1 88.53 33 LEU B C 1
ATOM 2746 O O . LEU B 1 33 ? -14.412 -19.921 -14.957 1 88.53 33 LEU B O 1
ATOM 2750 N N . CYS B 1 34 ? -13.224 -18.155 -15.856 1 87.7 34 CYS B N 1
ATOM 2751 C CA . CYS B 1 34 ? -13.273 -18.68 -17.216 1 87.7 34 CYS B CA 1
ATOM 2752 C C . CYS B 1 34 ? -14.713 -18.886 -17.67 1 87.7 34 CYS B C 1
ATOM 2754 O O . CYS B 1 34 ? -15.061 -19.954 -18.177 1 87.7 34 CYS B O 1
ATOM 2756 N N . VAL B 1 35 ? -15.6 -17.9 -17.392 1 91.88 35 VAL B N 1
ATOM 2757 C CA . VAL B 1 35 ? -16.989 -17.86 -17.835 1 91.88 35 VAL B CA 1
ATOM 2758 C C . VAL B 1 35 ? -17.295 -16.498 -18.453 1 91.88 35 VAL B C 1
ATOM 2760 O O . VAL B 1 35 ? -16.405 -15.655 -18.587 1 91.88 35 VAL B O 1
ATOM 2763 N N . THR B 1 36 ? -18.429 -16.306 -18.923 1 92.98 36 THR B N 1
ATOM 2764 C CA . THR B 1 36 ? -18.804 -15.036 -19.534 1 92.98 36 THR B CA 1
ATOM 2765 C C . THR B 1 36 ? -19.336 -14.066 -18.483 1 92.98 36 THR B C 1
ATOM 2767 O O . THR B 1 36 ? -19.891 -14.487 -17.466 1 92.98 36 THR B O 1
ATOM 2770 N N . PRO B 1 37 ? -19.2 -12.827 -18.766 1 93.89 37 PRO B N 1
ATOM 2771 C CA . PRO B 1 37 ? -19.783 -11.839 -17.856 1 93.89 37 PRO B CA 1
ATOM 2772 C C . PRO B 1 37 ? -21.288 -12.023 -17.672 1 93.89 37 PRO B C 1
ATOM 2774 O O . PRO B 1 37 ? -21.812 -11.797 -16.578 1 93.89 37 PRO B O 1
ATOM 2777 N N . SER B 1 38 ? -21.978 -12.401 -18.673 1 95.87 38 SER B N 1
ATOM 2778 C CA . SER B 1 38 ? -23.417 -12.634 -18.589 1 95.87 38 SER B CA 1
ATOM 2779 C C . SER B 1 38 ? -23.739 -13.753 -17.604 1 95.87 38 SER B C 1
ATOM 2781 O O . SER B 1 38 ? -24.726 -13.676 -16.87 1 95.87 38 SER B O 1
ATOM 2783 N N . SER B 1 39 ? -22.918 -14.779 -17.617 1 95.42 39 SER B N 1
ATOM 2784 C CA . SER B 1 39 ? -23.09 -15.885 -16.681 1 95.42 39 SER B CA 1
ATOM 2785 C C . SER B 1 39 ? -22.919 -15.421 -15.238 1 95.42 39 SER B C 1
ATOM 2787 O O . SER B 1 39 ? -23.679 -15.824 -14.356 1 95.42 39 SER B O 1
ATOM 2789 N N . VAL B 1 40 ? -21.949 -14.569 -15.02 1 95.67 40 VAL B N 1
ATOM 2790 C CA . VAL B 1 40 ? -21.702 -14.017 -13.692 1 95.67 40 VAL B CA 1
ATOM 2791 C C . VAL B 1 40 ? -22.89 -13.16 -13.26 1 95.67 40 VAL B C 1
ATOM 2793 O O . VAL B 1 40 ? -23.368 -13.275 -12.129 1 95.67 40 VAL B O 1
ATOM 2796 N N . SER B 1 41 ? -23.427 -12.354 -14.119 1 95.38 41 SER B N 1
ATOM 2797 C CA . SER B 1 41 ? -24.552 -11.474 -13.822 1 95.38 41 SER B CA 1
ATOM 2798 C C . SER B 1 41 ? -25.815 -12.273 -13.52 1 95.38 41 SER B C 1
ATOM 2800 O O . SER B 1 41 ? -26.579 -11.92 -12.619 1 95.38 41 SER B O 1
ATOM 2802 N N . LYS B 1 42 ? -26.018 -13.277 -14.274 1 96.03 42 LYS B N 1
ATOM 2803 C CA . LYS B 1 42 ? -27.169 -14.147 -14.051 1 96.03 42 LYS B CA 1
ATOM 2804 C C . LYS B 1 42 ? -27.097 -14.815 -12.681 1 96.03 42 LYS B C 1
ATOM 2806 O O . LYS B 1 42 ? -28.091 -14.861 -11.954 1 96.03 42 LYS B O 1
ATOM 2811 N N . THR B 1 43 ? -25.964 -15.371 -12.45 1 95.48 43 THR B N 1
ATOM 2812 C CA . THR B 1 43 ? -25.758 -16.015 -11.157 1 95.48 43 THR B CA 1
ATOM 2813 C C . THR B 1 43 ? -25.971 -15.022 -10.018 1 95.48 43 THR B C 1
ATOM 2815 O O . THR B 1 43 ? -26.564 -15.364 -8.993 1 95.48 43 THR B O 1
ATOM 2818 N N . LEU B 1 44 ? -25.453 -13.79 -10.215 1 95.36 44 LEU B N 1
ATOM 2819 C CA . LEU B 1 44 ? -25.63 -12.751 -9.206 1 95.36 44 LEU B CA 1
ATOM 2820 C C . LEU B 1 44 ? -27.108 -12.435 -9.006 1 95.36 44 LEU B C 1
ATOM 2822 O O . LEU B 1 44 ? -27.557 -12.238 -7.874 1 95.36 44 LEU B O 1
ATOM 2826 N N . SER B 1 45 ? -27.841 -12.419 -10.068 1 95.63 45 SER B N 1
ATOM 2827 C CA . SER B 1 45 ? -29.278 -12.179 -9.989 1 95.63 45 SER B CA 1
ATOM 2828 C C . SER B 1 45 ? -29.979 -13.273 -9.191 1 95.63 45 SER B C 1
ATOM 2830 O O . SER B 1 45 ? -30.862 -12.989 -8.38 1 95.63 45 SER B O 1
ATOM 2832 N N . GLN B 1 46 ? -29.627 -14.436 -9.439 1 94.36 46 GLN B N 1
ATOM 2833 C CA . GLN B 1 46 ? -30.194 -15.566 -8.71 1 94.36 46 GLN B CA 1
ATOM 2834 C C . GLN B 1 46 ? -29.882 -15.471 -7.219 1 94.36 46 GLN B C 1
ATOM 2836 O O . GLN B 1 46 ? -30.743 -15.747 -6.38 1 94.36 46 GLN B O 1
ATOM 2841 N N . LEU B 1 47 ? -28.706 -15.082 -6.912 1 94.3 47 LEU B N 1
ATOM 2842 C CA . LEU B 1 47 ? -28.276 -14.953 -5.524 1 94.3 47 LEU B CA 1
ATOM 2843 C C . LEU B 1 47 ? -29.054 -13.85 -4.814 1 94.3 47 LEU B C 1
ATOM 2845 O O . LEU B 1 47 ? -29.416 -13.994 -3.644 1 94.3 47 LEU B O 1
ATOM 2849 N N . ARG B 1 48 ? -29.242 -12.8 -5.571 1 94.42 48 ARG B N 1
ATOM 2850 C CA . ARG B 1 48 ? -30.011 -11.693 -5.012 1 94.42 48 ARG B CA 1
ATOM 2851 C C . ARG B 1 48 ? -31.404 -12.151 -4.594 1 94.42 48 ARG B C 1
ATOM 2853 O O . ARG B 1 48 ? -31.882 -11.796 -3.514 1 94.42 48 ARG B O 1
ATOM 2860 N N . GLU B 1 49 ? -31.962 -12.889 -5.395 1 93.19 49 GLU B N 1
ATOM 2861 C CA . GLU B 1 49 ? -33.307 -13.394 -5.133 1 93.19 49 GLU B CA 1
ATOM 2862 C C . GLU B 1 49 ? -33.316 -14.349 -3.942 1 93.19 49 GLU B C 1
ATOM 2864 O O . GLU B 1 49 ? -34.21 -14.286 -3.096 1 93.19 49 GLU B O 1
ATOM 2869 N N . THR B 1 50 ? -32.401 -15.137 -3.913 1 89.87 50 THR B N 1
ATOM 2870 C CA . THR B 1 50 ? -32.347 -16.176 -2.891 1 89.87 50 THR B CA 1
ATOM 2871 C C . THR B 1 50 ? -32.021 -15.576 -1.526 1 89.87 50 THR B C 1
ATOM 2873 O O . THR B 1 50 ? -32.583 -15.99 -0.51 1 89.87 50 THR B O 1
ATOM 2876 N N . LEU B 1 51 ? -31.102 -14.608 -1.549 1 91.38 51 LEU B N 1
ATOM 2877 C CA . LEU B 1 51 ? -30.612 -14.068 -0.285 1 91.38 51 LEU B CA 1
ATOM 2878 C C . LEU B 1 51 ? -31.378 -12.807 0.101 1 91.38 51 LEU B C 1
ATOM 2880 O O . LEU B 1 51 ? -31.169 -12.256 1.184 1 91.38 51 LEU B O 1
ATOM 2884 N N . LYS B 1 52 ? -32.187 -12.303 -0.805 1 92.93 52 LYS B N 1
ATOM 2885 C CA . LYS B 1 52 ? -33.046 -11.146 -0.569 1 92.93 52 LYS B CA 1
ATOM 2886 C C . LYS B 1 52 ? -32.221 -9.911 -0.219 1 92.93 52 LYS B C 1
ATOM 2888 O O . LYS B 1 52 ? -32.517 -9.217 0.756 1 92.93 52 LYS B O 1
ATOM 2893 N N . ASP B 1 53 ? -31.162 -9.764 -0.894 1 93.29 53 ASP B N 1
ATOM 2894 C CA . ASP B 1 53 ? -30.264 -8.615 -0.823 1 93.29 53 ASP B CA 1
ATOM 2895 C C . ASP B 1 53 ? -29.691 -8.28 -2.198 1 93.29 53 ASP B C 1
ATOM 2897 O O . ASP B 1 53 ? -29.443 -9.176 -3.008 1 93.29 53 ASP B O 1
ATOM 2901 N N . GLU B 1 54 ? -29.462 -7.041 -2.437 1 94.02 54 GLU B N 1
ATOM 2902 C CA . GLU B 1 54 ? -28.883 -6.618 -3.708 1 94.02 54 GLU B CA 1
ATOM 2903 C C . GLU B 1 54 ? -27.458 -7.141 -3.867 1 94.02 54 GLU B C 1
ATOM 2905 O O . GLU B 1 54 ? -26.968 -7.294 -4.988 1 94.02 54 GLU B O 1
ATOM 2910 N N . LEU B 1 55 ? -26.73 -7.392 -2.741 1 94.94 55 LEU B N 1
ATOM 2911 C CA . LEU B 1 55 ? -25.376 -7.922 -2.617 1 94.94 55 LEU B CA 1
ATOM 2912 C C . LEU B 1 55 ? -24.349 -6.913 -3.122 1 94.94 55 LEU B C 1
ATOM 2914 O O . LEU B 1 55 ? -23.353 -6.645 -2.446 1 94.94 55 LEU B O 1
ATOM 2918 N N . PHE B 1 56 ? -24.61 -6.329 -4.342 1 94.21 56 PHE B N 1
ATOM 2919 C CA . PHE B 1 56 ? -23.731 -5.322 -4.923 1 94.21 56 PHE B CA 1
ATOM 2920 C C . PHE B 1 56 ? -24.54 -4.213 -5.584 1 94.21 56 PHE B C 1
ATOM 2922 O O . PHE B 1 56 ? -25.62 -4.463 -6.124 1 94.21 56 PHE B O 1
ATOM 2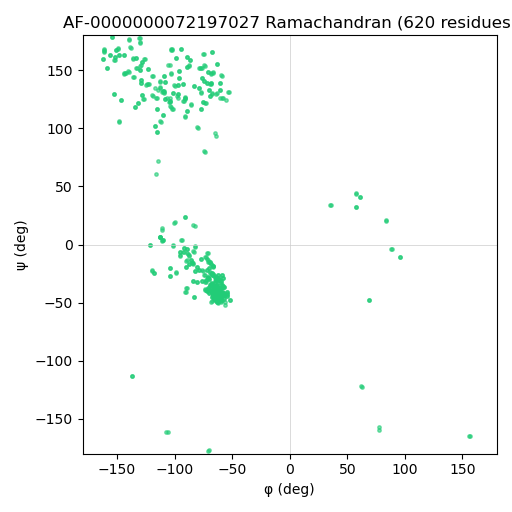929 N N . TYR B 1 57 ? -23.94 -3.048 -5.53 1 88.23 57 TYR B N 1
ATOM 2930 C CA . TYR B 1 57 ? -24.494 -1.938 -6.299 1 88.23 57 TYR B CA 1
ATOM 2931 C C . TYR B 1 57 ? -23.4 -1.209 -7.069 1 88.23 57 TYR B C 1
ATOM 2933 O O . TYR B 1 57 ? -22.213 -1.361 -6.769 1 88.23 57 TYR B O 1
ATOM 2941 N N . ARG B 1 58 ? -23.791 -0.515 -8.036 1 81.02 58 ARG B N 1
ATOM 2942 C CA . ARG B 1 58 ? -22.826 0.174 -8.887 1 81.02 58 ARG B CA 1
ATOM 2943 C C . ARG B 1 58 ? -22.568 1.591 -8.386 1 81.02 58 ARG B C 1
ATOM 2945 O O . ARG B 1 58 ? -23.501 2.297 -7.997 1 81.02 58 ARG B O 1
ATOM 2952 N N . ASP B 1 59 ? -21.412 1.86 -8.15 1 74.41 59 ASP B N 1
ATOM 2953 C CA . ASP B 1 59 ? -20.928 3.215 -7.906 1 74.41 59 ASP B CA 1
ATOM 2954 C C . ASP B 1 59 ? -19.96 3.659 -9.001 1 74.41 59 ASP B C 1
ATOM 2956 O O . ASP B 1 59 ? -18.75 3.45 -8.888 1 74.41 59 ASP B O 1
ATOM 2960 N N . GLY B 1 60 ? -20.493 4.366 -9.941 1 67.89 60 GLY B N 1
ATOM 2961 C CA . GLY B 1 60 ? -19.708 4.625 -11.137 1 67.89 60 GLY B CA 1
ATOM 2962 C C . GLY B 1 60 ? -19.346 3.363 -11.897 1 67.89 60 GLY B C 1
ATOM 2963 O O . GLY B 1 60 ? -20.227 2.603 -12.305 1 67.89 60 GLY B O 1
ATOM 2964 N N . THR B 1 61 ? -18.051 3.17 -12.067 1 65.14 61 THR B N 1
ATOM 2965 C CA . THR B 1 61 ? -17.568 1.994 -12.781 1 65.14 61 THR B CA 1
ATOM 2966 C C . THR B 1 61 ? -17.245 0.864 -11.808 1 65.14 61 THR B C 1
ATOM 2968 O O . THR B 1 61 ? -16.88 -0.237 -12.225 1 65.14 61 THR B O 1
ATOM 2971 N N . ARG B 1 62 ? -17.531 1.151 -10.591 1 72.24 62 ARG B N 1
ATOM 2972 C CA . ARG B 1 62 ? -17.126 0.153 -9.606 1 72.24 62 ARG B CA 1
ATOM 2973 C C . ARG B 1 62 ? -18.338 -0.577 -9.037 1 72.24 62 ARG B C 1
ATOM 2975 O O . ARG B 1 62 ? -19.406 0.016 -8.873 1 72.24 62 ARG B O 1
ATOM 2982 N N . LEU B 1 63 ? -18.175 -1.891 -8.847 1 86.25 63 LEU B N 1
ATOM 2983 C CA . LEU B 1 63 ? -19.141 -2.732 -8.148 1 86.25 63 LEU B CA 1
ATOM 2984 C C . LEU B 1 63 ? -18.847 -2.77 -6.652 1 86.25 63 LEU B C 1
ATOM 2986 O O . LEU B 1 63 ? -17.781 -3.229 -6.236 1 86.25 63 LEU B O 1
ATOM 2990 N N . VAL B 1 64 ? -19.794 -2.215 -5.843 1 85.01 64 VAL B N 1
ATOM 2991 C CA . VAL B 1 64 ? -19.566 -2.069 -4.409 1 85.01 64 VAL B CA 1
ATOM 2992 C C . VAL B 1 64 ? -20.436 -3.063 -3.644 1 85.01 64 VAL B C 1
ATOM 2994 O O . VAL B 1 64 ? -21.651 -3.122 -3.851 1 85.01 64 VAL B O 1
ATOM 2997 N N . PRO B 1 65 ? -19.867 -3.86 -2.828 1 90.12 65 PRO B N 1
ATOM 2998 C CA . PRO B 1 65 ? -20.666 -4.813 -2.054 1 90.12 65 PRO B CA 1
ATOM 2999 C C . PRO B 1 65 ? -21.502 -4.139 -0.969 1 90.12 65 PRO B C 1
ATOM 3001 O O . PRO B 1 65 ? -21.091 -3.117 -0.413 1 90.12 65 PRO B O 1
ATOM 3004 N N . THR B 1 66 ? -22.653 -4.705 -0.675 1 87.56 66 THR B N 1
ATOM 3005 C CA . THR B 1 66 ? -23.49 -4.267 0.436 1 87.56 66 THR B CA 1
ATOM 3006 C C . THR B 1 66 ? -22.905 -4.728 1.768 1 87.56 66 THR B C 1
ATOM 3008 O O . THR B 1 66 ? -22.062 -5.628 1.804 1 87.56 66 THR B O 1
ATOM 3011 N N . PRO B 1 67 ? -23.35 -4.148 2.82 1 82.65 67 PRO B N 1
ATOM 3012 C CA . PRO B 1 67 ? -22.92 -4.62 4.138 1 82.65 67 PRO B CA 1
ATOM 3013 C C . PRO B 1 67 ? -23.234 -6.097 4.367 1 82.65 67 PRO B C 1
ATOM 3015 O O . PRO B 1 67 ? -22.433 -6.816 4.97 1 82.65 67 PRO B O 1
ATOM 3018 N N . PHE B 1 68 ? -24.367 -6.532 3.855 1 89.59 68 PHE B N 1
ATOM 3019 C CA . PHE B 1 68 ? -24.753 -7.933 3.977 1 89.59 68 PHE B CA 1
ATOM 3020 C C . PHE B 1 68 ? -23.748 -8.835 3.27 1 89.59 68 PHE B C 1
ATOM 3022 O O . PHE B 1 68 ? -23.299 -9.835 3.833 1 89.59 68 PHE B O 1
ATOM 3029 N N . ALA B 1 69 ? -23.374 -8.425 2.1 1 91.19 69 ALA B N 1
ATOM 3030 C CA . ALA B 1 69 ? -22.427 -9.208 1.31 1 91.19 69 ALA B CA 1
ATOM 3031 C C . ALA B 1 69 ? -21.068 -9.285 2 1 91.19 69 ALA B C 1
ATOM 3033 O O . ALA B 1 69 ? -20.442 -10.347 2.036 1 91.19 69 ALA B O 1
ATOM 3034 N N . ILE B 1 70 ? -20.676 -8.198 2.507 1 85.53 70 ILE B N 1
ATOM 3035 C CA . ILE B 1 70 ? -19.403 -8.132 3.217 1 85.53 70 ILE B CA 1
ATOM 3036 C C . ILE B 1 70 ? -19.437 -9.064 4.425 1 85.53 70 ILE B C 1
ATOM 3038 O O . ILE B 1 70 ? -18.485 -9.808 4.67 1 85.53 70 ILE B O 1
ATOM 3042 N N . ASN B 1 71 ? -20.54 -9.093 5.062 1 85.96 71 ASN B N 1
ATOM 3043 C CA . ASN B 1 71 ? -20.665 -9.845 6.307 1 85.96 71 ASN B CA 1
ATOM 3044 C C . ASN B 1 71 ? -20.681 -11.349 6.054 1 85.96 71 ASN B C 1
ATOM 3046 O O . ASN B 1 71 ? -20.181 -12.125 6.87 1 85.96 71 ASN B O 1
ATOM 3050 N N . ILE B 1 72 ? -21.163 -11.779 4.961 1 91.28 72 ILE B N 1
ATOM 3051 C CA . ILE B 1 72 ? -21.269 -13.218 4.746 1 91.28 72 ILE B CA 1
ATOM 3052 C C . ILE B 1 72 ? -20.015 -13.728 4.039 1 91.28 72 ILE B C 1
ATOM 3054 O O . ILE B 1 72 ? -19.812 -14.938 3.918 1 91.28 72 ILE B O 1
ATOM 3058 N N . GLY B 1 73 ? -19.205 -12.857 3.658 1 88.73 73 GLY B N 1
ATOM 3059 C CA . GLY B 1 73 ? -17.989 -13.196 2.937 1 88.73 73 GLY B CA 1
ATOM 3060 C C . GLY B 1 73 ? -17.16 -14.26 3.632 1 88.73 73 GLY B C 1
ATOM 3061 O O . GLY B 1 73 ? -16.823 -15.283 3.032 1 88.73 73 GLY B O 1
ATOM 3062 N N . PRO B 1 74 ? -16.935 -14.118 4.87 1 87.18 74 PRO B N 1
ATOM 3063 C CA . PRO B 1 74 ? -16.122 -15.095 5.599 1 87.18 74 PRO B CA 1
ATOM 3064 C C . PRO B 1 74 ? -16.747 -16.489 5.614 1 87.18 74 PRO B C 1
ATOM 3066 O O . PRO B 1 74 ? -16.036 -17.489 5.484 1 87.18 74 PRO B O 1
ATOM 3069 N N . SER B 1 75 ? -18.017 -16.513 5.745 1 91.07 75 SER B N 1
ATOM 3070 C CA . SER B 1 75 ? -18.704 -17.799 5.766 1 91.07 75 SER B CA 1
ATOM 3071 C C . SER B 1 75 ? -18.614 -18.497 4.413 1 91.07 75 SER B C 1
ATOM 3073 O O . SER B 1 75 ? -18.409 -19.71 4.347 1 91.07 75 SER B O 1
ATOM 3075 N N . ILE B 1 76 ? -18.755 -17.729 3.44 1 91.8 76 ILE B N 1
ATOM 3076 C CA . ILE B 1 76 ? -18.65 -18.276 2.091 1 91.8 76 ILE B CA 1
ATOM 3077 C C . ILE B 1 76 ? -17.254 -18.855 1.876 1 91.8 76 ILE B C 1
ATOM 3079 O O . ILE B 1 76 ? -17.109 -19.971 1.371 1 91.8 76 ILE B O 1
ATOM 3083 N N . HIS B 1 77 ? -16.31 -18.141 2.255 1 89.44 77 HIS B N 1
ATOM 3084 C CA . HIS B 1 77 ? -14.93 -18.599 2.141 1 89.44 77 HIS B CA 1
ATOM 3085 C C . HIS B 1 77 ? -14.721 -19.91 2.892 1 89.44 77 HIS B C 1
ATOM 3087 O O . HIS B 1 77 ? -14.064 -20.822 2.386 1 89.44 77 HIS B O 1
ATOM 3093 N N . GLY B 1 78 ? -15.251 -19.994 4.057 1 88.26 78 GLY B N 1
ATOM 3094 C CA . GLY B 1 78 ? -15.142 -21.217 4.838 1 88.26 78 GLY B CA 1
ATOM 3095 C C . GLY B 1 78 ? -15.756 -22.421 4.15 1 88.26 78 GLY B C 1
ATOM 3096 O O . GLY B 1 78 ? -15.16 -23.5 4.127 1 88.26 78 GLY B O 1
ATOM 3097 N N . ILE B 1 79 ? -16.856 -22.218 3.579 1 90.29 79 ILE B N 1
ATOM 3098 C CA . ILE B 1 79 ? -17.562 -23.294 2.893 1 90.29 79 ILE B CA 1
ATOM 3099 C C . ILE B 1 79 ? -16.751 -23.755 1.684 1 90.29 79 ILE B C 1
ATOM 3101 O O . ILE B 1 79 ? -16.551 -24.955 1.484 1 90.29 79 ILE B O 1
ATOM 3105 N N . LEU B 1 80 ? -16.291 -22.829 0.95 1 89.65 80 LEU B N 1
ATOM 3106 C CA . LEU B 1 80 ? -15.53 -23.162 -0.249 1 89.65 80 LEU B CA 1
ATOM 3107 C C . LEU B 1 80 ? -14.231 -23.875 0.111 1 89.65 80 LEU B C 1
ATOM 3109 O O . LEU B 1 80 ? -13.83 -24.823 -0.567 1 89.65 80 LEU B O 1
ATOM 3113 N N . SER B 1 81 ? -13.618 -23.439 1.114 1 87.68 81 SER B N 1
ATOM 3114 C CA . SER B 1 81 ? -12.386 -24.071 1.574 1 87.68 81 SER B CA 1
ATOM 3115 C C . SER B 1 81 ? -12.632 -25.514 2.004 1 87.68 81 SER B C 1
ATOM 3117 O O . SER B 1 81 ? -11.86 -26.41 1.658 1 87.68 81 SER B O 1
ATOM 3119 N N . SER B 1 82 ? -13.673 -25.701 2.717 1 86.69 82 SER B N 1
ATOM 3120 C CA . SER B 1 82 ? -14.027 -27.041 3.174 1 86.69 82 SER B CA 1
ATOM 3121 C C . SER B 1 82 ? -14.363 -27.954 1.999 1 86.69 82 SER B C 1
ATOM 3123 O O . SER B 1 82 ? -13.965 -29.121 1.98 1 86.69 82 SER B O 1
ATOM 3125 N N . MET B 1 83 ? -15.026 -27.4 1.07 1 87.4 83 MET B N 1
ATOM 3126 C CA . MET B 1 83 ? -15.385 -28.178 -0.112 1 87.4 83 MET B CA 1
ATOM 3127 C C . MET B 1 83 ? -14.141 -28.583 -0.895 1 87.4 83 MET B C 1
ATOM 3129 O O . MET B 1 83 ? -14.049 -29.712 -1.382 1 87.4 83 MET B O 1
ATOM 3133 N N . ASN B 1 84 ? -13.24 -27.673 -1.026 1 85.1 84 ASN B N 1
ATOM 3134 C CA . ASN B 1 84 ? -11.981 -28.009 -1.682 1 85.1 84 ASN B CA 1
ATOM 3135 C C . ASN B 1 84 ? -11.253 -29.137 -0.955 1 85.1 84 ASN B C 1
ATOM 3137 O O . ASN B 1 84 ? -10.644 -29.999 -1.591 1 85.1 84 ASN B O 1
ATOM 3141 N N . GLY B 1 85 ? -11.313 -29.148 0.302 1 82.61 85 GLY B N 1
ATOM 3142 C CA . GLY B 1 85 ? -10.734 -30.221 1.095 1 82.61 85 GLY B CA 1
ATOM 3143 C C . GLY B 1 85 ? -11.36 -31.574 0.815 1 82.61 85 GLY B C 1
ATOM 3144 O O . GLY B 1 85 ? -10.656 -32.58 0.708 1 82.61 85 GLY B O 1
ATOM 3145 N N . LEU B 1 86 ? -12.578 -31.55 0.618 1 81.65 86 LEU B N 1
ATOM 3146 C CA . LEU B 1 86 ? -13.309 -32.785 0.356 1 81.65 86 LEU B CA 1
ATOM 3147 C C . LEU B 1 86 ? -12.999 -33.314 -1.041 1 81.65 86 LEU B C 1
ATOM 3149 O O . LEU B 1 86 ? -12.836 -34.521 -1.23 1 81.65 86 LEU B O 1
ATOM 3153 N N . LEU B 1 87 ? -12.9 -32.411 -1.951 1 82.32 87 LEU B N 1
ATOM 3154 C CA . LEU B 1 87 ? -12.704 -32.786 -3.347 1 82.32 87 LEU B CA 1
ATOM 3155 C C . LEU B 1 87 ? -11.299 -33.333 -3.571 1 82.32 87 LEU B C 1
ATOM 3157 O O . LEU B 1 87 ? -11.094 -34.196 -4.428 1 82.32 87 LEU B O 1
ATOM 3161 N N . HIS B 1 88 ? -10.378 -32.919 -2.824 1 79.11 88 HIS B N 1
ATOM 3162 C CA . HIS B 1 88 ? -8.997 -33.281 -3.121 1 79.11 88 HIS B CA 1
ATOM 3163 C C . HIS B 1 88 ? -8.442 -34.244 -2.077 1 79.11 88 HIS B C 1
ATOM 3165 O O . HIS B 1 88 ? -7.288 -34.667 -2.168 1 79.11 88 HIS B O 1
ATOM 3171 N N . GLN B 1 89 ? -9.275 -34.824 -1.233 1 72.54 89 GLN B N 1
ATOM 3172 C CA . GLN B 1 89 ? -8.943 -35.823 -0.222 1 72.54 89 GLN B CA 1
ATOM 3173 C C . GLN B 1 89 ? -7.569 -35.557 0.385 1 72.54 89 GLN B C 1
ATOM 3175 O O . GLN B 1 89 ? -6.762 -36.477 0.535 1 72.54 89 GLN B O 1
ATOM 3180 N N . GLY B 1 90 ? -7.225 -34.439 0.51 1 66.17 90 GLY B N 1
ATOM 3181 C CA . GLY B 1 90 ? -6.037 -34.043 1.249 1 66.17 90 GLY B CA 1
ATOM 3182 C C . GLY B 1 90 ? -4.784 -34.018 0.394 1 66.17 90 GLY B C 1
ATOM 3183 O O . GLY B 1 90 ? -3.701 -33.682 0.879 1 66.17 90 GLY B O 1
ATOM 3184 N N . SER B 1 91 ? -4.874 -34.415 -0.877 1 79.98 91 SER B N 1
ATOM 3185 C CA . SER B 1 91 ? -3.649 -34.441 -1.67 1 79.98 91 SER B CA 1
ATOM 3186 C C . SER B 1 91 ? -3.508 -33.178 -2.512 1 79.98 91 SER B C 1
ATOM 3188 O O . SER B 1 91 ? -4.495 -32.67 -3.048 1 79.98 91 SER B O 1
ATOM 3190 N N . PHE B 1 92 ? -2.4 -32.487 -2.407 1 87.47 92 PHE B N 1
ATOM 3191 C CA . PHE B 1 92 ? -2.108 -31.308 -3.214 1 87.47 92 PHE B CA 1
ATOM 3192 C C . PHE B 1 92 ? -0.761 -31.45 -3.913 1 87.47 92 PHE B C 1
ATOM 3194 O O . PHE B 1 92 ? 0.214 -31.899 -3.307 1 87.47 92 PHE B O 1
ATOM 3201 N N . SER B 1 93 ? -0.823 -31.299 -5.218 1 86.2 93 SER B N 1
ATOM 3202 C CA . SER B 1 93 ? 0.414 -31.23 -5.989 1 86.2 93 SER B CA 1
ATOM 3203 C C . SER B 1 93 ? 0.585 -29.861 -6.639 1 86.2 93 SER B C 1
ATOM 3205 O O . SER B 1 93 ? -0.205 -29.475 -7.503 1 86.2 93 SER B O 1
ATOM 3207 N N . PRO B 1 94 ? 1.596 -29.154 -6.274 1 86.97 94 PRO B N 1
ATOM 3208 C CA . PRO B 1 94 ? 1.807 -27.807 -6.808 1 86.97 94 PRO B CA 1
ATOM 3209 C C . PRO B 1 94 ? 2.009 -27.797 -8.322 1 86.97 94 PRO B C 1
ATOM 3211 O O . PRO B 1 94 ? 1.638 -26.83 -8.992 1 86.97 94 PRO B O 1
ATOM 3214 N N . ALA B 1 95 ? 2.539 -28.856 -8.826 1 82.98 95 ALA B N 1
ATOM 3215 C CA . ALA B 1 95 ? 2.845 -28.926 -10.253 1 82.98 95 ALA B CA 1
ATOM 3216 C C . ALA B 1 95 ? 1.568 -28.915 -11.089 1 82.98 95 ALA B C 1
ATOM 3218 O O . ALA B 1 95 ? 1.578 -28.482 -12.243 1 82.98 95 ALA B O 1
ATOM 3219 N N . TYR B 1 96 ? 0.463 -29.366 -10.47 1 82.58 96 TYR B N 1
ATOM 3220 C CA . TYR B 1 96 ? -0.785 -29.484 -11.216 1 82.58 96 TYR B CA 1
ATOM 3221 C C . TYR B 1 96 ? -1.801 -28.451 -10.745 1 82.58 96 TYR B C 1
ATOM 3223 O O . TYR B 1 96 ? -2.932 -28.414 -11.237 1 82.58 96 TYR B O 1
ATOM 3231 N N . PHE B 1 97 ? -1.338 -27.666 -9.861 1 85.91 97 PHE B N 1
ATOM 3232 C CA . PHE B 1 97 ? -2.238 -26.669 -9.294 1 85.91 97 PHE B CA 1
ATOM 3233 C C . PHE B 1 97 ? -2.598 -25.612 -10.331 1 85.91 97 PHE B C 1
ATOM 3235 O O . PHE B 1 97 ? -1.728 -25.126 -11.057 1 85.91 97 PHE B O 1
ATOM 3242 N N . GLN B 1 98 ? -3.968 -25.452 -10.433 1 81.93 98 GLN B N 1
ATOM 3243 C CA . GLN B 1 98 ? -4.479 -24.369 -11.267 1 81.93 98 GLN B CA 1
ATOM 3244 C C . GLN B 1 98 ? -5.161 -23.298 -10.42 1 81.93 98 GLN B C 1
ATOM 3246 O O . GLN B 1 98 ? -6.128 -23.583 -9.71 1 81.93 98 GLN B O 1
ATOM 3251 N N . GLY B 1 99 ? -4.478 -22.162 -10.283 1 82.68 99 GLY B N 1
ATOM 3252 C CA . GLY B 1 99 ? -5.035 -21.083 -9.482 1 82.68 99 GLY B CA 1
ATOM 3253 C C . GLY B 1 99 ? -3.98 -20.137 -8.94 1 82.68 99 GLY B C 1
ATOM 3254 O O . GLY B 1 99 ? -2.861 -20.085 -9.455 1 82.68 99 GLY B O 1
ATOM 3255 N N . ASP B 1 100 ? -4.447 -19.36 -7.955 1 87.71 100 ASP B N 1
ATOM 3256 C CA . ASP B 1 100 ? -3.503 -18.36 -7.465 1 87.71 100 ASP B CA 1
ATOM 3257 C C . ASP B 1 100 ? -3.392 -18.409 -5.943 1 87.71 100 ASP B C 1
ATOM 3259 O O . ASP B 1 100 ? -4.367 -18.719 -5.254 1 87.71 100 ASP B O 1
ATOM 3263 N N . PHE B 1 101 ? -2.188 -18.23 -5.506 1 93.33 101 PHE B N 1
ATOM 3264 C CA . PHE B 1 101 ? -1.93 -17.957 -4.097 1 93.33 101 PHE B CA 1
ATOM 3265 C C . PHE B 1 101 ? -1.803 -16.459 -3.85 1 93.33 101 PHE B C 1
ATOM 3267 O O . PHE B 1 101 ? -1.277 -15.728 -4.692 1 93.33 101 PHE B O 1
ATOM 3274 N N . SER B 1 102 ? -2.295 -16.043 -2.722 1 95 102 SER B N 1
ATOM 3275 C CA . SER B 1 102 ? -2.248 -14.617 -2.417 1 95 102 SER B CA 1
ATOM 3276 C C . SER B 1 102 ? -1.641 -14.366 -1.041 1 95 102 SER B C 1
ATOM 3278 O O . SER B 1 102 ? -2.077 -14.953 -0.048 1 95 102 SER B O 1
ATOM 3280 N N . ILE B 1 103 ? -0.652 -13.485 -1.008 1 96.21 103 ILE B N 1
ATOM 3281 C CA . ILE B 1 103 ? 0.028 -13.098 0.223 1 96.21 103 ILE B CA 1
ATOM 3282 C C . ILE B 1 103 ? 0.074 -11.575 0.33 1 96.21 103 ILE B C 1
ATOM 3284 O O . ILE B 1 103 ? 0.28 -10.882 -0.669 1 96.21 103 ILE B O 1
ATOM 3288 N N . ALA B 1 104 ? -0.151 -11.096 1.499 1 96.41 104 ALA B N 1
ATOM 3289 C CA . ALA B 1 104 ? 0.025 -9.666 1.734 1 96.41 104 ALA B CA 1
ATOM 3290 C C . ALA B 1 104 ? 1.192 -9.405 2.682 1 96.41 104 ALA B C 1
ATOM 3292 O O . ALA B 1 104 ? 1.383 -10.136 3.657 1 96.41 104 ALA B O 1
ATOM 3293 N N . MET B 1 105 ? 1.903 -8.395 2.373 1 95.32 105 MET B N 1
ATOM 3294 C CA . MET B 1 105 ? 3.033 -8.001 3.21 1 95.32 105 MET B CA 1
ATOM 3295 C C . MET B 1 105 ? 3.442 -6.559 2.928 1 95.32 105 MET B C 1
ATOM 3297 O O . MET B 1 105 ? 2.986 -5.959 1.953 1 95.32 105 MET B O 1
ATOM 3301 N N . ARG B 1 106 ? 4.249 -6.021 3.822 1 93.25 106 ARG B N 1
ATOM 3302 C CA . ARG B 1 106 ? 4.898 -4.751 3.509 1 93.25 106 ARG B CA 1
ATOM 3303 C C . ARG B 1 106 ? 5.92 -4.919 2.39 1 93.25 106 ARG B C 1
ATOM 3305 O O . ARG B 1 106 ? 6.629 -5.926 2.336 1 93.25 106 ARG B O 1
ATOM 3312 N N . GLU B 1 107 ? 6.06 -3.906 1.591 1 92.64 107 GLU B N 1
ATOM 3313 C CA . GLU B 1 107 ? 6.966 -3.998 0.45 1 92.64 107 GLU B CA 1
ATOM 3314 C C . GLU B 1 107 ? 8.396 -4.277 0.902 1 92.64 107 GLU B C 1
ATOM 3316 O O . GLU B 1 107 ? 9.102 -5.078 0.287 1 92.64 107 GLU B O 1
ATOM 3321 N N . SER B 1 108 ? 8.754 -3.678 1.981 1 93.71 108 SER B N 1
ATOM 3322 C CA . SER B 1 108 ? 10.12 -3.844 2.466 1 93.71 108 SER B CA 1
ATOM 3323 C C . SER B 1 108 ? 10.372 -5.274 2.932 1 93.71 108 SER B C 1
ATOM 3325 O O . SER B 1 108 ? 11.513 -5.74 2.933 1 93.71 108 SER B O 1
ATOM 3327 N N . SER B 1 109 ? 9.31 -5.973 3.313 1 94.03 109 SER B N 1
ATOM 3328 C CA . SER B 1 109 ? 9.471 -7.35 3.767 1 94.03 109 SER B CA 1
ATOM 3329 C C . SER B 1 109 ? 9.928 -8.257 2.63 1 94.03 109 SER B C 1
ATOM 3331 O O . SER B 1 109 ? 10.441 -9.352 2.87 1 94.03 109 SER B O 1
ATOM 3333 N N . MET B 1 110 ? 9.75 -7.824 1.437 1 93.11 110 MET B N 1
ATOM 3334 C CA . MET B 1 110 ? 10.192 -8.6 0.282 1 93.11 110 MET B CA 1
ATOM 3335 C C . MET B 1 110 ? 11.693 -8.861 0.344 1 93.11 110 MET B C 1
ATOM 3337 O O . MET B 1 110 ? 12.161 -9.923 -0.07 1 93.11 110 MET B O 1
ATOM 3341 N N . GLU B 1 111 ? 12.444 -7.906 0.864 1 92.07 111 GLU B N 1
ATOM 3342 C CA . GLU B 1 111 ? 13.89 -8.072 0.97 1 92.07 111 GLU B CA 1
ATOM 3343 C C . GLU B 1 111 ? 14.246 -9.254 1.867 1 92.07 111 GLU B C 1
ATOM 3345 O O . GLU B 1 111 ? 15.197 -9.988 1.588 1 92.07 111 GLU B O 1
ATOM 3350 N N . LEU B 1 112 ? 13.499 -9.402 2.873 1 91.1 112 LEU B N 1
ATOM 3351 C CA . LEU B 1 112 ? 13.772 -10.465 3.835 1 91.1 112 LEU B CA 1
ATOM 3352 C C . LEU B 1 112 ? 13.25 -11.805 3.327 1 91.1 112 LEU B C 1
ATOM 3354 O O . LEU B 1 112 ? 13.892 -12.84 3.522 1 91.1 112 LEU B O 1
ATOM 3358 N N . PHE B 1 113 ? 12.161 -11.808 2.566 1 93.08 113 PHE B N 1
ATOM 3359 C CA . PHE B 1 113 ? 11.462 -13.06 2.301 1 93.08 113 PHE B CA 1
ATOM 3360 C C . PHE B 1 113 ? 11.574 -13.441 0.829 1 93.08 113 PHE B C 1
ATOM 3362 O O . PHE B 1 113 ? 10.963 -14.416 0.387 1 93.08 113 PHE B O 1
ATOM 3369 N N . ALA B 1 114 ? 12.338 -12.734 0.09 1 92.27 114 ALA B N 1
ATOM 3370 C CA . ALA B 1 114 ? 12.497 -12.978 -1.341 1 92.27 114 ALA B CA 1
ATOM 3371 C C . ALA B 1 114 ? 12.913 -14.422 -1.608 1 92.27 114 ALA B C 1
ATOM 3373 O O . ALA B 1 114 ? 12.327 -15.096 -2.459 1 92.27 114 ALA B O 1
ATOM 3374 N N . PRO B 1 115 ? 13.828 -14.946 -0.863 1 88.86 115 PRO B N 1
ATOM 3375 C CA . PRO B 1 115 ? 14.224 -16.328 -1.144 1 88.86 115 PRO B CA 1
ATOM 3376 C C . PRO B 1 115 ? 13.07 -17.316 -0.99 1 88.86 115 PRO B C 1
ATOM 3378 O O . PRO B 1 115 ? 12.969 -18.278 -1.755 1 88.86 115 PRO B O 1
ATOM 3381 N N . VAL B 1 116 ? 12.268 -17.076 -0.05 1 91.33 116 VAL B N 1
ATOM 3382 C CA . VAL B 1 116 ? 11.122 -17.942 0.207 1 91.33 116 VAL B CA 1
ATOM 3383 C C . VAL B 1 116 ? 10.127 -17.841 -0.947 1 91.33 116 VAL B C 1
ATOM 3385 O O . VAL B 1 116 ? 9.641 -18.858 -1.447 1 91.33 116 VAL B O 1
ATOM 3388 N N . LEU B 1 117 ? 9.859 -16.653 -1.381 1 93.9 117 LEU B N 1
ATOM 3389 C CA . LEU B 1 117 ? 8.873 -16.415 -2.429 1 93.9 117 LEU B CA 1
ATOM 3390 C C . LEU B 1 117 ? 9.37 -16.94 -3.772 1 93.9 117 LEU B C 1
ATOM 3392 O O . LEU B 1 117 ? 8.58 -17.43 -4.582 1 93.9 117 LEU B O 1
ATOM 3396 N N . VAL B 1 118 ? 10.658 -16.812 -3.966 1 90.87 118 VAL B N 1
ATOM 3397 C CA . VAL B 1 118 ? 11.259 -17.351 -5.182 1 90.87 118 VAL B CA 1
ATOM 3398 C C . VAL B 1 118 ? 11.093 -18.869 -5.211 1 90.87 118 VAL B C 1
ATOM 3400 O O . VAL B 1 118 ? 10.664 -19.434 -6.219 1 90.87 118 VAL B O 1
ATOM 3403 N N . HIS B 1 119 ? 11.442 -19.439 -4.116 1 89.06 119 HIS B N 1
ATOM 3404 C CA . HIS B 1 119 ? 11.309 -20.888 -4.012 1 89.06 119 HIS B CA 1
ATOM 3405 C C . HIS B 1 119 ? 9.873 -21.33 -4.275 1 89.06 119 HIS B C 1
ATOM 3407 O O . HIS B 1 119 ? 9.639 -22.277 -5.029 1 89.06 119 HIS B O 1
ATOM 3413 N N . LEU B 1 120 ? 8.974 -20.655 -3.734 1 90.45 120 LEU B N 1
ATOM 3414 C CA . LEU B 1 120 ? 7.559 -20.962 -3.914 1 90.45 120 LEU B CA 1
ATOM 3415 C C . LEU B 1 120 ? 7.15 -20.808 -5.375 1 90.45 120 LEU B C 1
ATOM 3417 O O . LEU B 1 120 ? 6.51 -21.696 -5.942 1 90.45 120 LEU B O 1
ATOM 3421 N N . SER B 1 121 ? 7.493 -19.713 -5.943 1 90.86 121 SER B N 1
ATOM 3422 C CA . SER B 1 121 ? 7.102 -19.408 -7.316 1 90.86 121 SER B CA 1
ATOM 3423 C C . SER B 1 121 ? 7.671 -20.431 -8.292 1 90.86 121 SER B C 1
ATOM 3425 O O . SER B 1 121 ? 7.045 -20.744 -9.307 1 90.86 121 SER B O 1
ATOM 3427 N N . GLN B 1 122 ? 8.793 -20.984 -7.988 1 88.08 122 GLN B N 1
ATOM 3428 C CA . GLN B 1 122 ? 9.455 -21.938 -8.872 1 88.08 122 GLN B CA 1
ATOM 3429 C C . GLN B 1 122 ? 8.811 -23.318 -8.772 1 88.08 122 GLN B C 1
ATOM 3431 O O . GLN B 1 122 ? 8.984 -24.155 -9.66 1 88.08 122 GLN B O 1
ATOM 3436 N N . GLN B 1 123 ? 8.138 -23.575 -7.691 1 88.3 123 GLN B N 1
ATOM 3437 C CA . GLN B 1 123 ? 7.456 -24.853 -7.513 1 88.3 123 GLN B CA 1
ATOM 3438 C C . GLN B 1 123 ? 6.12 -24.87 -8.248 1 88.3 123 GLN B C 1
ATOM 3440 O O . GLN B 1 123 ? 5.56 -25.938 -8.505 1 88.3 123 GLN B O 1
ATOM 3445 N N . LEU B 1 124 ? 5.647 -23.705 -8.535 1 86.63 124 LEU B N 1
ATOM 3446 C CA . LEU B 1 124 ? 4.336 -23.603 -9.167 1 86.63 124 LEU B CA 1
ATOM 3447 C C . LEU B 1 124 ? 4.444 -23.794 -10.677 1 86.63 124 LEU B C 1
ATOM 3449 O O . LEU B 1 124 ? 5.404 -23.333 -11.298 1 86.63 124 LEU B O 1
ATOM 3453 N N . GLY B 1 125 ? 3.543 -24.548 -11.213 1 78.64 125 GLY B N 1
ATOM 3454 C CA . GLY B 1 125 ? 3.516 -24.757 -12.652 1 78.64 125 GLY B CA 1
ATOM 3455 C C . GLY B 1 125 ? 3.08 -23.527 -13.425 1 78.64 125 GLY B C 1
ATOM 3456 O O . GLY B 1 125 ? 2.821 -22.476 -12.835 1 78.64 125 GLY B O 1
ATOM 3457 N N . ASN B 1 126 ? 2.969 -23.593 -14.681 1 78.46 126 ASN B N 1
ATOM 3458 C CA . ASN B 1 126 ? 2.715 -22.49 -15.601 1 78.46 126 ASN B CA 1
ATOM 3459 C C . ASN B 1 126 ? 1.286 -21.97 -15.472 1 78.46 126 ASN B C 1
ATOM 3461 O O . ASN B 1 126 ? 0.963 -20.896 -15.983 1 78.46 126 ASN B O 1
ATOM 3465 N N . HIS B 1 127 ? 0.5 -22.676 -14.682 1 80.57 127 HIS B N 1
ATOM 3466 C CA . HIS B 1 127 ? -0.897 -22.266 -14.6 1 80.57 127 HIS B CA 1
ATOM 3467 C C . HIS B 1 127 ? -1.229 -21.717 -13.216 1 80.57 127 HIS B C 1
ATOM 3469 O O . HIS B 1 127 ? -2.402 -21.54 -12.879 1 80.57 127 HIS B O 1
ATOM 3475 N N . ALA B 1 128 ? -0.176 -21.601 -12.429 1 83.84 128 ALA B N 1
ATOM 3476 C CA . ALA B 1 128 ? -0.341 -21.037 -11.092 1 83.84 128 ALA B CA 1
ATOM 3477 C C . ALA B 1 128 ? 0.491 -19.768 -10.926 1 83.84 128 ALA B C 1
ATOM 3479 O O . ALA B 1 128 ? 1.545 -19.623 -11.55 1 83.84 128 ALA B O 1
ATOM 3480 N N . TYR B 1 129 ? -0.088 -18.841 -10.147 1 87.31 129 TYR B N 1
ATOM 3481 C CA . TYR B 1 129 ? 0.611 -17.579 -9.931 1 87.31 129 TYR B CA 1
ATOM 3482 C C . TYR B 1 129 ? 0.615 -17.205 -8.453 1 87.31 129 TYR B C 1
ATOM 3484 O O . TYR B 1 129 ? -0.249 -17.647 -7.692 1 87.31 129 TYR B O 1
ATOM 3492 N N . LEU B 1 130 ? 1.67 -16.48 -8.135 1 93.66 130 LEU B N 1
ATOM 3493 C CA . LEU B 1 130 ? 1.768 -15.915 -6.793 1 93.66 130 LEU B CA 1
ATOM 3494 C C . LEU B 1 130 ? 1.455 -14.422 -6.808 1 93.66 130 LEU B C 1
ATOM 3496 O O . LEU B 1 130 ? 2.119 -13.651 -7.505 1 93.66 130 LEU B O 1
ATOM 3500 N N . ASN B 1 131 ? 0.439 -14.066 -6.083 1 94.54 131 ASN B N 1
ATOM 3501 C CA . ASN B 1 131 ? 0.083 -12.66 -5.928 1 94.54 131 ASN B CA 1
ATOM 3502 C C . ASN B 1 131 ? 0.536 -12.114 -4.576 1 94.54 131 ASN B C 1
ATOM 3504 O O . ASN B 1 131 ? 0.046 -12.546 -3.532 1 94.54 131 ASN B O 1
ATOM 3508 N N . VAL B 1 132 ? 1.42 -11.163 -4.635 1 96.41 132 VAL B N 1
ATOM 3509 C CA . VAL B 1 132 ? 1.886 -10.522 -3.41 1 96.41 132 VAL B CA 1
ATOM 3510 C C . VAL B 1 132 ? 1.357 -9.091 -3.342 1 96.41 132 VAL B C 1
ATOM 3512 O O . VAL B 1 132 ? 1.831 -8.212 -4.066 1 96.41 132 VAL B O 1
ATOM 3515 N N . HIS B 1 133 ? 0.491 -8.88 -2.429 1 95.06 133 HIS B N 1
ATOM 3516 C CA . HIS B 1 133 ? -0.171 -7.589 -2.282 1 95.06 133 HIS B CA 1
ATOM 3517 C C . HIS B 1 133 ? 0.488 -6.753 -1.19 1 95.06 133 HIS B C 1
ATOM 3519 O O . HIS B 1 133 ? 1.194 -7.289 -0.333 1 95.06 133 HIS B O 1
ATOM 3525 N N . SER B 1 134 ? 0.233 -5.472 -1.27 1 93.59 134 SER B N 1
ATOM 3526 C CA . SER B 1 134 ? 0.594 -4.602 -0.156 1 93.59 134 SER B CA 1
ATOM 3527 C C . SER B 1 134 ? -0.318 -4.833 1.044 1 93.59 134 SER B C 1
ATOM 3529 O O . SER B 1 134 ? -1.539 -4.907 0.897 1 93.59 134 SER B O 1
ATOM 3531 N N . LYS B 1 135 ? 0.258 -4.827 2.13 1 91.27 135 LYS B N 1
ATOM 3532 C CA . LYS B 1 135 ? -0.528 -4.989 3.349 1 91.27 135 LYS B CA 1
ATOM 3533 C C . LYS B 1 135 ? -1.496 -3.825 3.538 1 91.27 135 LYS B C 1
ATOM 3535 O O . LYS B 1 135 ? -2.581 -3.997 4.096 1 91.27 135 LYS B O 1
ATOM 3540 N N . ASP B 1 136 ? -1.155 -2.701 3.039 1 86.93 136 ASP B N 1
ATOM 3541 C CA . ASP B 1 136 ? -2 -1.521 3.185 1 86.93 136 ASP B CA 1
ATOM 3542 C C . ASP B 1 136 ? -3.26 -1.638 2.33 1 86.93 136 ASP B C 1
ATOM 3544 O O . ASP B 1 136 ? -4.3 -1.066 2.665 1 86.93 136 ASP B O 1
ATOM 3548 N N . GLU B 1 137 ? -3.11 -2.347 1.314 1 83.43 137 GLU B N 1
ATOM 3549 C CA . GLU B 1 137 ? -4.253 -2.598 0.442 1 83.43 137 GLU B CA 1
ATOM 3550 C C . GLU B 1 137 ? -5.103 -3.753 0.964 1 83.43 137 GLU B C 1
ATOM 3552 O O . GLU B 1 137 ? -6.334 -3.68 0.95 1 83.43 137 GLU B O 1
ATOM 3557 N N . MET B 1 138 ? -4.385 -4.801 1.347 1 83.66 138 MET B N 1
ATOM 3558 C CA . MET B 1 138 ? -5.035 -6.027 1.8 1 83.66 138 MET B CA 1
ATOM 3559 C C . MET B 1 138 ? -4.685 -6.324 3.255 1 83.66 138 MET B C 1
ATOM 3561 O O . MET B 1 138 ? -3.642 -6.917 3.538 1 83.66 138 MET B O 1
ATOM 3565 N N . SER B 1 139 ? -5.652 -5.993 4.061 1 85.11 139 SER B N 1
ATOM 3566 C CA . SER B 1 139 ? -5.394 -6.063 5.496 1 85.11 139 SER B CA 1
ATOM 3567 C C . SER B 1 139 ? -6.118 -7.245 6.131 1 85.11 139 SER B C 1
ATOM 3569 O O . SER B 1 139 ? -6.458 -8.213 5.446 1 85.11 139 SER B O 1
ATOM 3571 N N . PHE B 1 140 ? -6.291 -7.202 7.45 1 87.05 140 PHE B N 1
ATOM 3572 C CA . PHE B 1 140 ? -6.876 -8.285 8.232 1 87.05 140 PHE B CA 1
ATOM 3573 C C . PHE B 1 140 ? -8.296 -8.585 7.765 1 87.05 140 PHE B C 1
ATOM 3575 O O . PHE B 1 140 ? -8.711 -9.745 7.729 1 87.05 140 PHE B O 1
ATOM 3582 N N . ASP B 1 141 ? -8.966 -7.57 7.308 1 83.59 141 ASP B N 1
ATOM 3583 C CA . ASP B 1 141 ? -10.32 -7.768 6.801 1 83.59 141 ASP B CA 1
ATOM 3584 C C . ASP B 1 141 ? -10.316 -8.645 5.551 1 83.59 141 ASP B C 1
ATOM 3586 O O . ASP B 1 141 ? -11.184 -9.504 5.387 1 83.59 141 ASP B O 1
ATOM 3590 N N . ALA B 1 142 ? -9.339 -8.361 4.71 1 88.8 142 ALA B N 1
ATOM 3591 C CA . ALA B 1 142 ? -9.204 -9.17 3.501 1 88.8 142 ALA B CA 1
ATOM 3592 C C . ALA B 1 142 ? -8.891 -10.623 3.846 1 88.8 142 ALA B C 1
ATOM 3594 O O . ALA B 1 142 ? -9.366 -11.543 3.176 1 88.8 142 ALA B O 1
ATOM 3595 N N . LEU B 1 143 ? -8.14 -10.8 4.835 1 91.34 143 LEU B N 1
ATOM 3596 C CA . LEU B 1 143 ? -7.784 -12.135 5.302 1 91.34 143 LEU B CA 1
ATOM 3597 C C . LEU B 1 143 ? -9.009 -12.87 5.836 1 91.34 143 LEU B C 1
ATOM 3599 O O . LEU B 1 143 ? -9.235 -14.035 5.501 1 91.34 143 LEU B O 1
ATOM 3603 N N . ILE B 1 144 ? -9.783 -12.211 6.593 1 87.48 144 ILE B N 1
ATOM 3604 C CA . ILE B 1 144 ? -10.981 -12.779 7.201 1 87.48 144 ILE B CA 1
ATOM 3605 C C . ILE B 1 144 ? -11.972 -13.18 6.11 1 87.48 144 ILE B C 1
ATOM 3607 O O . ILE B 1 144 ? -12.619 -14.226 6.205 1 87.48 144 ILE B O 1
ATOM 3611 N N . ARG B 1 145 ? -12.009 -12.431 5.063 1 84.67 145 ARG B N 1
ATOM 3612 C CA . ARG B 1 145 ? -12.969 -12.657 3.988 1 84.67 145 ARG B CA 1
ATOM 3613 C C . ARG B 1 145 ? -12.41 -13.625 2.95 1 84.67 145 ARG B C 1
ATOM 3615 O O . ARG B 1 145 ? -13.088 -13.958 1.976 1 84.67 145 ARG B O 1
ATOM 3622 N N . GLY B 1 146 ? -11.187 -13.93 3.119 1 87.49 146 GLY B N 1
ATOM 3623 C CA . GLY B 1 146 ? -10.583 -14.902 2.222 1 87.49 146 GLY B CA 1
ATOM 3624 C C . GLY B 1 146 ? -10.103 -14.293 0.917 1 87.49 146 GLY B C 1
ATOM 3625 O O . GLY B 1 146 ? -9.944 -14.998 -0.081 1 87.49 146 GLY B O 1
ATOM 3626 N N . GLN B 1 147 ? -9.899 -13.044 0.896 1 89.08 147 GLN B N 1
ATOM 3627 C CA . GLN B 1 147 ? -9.402 -12.366 -0.297 1 89.08 147 GLN B CA 1
ATOM 3628 C C . GLN B 1 147 ? -7.886 -12.494 -0.411 1 89.08 147 GLN B C 1
ATOM 3630 O O . GLN B 1 147 ? -7.32 -12.291 -1.487 1 89.08 147 GLN B O 1
ATOM 3635 N N . ILE B 1 148 ? -7.28 -12.737 0.725 1 94.24 148 ILE B N 1
ATOM 3636 C CA . ILE B 1 148 ? -5.872 -13.116 0.769 1 94.24 148 ILE B CA 1
ATOM 3637 C C . ILE B 1 148 ? -5.7 -14.363 1.633 1 94.24 148 ILE B C 1
ATOM 3639 O O . ILE B 1 148 ? -6.51 -14.625 2.525 1 94.24 148 ILE B O 1
ATOM 3643 N N . ASP B 1 149 ? -4.664 -15.08 1.331 1 95.33 149 ASP B N 1
ATOM 3644 C CA . ASP B 1 149 ? -4.466 -16.363 1.998 1 95.33 149 ASP B CA 1
ATOM 3645 C C . ASP B 1 149 ? -3.638 -16.199 3.27 1 95.33 149 ASP B C 1
ATOM 3647 O O . ASP B 1 149 ? -3.92 -16.835 4.288 1 95.33 149 ASP B O 1
ATOM 3651 N N . PHE B 1 150 ? -2.629 -15.367 3.149 1 96.53 150 PHE B N 1
ATOM 3652 C CA . PHE B 1 150 ? -1.722 -15.171 4.274 1 96.53 150 PHE B CA 1
ATOM 3653 C C . PHE B 1 150 ? -1.281 -13.716 4.367 1 96.53 150 PHE B C 1
ATOM 3655 O O . PHE B 1 150 ? -1.201 -13.019 3.353 1 96.53 150 PHE B O 1
ATOM 3662 N N . LEU B 1 151 ? -1.062 -13.296 5.573 1 95.56 151 LEU B N 1
ATOM 3663 C CA . LEU B 1 151 ? -0.486 -11.987 5.862 1 95.56 151 LEU B CA 1
ATOM 3664 C C . LEU B 1 151 ? 0.83 -12.128 6.619 1 95.56 151 LEU B C 1
ATOM 3666 O O . LEU B 1 151 ? 0.919 -12.894 7.581 1 95.56 151 LEU B O 1
ATOM 3670 N N . LEU B 1 152 ? 1.813 -11.494 6.121 1 94.72 152 LEU B N 1
ATOM 3671 C CA . LEU B 1 152 ? 3.127 -11.462 6.755 1 94.72 152 LEU B CA 1
ATOM 3672 C C . LEU B 1 152 ? 3.494 -10.042 7.175 1 94.72 152 LEU B C 1
ATOM 3674 O O . LEU B 1 152 ? 3.527 -9.134 6.342 1 94.72 152 LEU B O 1
ATOM 3678 N N . LEU B 1 153 ? 3.832 -9.864 8.441 1 91.58 153 LEU B N 1
ATOM 3679 C CA . LEU B 1 153 ? 4.11 -8.493 8.853 1 91.58 153 LEU B CA 1
ATOM 3680 C C . LEU B 1 153 ? 4.963 -8.468 10.117 1 91.58 153 LEU B C 1
ATOM 3682 O O . LEU B 1 153 ? 4.852 -9.358 10.964 1 91.58 153 LEU B O 1
ATOM 3686 N N . PRO B 1 154 ? 5.755 -7.434 10.3 1 91.64 154 PRO B N 1
ATOM 3687 C CA . PRO B 1 154 ? 6.396 -7.156 11.587 1 91.64 154 PRO B CA 1
ATOM 3688 C C . PRO B 1 154 ? 5.43 -6.565 12.612 1 91.64 154 PRO B C 1
ATOM 3690 O O . PRO B 1 154 ? 4.512 -5.826 12.246 1 91.64 154 PRO B O 1
ATOM 3693 N N . HIS B 1 155 ? 5.573 -6.93 13.845 1 90.18 155 HIS B N 1
ATOM 3694 C CA . HIS B 1 155 ? 4.737 -6.358 14.895 1 90.18 155 HIS B CA 1
ATOM 3695 C C . HIS B 1 155 ? 5.361 -6.568 16.271 1 90.18 155 HIS B C 1
ATOM 3697 O O . HIS B 1 155 ? 6.334 -7.313 16.409 1 90.18 155 HIS B O 1
ATOM 3703 N N . ASP B 1 156 ? 4.73 -5.817 17.161 1 91.54 156 ASP B N 1
ATOM 3704 C CA . ASP B 1 156 ? 5.079 -6.015 18.564 1 91.54 156 ASP B CA 1
ATOM 3705 C C . ASP B 1 156 ? 4.389 -7.253 19.133 1 91.54 156 ASP B C 1
ATOM 3707 O O . ASP B 1 156 ? 3.198 -7.468 18.899 1 91.54 156 ASP B O 1
ATOM 3711 N N . LEU B 1 157 ? 5.117 -8.07 19.857 1 87.09 157 LEU B N 1
ATOM 3712 C CA . LEU B 1 157 ? 4.534 -9.285 20.416 1 87.09 157 LEU B CA 1
ATOM 3713 C C . LEU B 1 157 ? 3.584 -8.954 21.562 1 87.09 157 LEU B C 1
ATOM 3715 O O . LEU B 1 157 ? 2.737 -9.772 21.927 1 87.09 157 LEU B O 1
ATOM 3719 N N . SER B 1 158 ? 3.774 -7.811 22.118 1 77.5 158 SER B N 1
ATOM 3720 C CA . SER B 1 158 ? 2.89 -7.423 23.212 1 77.5 158 SER B CA 1
ATOM 3721 C C . SER B 1 158 ? 1.497 -7.07 22.698 1 77.5 158 SER B C 1
ATOM 3723 O O . SER B 1 158 ? 0.555 -6.943 23.483 1 77.5 158 SER B O 1
ATOM 3725 N N . GLN B 1 159 ? 1.259 -6.925 21.452 1 64.75 159 GLN B N 1
ATOM 3726 C CA . GLN B 1 159 ? -0.005 -6.458 20.891 1 64.75 159 GLN B CA 1
ATOM 3727 C C . GLN B 1 159 ? -0.687 -7.558 20.083 1 64.75 159 GLN B C 1
ATOM 3729 O O . GLN B 1 159 ? -0.057 -8.196 19.237 1 64.75 159 GLN B O 1
ATOM 3734 N N . PRO B 1 160 ? -1.239 -8.605 20.618 1 61.03 160 PRO B N 1
ATOM 3735 C CA . PRO B 1 160 ? -1.807 -9.132 19.376 1 61.03 160 PRO B CA 1
ATOM 3736 C C . PRO B 1 160 ? -2.796 -8.169 18.723 1 61.03 160 PRO B C 1
ATOM 3738 O O . PRO B 1 160 ? -3.595 -7.535 19.417 1 61.03 160 PRO B O 1
ATOM 3741 N N . PRO B 1 161 ? -2.537 -7.82 17.315 1 58.91 161 PRO B N 1
ATOM 3742 C CA . PRO B 1 161 ? -3.359 -6.776 16.699 1 58.91 161 PRO B CA 1
ATOM 3743 C C . PRO B 1 161 ? -4.854 -7.078 16.781 1 58.91 161 PRO B C 1
ATOM 3745 O O . PRO B 1 161 ? -5.663 -6.163 16.954 1 58.91 161 PRO B O 1
ATOM 3748 N N . THR B 1 162 ? -5.244 -8.316 16.32 1 64.11 162 THR B N 1
ATOM 3749 C CA . THR B 1 162 ? -6.69 -8.487 16.226 1 64.11 162 THR B CA 1
ATOM 3750 C C . THR B 1 162 ? -7.175 -9.544 17.213 1 64.11 162 THR B C 1
ATOM 3752 O O . THR B 1 162 ? -6.449 -10.491 17.522 1 64.11 162 THR B O 1
ATOM 3755 N N . HIS B 1 163 ? -8.169 -9.189 17.857 1 66.16 163 HIS B N 1
ATOM 3756 C CA . HIS B 1 163 ? -8.849 -10.111 18.76 1 66.16 163 HIS B CA 1
ATOM 3757 C C . HIS B 1 163 ? -9.81 -11.018 18 1 66.16 163 HIS B C 1
ATOM 3759 O O . HIS B 1 163 ? -10.643 -11.695 18.607 1 66.16 163 HIS B O 1
ATOM 3765 N N . ASN B 1 164 ? -9.57 -10.988 16.77 1 79.49 164 ASN B N 1
ATOM 3766 C CA . ASN B 1 164 ? -10.481 -11.836 16.008 1 79.49 164 ASN B CA 1
ATOM 3767 C C . ASN B 1 164 ? -10.154 -13.315 16.191 1 79.49 164 ASN B C 1
ATOM 3769 O O . ASN B 1 164 ? -9.059 -13.761 15.843 1 79.49 164 ASN B O 1
ATOM 3773 N N . LYS B 1 165 ? -11.023 -14.074 16.635 1 82.27 165 LYS B N 1
ATOM 3774 C CA . LYS B 1 165 ? -10.832 -15.472 17.01 1 82.27 165 LYS B CA 1
ATOM 3775 C C . LYS B 1 165 ? -10.616 -16.347 15.778 1 82.27 165 LYS B C 1
ATOM 3777 O O . LYS B 1 165 ? -10.135 -17.477 15.889 1 82.27 165 LYS B O 1
ATOM 3782 N N . ASP B 1 166 ? -10.921 -15.819 14.654 1 86.93 166 ASP B N 1
ATOM 3783 C CA . ASP B 1 166 ? -10.806 -16.619 13.439 1 86.93 166 ASP B CA 1
ATOM 3784 C C . ASP B 1 166 ? -9.4 -16.525 12.851 1 86.93 166 ASP B C 1
ATOM 3786 O O . ASP B 1 166 ? -9.045 -17.291 11.953 1 86.93 166 ASP B O 1
ATOM 3790 N N . LEU B 1 167 ? -8.634 -15.642 13.386 1 91.36 167 LEU B N 1
ATOM 3791 C CA . LEU B 1 167 ? -7.284 -15.459 12.864 1 91.36 167 LEU B CA 1
ATOM 3792 C C . LEU B 1 167 ? -6.26 -16.166 13.745 1 91.36 167 LEU B C 1
ATOM 3794 O O . LEU B 1 167 ? -6.375 -16.152 14.973 1 91.36 167 LEU B O 1
ATOM 3798 N N . VAL B 1 168 ? -5.357 -16.809 13.134 1 92.6 168 VAL B N 1
ATOM 3799 C CA . VAL B 1 168 ? -4.251 -17.464 13.825 1 92.6 168 VAL B CA 1
ATOM 3800 C C . VAL B 1 168 ? -2.948 -16.723 13.533 1 92.6 168 VAL B C 1
ATOM 3802 O O . VAL B 1 168 ? -2.659 -16.393 12.381 1 92.6 168 VAL B O 1
ATOM 3805 N N . TRP B 1 169 ? -2.245 -16.477 14.563 1 91.91 169 TRP B N 1
ATOM 3806 C CA . TRP B 1 169 ? -0.948 -15.817 14.464 1 91.91 169 TRP B CA 1
ATOM 3807 C C . TRP B 1 169 ? 0.182 -16.784 14.8 1 91.91 169 TRP B C 1
ATOM 3809 O O . TRP B 1 169 ? 0.148 -17.452 15.836 1 91.91 169 TRP B O 1
ATOM 3819 N N . GLN B 1 170 ? 1.182 -16.799 13.949 1 92.56 170 GLN B N 1
ATOM 3820 C CA . GLN B 1 170 ? 2.366 -17.606 14.228 1 92.56 170 GLN B CA 1
ATOM 3821 C C . GLN B 1 170 ? 3.644 -16.798 14.021 1 92.56 170 GLN B C 1
ATOM 3823 O O . GLN B 1 170 ? 3.904 -16.309 12.92 1 92.56 170 GLN B O 1
ATOM 3828 N N . THR B 1 171 ? 4.432 -16.706 15.07 1 92.01 171 THR B N 1
ATOM 3829 C CA . THR B 1 171 ? 5.723 -16.035 14.965 1 92.01 171 THR B CA 1
ATOM 3830 C C . THR B 1 171 ? 6.675 -16.829 14.075 1 92.01 171 THR B C 1
ATOM 3832 O O . THR B 1 171 ? 6.877 -18.027 14.287 1 92.01 171 THR B O 1
ATOM 3835 N N . ILE B 1 172 ? 7.288 -16.136 13.112 1 92.06 172 ILE B N 1
ATOM 3836 C CA . ILE B 1 172 ? 8.145 -16.874 12.19 1 92.06 172 ILE B CA 1
ATOM 3837 C C . ILE B 1 172 ? 9.581 -16.367 12.304 1 92.06 172 ILE B C 1
ATOM 3839 O O . ILE B 1 172 ? 10.525 -17.071 11.938 1 92.06 172 ILE B O 1
ATOM 3843 N N . LEU B 1 173 ? 9.781 -15.119 12.759 1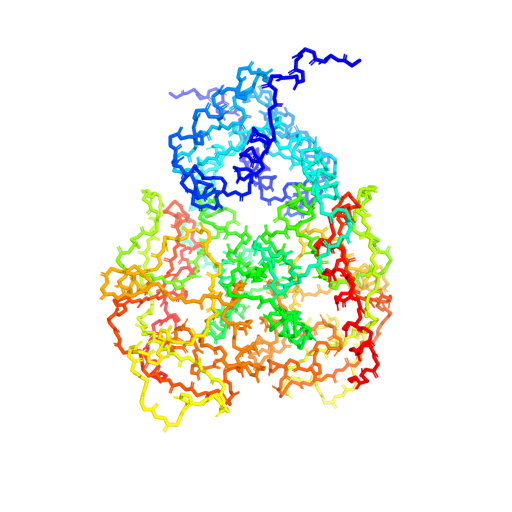 91.76 173 LEU B N 1
ATOM 3844 C CA . LEU B 1 173 ? 11.113 -14.549 12.928 1 91.76 173 LEU B CA 1
ATOM 3845 C C . LEU B 1 173 ? 11.147 -13.591 14.114 1 91.76 173 LEU B C 1
ATOM 3847 O O . LEU B 1 173 ? 10.36 -12.644 14.176 1 91.76 173 LEU B O 1
ATOM 3851 N N . LYS B 1 174 ? 12.037 -13.843 15.016 1 91.77 174 LYS B N 1
ATOM 3852 C CA . LYS B 1 174 ? 12.287 -12.845 16.052 1 91.77 174 LYS B CA 1
ATOM 3853 C C . LYS B 1 174 ? 13.161 -11.712 15.524 1 91.77 174 LYS B C 1
ATOM 3855 O O . LYS B 1 174 ? 13.976 -11.918 14.622 1 91.77 174 LYS B O 1
ATOM 3860 N N . ASP B 1 175 ? 12.972 -10.57 16.118 1 93.75 175 ASP B N 1
ATOM 3861 C CA . ASP B 1 175 ? 13.692 -9.412 15.598 1 93.75 175 ASP B CA 1
ATOM 3862 C C . ASP B 1 175 ? 14.01 -8.417 16.713 1 93.75 175 ASP B C 1
ATOM 3864 O O . ASP B 1 175 ? 13.624 -8.624 17.865 1 93.75 175 ASP B O 1
ATOM 3868 N N . GLU B 1 176 ? 14.832 -7.489 16.385 1 95.63 176 GLU B N 1
ATOM 3869 C CA . GLU B 1 176 ? 15.16 -6.332 17.213 1 95.63 176 GLU B CA 1
ATOM 3870 C C . GLU B 1 176 ? 14.959 -5.029 16.445 1 95.63 176 GLU B C 1
ATOM 3872 O O . GLU B 1 176 ? 14.855 -5.036 15.217 1 95.63 176 GLU B O 1
ATOM 3877 N N . LEU B 1 177 ? 14.827 -3.957 17.245 1 97.47 177 LEU B N 1
ATOM 3878 C CA . LEU B 1 177 ? 14.746 -2.649 16.604 1 97.47 177 LEU B CA 1
ATOM 3879 C C . LEU B 1 177 ? 16.072 -1.905 16.721 1 97.47 177 LEU B C 1
ATOM 3881 O O . LEU B 1 177 ? 16.78 -2.041 17.721 1 97.47 177 LEU B O 1
ATOM 3885 N N . ILE B 1 178 ? 16.362 -1.127 15.723 1 98.01 178 ILE B N 1
ATOM 3886 C CA . ILE B 1 178 ? 17.551 -0.283 15.69 1 98.01 178 ILE B CA 1
ATOM 3887 C C . ILE B 1 178 ? 17.196 1.087 15.117 1 98.01 178 ILE B C 1
ATOM 3889 O O . ILE B 1 178 ? 16.075 1.298 14.646 1 98.01 178 ILE B O 1
ATOM 3893 N N . CYS B 1 179 ? 18.109 1.962 15.234 1 98.64 179 CYS B N 1
ATOM 3894 C CA . CYS B 1 179 ? 17.961 3.293 14.655 1 98.64 179 CYS B CA 1
ATOM 3895 C C . CYS B 1 179 ? 18.892 3.475 13.463 1 98.64 179 CYS B C 1
ATOM 3897 O O . CYS B 1 179 ? 20.081 3.163 13.544 1 98.64 179 CYS B O 1
ATOM 3899 N N . LEU B 1 180 ? 18.337 3.962 12.35 1 98.62 180 LEU B N 1
ATOM 3900 C CA . LEU B 1 180 ? 19.13 4.283 11.168 1 98.62 180 LEU B CA 1
ATOM 3901 C C . LEU B 1 180 ? 19.221 5.792 10.969 1 98.62 180 LEU B C 1
ATOM 3903 O O . LEU B 1 180 ? 18.262 6.518 11.241 1 98.62 180 LEU B O 1
ATOM 3907 N N . MET B 1 181 ? 20.339 6.241 10.499 1 98.46 181 MET B N 1
ATOM 3908 C CA . MET B 1 181 ? 20.554 7.652 10.194 1 98.46 181 MET B CA 1
ATOM 3909 C C . MET B 1 181 ? 21.588 7.818 9.086 1 98.46 181 MET B C 1
ATOM 3911 O O . MET B 1 181 ? 22.329 6.883 8.777 1 98.46 181 MET B O 1
ATOM 3915 N N . GLY B 1 182 ? 21.57 8.935 8.432 1 97.17 182 GLY B N 1
ATOM 3916 C CA . GLY B 1 182 ? 22.581 9.229 7.429 1 97.17 182 GLY B CA 1
ATOM 3917 C C . GLY B 1 182 ? 23.984 9.308 8.001 1 97.17 182 GLY B C 1
ATOM 3918 O O . GLY B 1 182 ? 24.166 9.662 9.167 1 97.17 182 GLY B O 1
ATOM 3919 N N . LYS B 1 183 ? 24.939 9.065 7.125 1 95.47 183 LYS B N 1
ATOM 3920 C CA . LYS B 1 183 ? 26.335 9.069 7.552 1 95.47 183 LYS B CA 1
ATOM 3921 C C . LYS B 1 183 ? 26.757 10.451 8.04 1 95.47 183 LYS B C 1
ATOM 3923 O O . LYS B 1 183 ? 27.616 10.571 8.916 1 95.47 183 LYS B O 1
ATOM 3928 N N . SER B 1 184 ? 26.173 11.452 7.555 1 94.67 184 SER B N 1
ATOM 3929 C CA . SER B 1 184 ? 26.544 12.825 7.883 1 94.67 184 SER B CA 1
ATOM 3930 C C . SER B 1 184 ? 25.784 13.326 9.106 1 94.67 184 SER B C 1
ATOM 3932 O O . SER B 1 184 ? 25.994 14.455 9.554 1 94.67 184 SER B O 1
ATOM 3934 N N . ASN B 1 185 ? 24.892 12.544 9.616 1 96.07 185 ASN B N 1
ATOM 3935 C CA . ASN B 1 185 ? 24.157 12.937 10.813 1 96.07 185 ASN B CA 1
ATOM 3936 C C . ASN B 1 185 ? 25.094 13.17 11.995 1 96.07 185 ASN B C 1
ATOM 3938 O O . ASN B 1 185 ? 25.957 12.338 12.282 1 96.07 185 ASN B O 1
ATOM 3942 N N . PRO B 1 186 ? 24.94 14.24 12.703 1 94.83 186 PRO B N 1
ATOM 3943 C CA . PRO B 1 186 ? 25.814 14.527 13.843 1 94.83 186 PRO B CA 1
ATOM 3944 C C . PRO B 1 186 ? 25.773 13.433 14.907 1 94.83 186 PRO B C 1
ATOM 3946 O O . PRO B 1 186 ? 26.752 13.235 15.632 1 94.83 186 PRO B O 1
ATOM 3949 N N . LEU B 1 187 ? 24.718 12.755 14.953 1 96.54 187 LEU B N 1
ATOM 3950 C CA . LEU B 1 187 ? 24.543 11.73 15.976 1 96.54 187 LEU B CA 1
ATOM 3951 C C . LEU B 1 187 ? 25.197 10.42 15.55 1 96.54 187 LEU B C 1
ATOM 3953 O O . LEU B 1 187 ? 25.261 9.47 16.333 1 96.54 187 LEU B O 1
ATOM 3957 N N . ALA B 1 188 ? 25.695 10.373 14.321 1 95.87 188 ALA B N 1
ATOM 3958 C CA . ALA B 1 188 ? 26.248 9.135 13.778 1 95.87 188 ALA B CA 1
ATOM 3959 C C . ALA B 1 188 ? 27.64 8.863 14.34 1 95.87 188 ALA B C 1
ATOM 3961 O O . ALA B 1 188 ? 28.146 7.742 14.245 1 95.87 188 ALA B O 1
ATOM 3962 N N . LYS B 1 189 ? 28.257 9.819 14.993 1 93.22 189 LYS B N 1
ATOM 3963 C CA . LYS B 1 189 ? 29.661 9.731 15.384 1 93.22 189 LYS B CA 1
ATOM 3964 C C . LYS B 1 189 ? 29.8 9.377 16.862 1 93.22 189 LYS B C 1
ATOM 3966 O O . LYS B 1 189 ? 30.913 9.308 17.387 1 93.22 189 LYS B O 1
ATOM 3971 N N . GLN B 1 190 ? 28.779 9.213 17.573 1 94.41 190 GLN B N 1
ATOM 3972 C CA . GLN B 1 190 ? 28.774 8.894 18.997 1 94.41 190 GLN B CA 1
ATOM 3973 C C . GLN B 1 190 ? 27.62 7.959 19.347 1 94.41 190 GLN B C 1
ATOM 3975 O O . GLN B 1 190 ? 26.664 7.83 18.58 1 94.41 190 GLN B O 1
ATOM 3980 N N . PRO B 1 191 ? 27.772 7.364 20.521 1 96.4 191 PRO B N 1
ATOM 3981 C CA . PRO B 1 191 ? 26.644 6.528 20.939 1 96.4 191 PRO B CA 1
ATOM 3982 C C . PRO B 1 191 ? 25.343 7.316 21.075 1 96.4 191 PRO B C 1
ATOM 3984 O O . PRO B 1 191 ? 25.351 8.446 21.57 1 96.4 191 PRO B O 1
ATOM 3987 N N . LEU B 1 192 ? 24.269 6.736 20.638 1 98.01 192 LEU B N 1
ATOM 3988 C CA . LEU B 1 192 ? 22.969 7.399 20.676 1 98.01 192 LEU B CA 1
ATOM 3989 C C . LEU B 1 192 ? 22.387 7.374 22.085 1 98.01 192 LEU B C 1
ATOM 3991 O O . LEU B 1 192 ? 22.138 6.301 22.639 1 98.01 192 LEU B O 1
ATOM 3995 N N . THR B 1 193 ? 22.193 8.5 22.695 1 97.86 193 THR B N 1
ATOM 3996 C CA . THR B 1 193 ? 21.547 8.631 23.996 1 97.86 193 THR B CA 1
ATOM 3997 C C . THR B 1 193 ? 20.058 8.926 23.834 1 97.86 193 THR B C 1
ATOM 3999 O O . THR B 1 193 ? 19.601 9.255 22.737 1 97.86 193 THR B O 1
ATOM 4002 N N . ILE B 1 194 ? 19.326 8.833 24.929 1 97.71 194 ILE B N 1
ATOM 4003 C CA . ILE B 1 194 ? 17.897 9.119 24.878 1 97.71 194 ILE B CA 1
ATOM 4004 C C . ILE B 1 194 ? 17.677 10.591 24.539 1 97.71 194 ILE B C 1
ATOM 4006 O O . ILE B 1 194 ? 16.746 10.933 23.805 1 97.71 194 ILE B O 1
ATOM 4010 N N . GLU B 1 195 ? 18.541 11.48 25.03 1 96.77 195 GLU B N 1
ATOM 4011 C CA . GLU B 1 195 ? 18.452 12.908 24.741 1 96.77 195 GLU B CA 1
ATOM 4012 C C . GLU B 1 195 ? 18.715 13.19 23.265 1 96.77 195 GLU B C 1
ATOM 4014 O O . GLU B 1 195 ? 18 13.977 22.64 1 96.77 195 GLU B O 1
ATOM 4019 N N . GLY B 1 196 ? 19.798 12.544 22.78 1 96.94 196 GLY B N 1
ATOM 4020 C CA . GLY B 1 196 ? 20.088 12.687 21.362 1 96.94 196 GLY B CA 1
ATOM 4021 C C . GLY B 1 196 ? 18.958 12.205 20.471 1 96.94 196 GLY B C 1
ATOM 4022 O O . GLY B 1 196 ? 18.59 12.881 19.508 1 96.94 196 GLY B O 1
ATOM 4023 N N . TYR B 1 197 ? 18.365 11.071 20.853 1 97.85 197 TYR B N 1
ATOM 4024 C CA . TYR B 1 197 ? 17.259 10.483 20.106 1 97.85 197 TYR B CA 1
ATOM 4025 C C . TYR B 1 197 ? 16.054 11.416 20.09 1 97.85 197 TYR B C 1
ATOM 4027 O O . TYR B 1 197 ? 15.442 11.631 19.041 1 97.85 197 TYR B O 1
ATOM 4035 N N . LEU B 1 198 ? 15.762 12.036 21.221 1 96.83 198 LEU B N 1
ATOM 4036 C CA . LEU B 1 198 ? 14.537 12.816 21.355 1 96.83 198 LEU B CA 1
ATOM 4037 C C . LEU B 1 198 ? 14.734 14.232 20.826 1 96.83 198 LEU B C 1
ATOM 4039 O O . LEU B 1 198 ? 13.761 14.949 20.581 1 96.83 198 LEU B O 1
ATOM 4043 N N . SER B 1 199 ? 15.981 14.628 20.641 1 94.51 199 SER B N 1
ATOM 4044 C CA . SER B 1 199 ? 16.26 15.966 20.131 1 94.51 199 SER B CA 1
ATOM 4045 C C . SER B 1 199 ? 16.187 16.003 18.608 1 94.51 199 SER B C 1
ATOM 4047 O O . SER B 1 199 ? 16.103 17.078 18.011 1 94.51 199 SER B O 1
ATOM 4049 N N . ALA B 1 200 ? 16.233 14.863 18.009 1 94.99 200 ALA B N 1
ATOM 4050 C CA . ALA B 1 200 ? 16.219 14.763 16.551 1 94.99 200 ALA B CA 1
ATOM 4051 C C . ALA B 1 200 ? 14.791 14.683 16.02 1 94.99 200 ALA B C 1
ATOM 4053 O O . ALA B 1 200 ? 13.854 14.42 16.778 1 94.99 200 ALA B O 1
ATOM 4054 N N . ARG B 1 201 ? 14.669 14.977 14.73 1 94.55 201 ARG B N 1
ATOM 4055 C CA . ARG B 1 201 ? 13.411 14.701 14.043 1 94.55 201 ARG B CA 1
ATOM 4056 C C . ARG B 1 201 ? 13.404 13.292 13.459 1 94.55 201 ARG B C 1
ATOM 4058 O O . ARG B 1 201 ? 14.461 12.737 13.151 1 94.55 201 ARG B O 1
ATOM 4065 N N . HIS B 1 202 ? 12.183 12.729 13.335 1 96.6 202 HIS B N 1
ATOM 4066 C CA . HIS B 1 202 ? 12.076 11.309 13.017 1 96.6 202 HIS B CA 1
ATOM 4067 C C . HIS B 1 202 ? 11.161 11.081 11.818 1 96.6 202 HIS B C 1
ATOM 4069 O O . HIS B 1 202 ? 10.343 11.94 11.484 1 96.6 202 HIS B O 1
ATOM 4075 N N . ILE B 1 203 ? 11.402 9.94 11.223 1 97.08 203 ILE B N 1
ATOM 4076 C CA . ILE B 1 203 ? 10.479 9.4 10.231 1 97.08 203 ILE B CA 1
ATOM 4077 C C . ILE B 1 203 ? 9.672 8.258 10.844 1 97.08 203 ILE B C 1
ATOM 4079 O O . ILE B 1 203 ? 10.242 7.315 11.398 1 97.08 203 ILE B O 1
ATOM 4083 N N . GLY B 1 204 ? 8.388 8.407 10.794 1 95.95 204 GLY B N 1
ATOM 4084 C CA . GLY B 1 204 ? 7.514 7.348 11.272 1 95.95 204 GLY B CA 1
ATOM 4085 C C . GLY B 1 204 ? 6.909 6.522 10.153 1 95.95 204 GLY B C 1
ATOM 4086 O O . GLY B 1 204 ? 7.003 6.893 8.981 1 95.95 204 GLY B O 1
ATOM 4087 N N . ILE B 1 205 ? 6.296 5.357 10.529 1 95.23 205 ILE B N 1
ATOM 4088 C CA . ILE B 1 205 ? 5.647 4.48 9.561 1 95.23 205 ILE B CA 1
ATOM 4089 C C . ILE B 1 205 ? 4.137 4.483 9.792 1 95.23 205 ILE B C 1
ATOM 4091 O O . ILE B 1 205 ? 3.677 4.364 10.93 1 95.23 205 ILE B O 1
ATOM 4095 N N . HIS B 1 206 ? 3.455 4.598 8.632 1 90.15 206 HIS B N 1
ATOM 4096 C CA . HIS B 1 206 ? 2.008 4.429 8.714 1 90.15 206 HIS B CA 1
ATOM 4097 C C . HIS B 1 206 ? 1.638 2.978 9.003 1 90.15 206 HIS B C 1
ATOM 4099 O O . HIS B 1 206 ? 2.204 2.058 8.407 1 90.15 206 HIS B O 1
ATOM 4105 N N . ASP B 1 207 ? 0.728 2.772 9.964 1 83.62 207 ASP B N 1
ATOM 4106 C CA . ASP B 1 207 ? 0.099 1.474 10.187 1 83.62 207 ASP B CA 1
ATOM 4107 C C . ASP B 1 207 ? -1.33 1.636 10.698 1 83.62 207 ASP B C 1
ATOM 4109 O O . ASP B 1 207 ? -1.544 2.026 11.848 1 83.62 207 ASP B O 1
ATOM 4113 N N . LYS B 1 208 ? -2.233 1.388 9.916 1 76.56 208 LYS B N 1
ATOM 4114 C CA . LYS B 1 208 ? -3.625 1.604 10.299 1 76.56 208 LYS B CA 1
ATOM 4115 C C . LYS B 1 208 ? -4.202 0.373 10.991 1 76.56 208 LYS B C 1
ATOM 4117 O O . LYS B 1 208 ? -5.243 0.454 11.647 1 76.56 208 LYS B O 1
ATOM 4122 N N . ASP B 1 209 ? -3.534 -0.686 10.828 1 78.12 209 ASP B N 1
ATOM 4123 C CA . ASP B 1 209 ? -4.132 -1.937 11.282 1 78.12 209 ASP B CA 1
ATOM 4124 C C . ASP B 1 209 ? -3.584 -2.344 12.649 1 78.12 209 ASP B C 1
ATOM 4126 O O . ASP B 1 209 ? -4.238 -3.078 13.392 1 78.12 209 ASP B O 1
ATOM 4130 N N . LEU B 1 210 ? -2.441 -1.9 12.956 1 78.31 210 LEU B N 1
ATOM 4131 C CA . LEU B 1 210 ? -1.815 -2.3 14.212 1 78.31 210 LEU B CA 1
ATOM 4132 C C . LEU B 1 210 ? -1.888 -1.175 15.239 1 78.31 210 LEU B C 1
ATOM 4134 O O . LEU B 1 210 ? -1.962 0 14.874 1 78.31 210 LEU B O 1
ATOM 4138 N N . SER B 1 211 ? -1.847 -1.578 16.423 1 77.8 211 SER B N 1
ATOM 4139 C CA . SER B 1 211 ? -1.811 -0.605 17.51 1 77.8 211 SER B CA 1
ATOM 4140 C C . SER B 1 211 ? -0.497 0.169 17.515 1 77.8 211 SER B C 1
ATOM 4142 O O . SER B 1 211 ? 0.456 -0.211 16.831 1 77.8 211 SER B O 1
ATOM 4144 N N . ARG B 1 212 ? -0.557 1.202 18.248 1 83.48 212 ARG B N 1
ATOM 4145 C CA . ARG B 1 212 ? 0.667 1.969 18.453 1 83.48 212 ARG B CA 1
ATOM 4146 C C . ARG B 1 212 ? 1.798 1.075 18.95 1 83.48 212 ARG B C 1
ATOM 4148 O O . ARG B 1 212 ? 1.614 0.299 19.891 1 83.48 212 ARG B O 1
ATOM 4155 N N . PRO B 1 213 ? 2.871 1.174 18.362 1 89.3 213 PRO B N 1
ATOM 4156 C CA . PRO B 1 213 ? 3.992 0.318 18.758 1 89.3 213 PRO B CA 1
ATOM 4157 C C . PRO B 1 213 ? 4.386 0.502 20.222 1 89.3 213 PRO B C 1
ATOM 4159 O O . PRO B 1 213 ? 4.318 1.616 20.748 1 89.3 213 PRO B O 1
ATOM 4162 N N . TYR B 1 214 ? 4.801 -0.559 20.843 1 91.63 214 TYR B N 1
ATOM 4163 C CA . TYR B 1 214 ? 5.194 -0.565 22.248 1 91.63 214 TYR B CA 1
ATOM 4164 C C . TYR B 1 214 ? 6.266 0.483 22.519 1 91.63 214 TYR B C 1
ATOM 4166 O O . TYR B 1 214 ? 6.207 1.196 23.524 1 91.63 214 TYR B O 1
ATOM 4174 N N . PHE B 1 215 ? 7.24 0.603 21.644 1 93.89 215 PHE B N 1
ATOM 4175 C CA . PHE B 1 215 ? 8.355 1.501 21.924 1 93.89 215 PHE B CA 1
ATOM 4176 C C . PHE B 1 215 ? 7.887 2.951 21.954 1 93.89 215 PHE B C 1
ATOM 4178 O O . PHE B 1 215 ? 8.408 3.761 22.724 1 93.89 215 PHE B O 1
ATOM 4185 N N . GLU B 1 216 ? 6.959 3.219 21.095 1 92.44 216 GLU B N 1
ATOM 4186 C CA . GLU B 1 216 ? 6.401 4.568 21.092 1 92.44 216 GLU B CA 1
ATOM 4187 C C . GLU B 1 216 ? 5.681 4.87 22.403 1 92.44 216 GLU B C 1
ATOM 4189 O O . GLU B 1 216 ? 5.815 5.965 22.953 1 92.44 216 GLU B O 1
ATOM 4194 N N . GLN B 1 217 ? 4.92 3.91 22.804 1 90.26 217 GLN B N 1
ATOM 4195 C CA . GLN B 1 217 ? 4.199 4.051 24.065 1 90.26 217 GLN B CA 1
ATOM 4196 C C . GLN B 1 217 ? 5.164 4.203 25.237 1 90.26 217 GLN B C 1
ATOM 4198 O O . GLN B 1 217 ? 4.968 5.06 26.102 1 90.26 217 GLN B O 1
ATOM 4203 N N . ASN B 1 218 ? 6.11 3.389 25.216 1 92.64 218 ASN B N 1
ATOM 4204 C CA . ASN B 1 218 ? 7.11 3.416 26.278 1 92.64 218 ASN B CA 1
ATOM 4205 C C . ASN B 1 218 ? 7.852 4.749 26.315 1 92.64 218 ASN B C 1
ATOM 4207 O O . ASN B 1 218 ? 8.094 5.3 27.39 1 92.64 218 ASN B O 1
ATOM 4211 N N . LEU B 1 219 ? 8.225 5.29 25.17 1 94.89 219 LEU B N 1
ATOM 4212 C CA . LEU B 1 219 ? 8.891 6.585 25.081 1 94.89 219 LEU B CA 1
ATOM 4213 C C . LEU B 1 219 ? 8.021 7.685 25.68 1 94.89 219 LEU B C 1
ATOM 4215 O O . LEU B 1 219 ? 8.502 8.504 26.466 1 94.89 219 LEU B O 1
ATOM 4219 N N . GLN B 1 220 ? 6.834 7.65 25.268 1 91.23 220 GLN B N 1
ATOM 4220 C CA . GLN B 1 220 ? 5.911 8.673 25.748 1 91.23 220 GLN B CA 1
ATOM 4221 C C . GLN B 1 220 ? 5.727 8.582 27.26 1 91.23 220 GLN B C 1
ATOM 4223 O O . GLN B 1 220 ? 5.641 9.605 27.943 1 91.23 220 GLN B O 1
ATOM 4228 N N . GLN B 1 221 ? 5.648 7.433 27.79 1 93.56 221 GLN B N 1
ATOM 4229 C CA . GLN B 1 221 ? 5.381 7.193 29.204 1 93.56 221 GLN B CA 1
ATOM 4230 C C . GLN B 1 221 ? 6.604 7.516 30.057 1 93.56 221 GLN B C 1
ATOM 4232 O O . GLN B 1 221 ? 6.478 8.091 31.14 1 93.56 221 GLN B O 1
ATOM 4237 N N . ARG B 1 222 ? 7.745 7.201 29.59 1 95.91 222 ARG B N 1
ATOM 4238 C CA . ARG B 1 222 ? 8.939 7.253 30.428 1 95.91 222 ARG B CA 1
ATOM 4239 C C . ARG B 1 222 ? 9.784 8.479 30.101 1 95.91 222 ARG B C 1
ATOM 4241 O O . ARG B 1 222 ? 10.643 8.876 30.891 1 95.91 222 ARG B O 1
ATOM 4248 N N . HIS B 1 223 ? 9.543 8.981 28.935 1 95.4 223 HIS B N 1
ATOM 4249 C CA . HIS B 1 223 ? 10.321 10.129 28.485 1 95.4 223 HIS B CA 1
ATOM 4250 C C . HIS B 1 223 ? 9.43 11.173 27.821 1 95.4 223 HIS B C 1
ATOM 4252 O O . HIS B 1 223 ? 8.522 11.714 28.456 1 95.4 223 HIS B O 1
ATOM 4258 N N . GLN B 1 224 ? 9.64 11.345 26.489 1 94.5 224 GLN B N 1
ATOM 4259 C CA . GLN B 1 224 ? 8.855 12.284 25.694 1 94.5 224 GLN B CA 1
ATOM 4260 C C . GLN B 1 224 ? 8.434 11.663 24.366 1 94.5 224 GLN B C 1
ATOM 4262 O O . GLN B 1 224 ? 9.027 10.679 23.919 1 94.5 224 GLN B O 1
ATOM 4267 N N . LYS B 1 225 ? 7.45 12.279 23.875 1 92.36 225 LYS B N 1
ATOM 4268 C CA . LYS B 1 225 ? 7.057 11.895 22.523 1 92.36 225 LYS B CA 1
ATOM 4269 C C . LYS B 1 225 ? 8.113 12.314 21.504 1 92.36 225 LYS B C 1
ATOM 4271 O O . LYS B 1 225 ? 8.68 13.404 21.602 1 92.36 225 LYS B O 1
ATOM 4276 N N . ARG B 1 226 ? 8.359 11.441 20.599 1 92.62 226 ARG B N 1
ATOM 4277 C CA . ARG B 1 226 ? 9.333 11.84 19.588 1 92.62 226 ARG B CA 1
ATOM 4278 C C . ARG B 1 226 ? 8.731 12.852 18.619 1 92.62 226 ARG B C 1
ATOM 4280 O O . ARG B 1 226 ? 7.515 12.886 18.423 1 92.62 226 ARG B O 1
ATOM 4287 N N . ASN B 1 227 ? 9.573 13.656 18.037 1 91.3 227 ASN B N 1
ATOM 4288 C CA . ASN B 1 227 ? 9.192 14.673 17.063 1 91.3 227 ASN B CA 1
ATOM 4289 C C . ASN B 1 227 ? 9.24 14.131 15.637 1 91.3 227 ASN B C 1
ATOM 4291 O O . ASN B 1 227 ? 10.321 13.937 15.078 1 91.3 227 ASN B O 1
ATOM 4295 N N . LEU B 1 228 ? 8.073 13.97 15.039 1 92.22 228 LEU B N 1
ATOM 4296 C CA . LEU B 1 228 ? 8.013 13.396 13.699 1 92.22 228 LEU B CA 1
ATOM 4297 C C . LEU B 1 228 ? 8.071 14.488 12.637 1 92.22 228 LEU B C 1
ATOM 4299 O O . LEU B 1 228 ? 7.284 15.437 12.672 1 92.22 228 LEU B O 1
ATOM 4303 N N . ALA B 1 229 ? 8.992 14.374 11.727 1 92.92 229 ALA B N 1
ATOM 4304 C CA . ALA B 1 229 ? 9.072 15.272 10.578 1 92.92 229 ALA B CA 1
ATOM 4305 C C . ALA B 1 229 ? 8.15 14.807 9.454 1 92.92 229 ALA B C 1
ATOM 4307 O O . ALA B 1 229 ? 7.643 15.623 8.681 1 92.92 229 ALA B O 1
ATOM 4308 N N . MET B 1 230 ? 7.988 13.429 9.41 1 94.83 230 MET B N 1
ATOM 4309 C CA . MET B 1 230 ? 7.165 12.849 8.353 1 94.83 230 MET B CA 1
ATOM 4310 C C . MET B 1 230 ? 6.754 11.423 8.705 1 94.83 230 MET B C 1
ATOM 4312 O O . MET B 1 230 ? 7.384 10.781 9.548 1 94.83 230 MET B O 1
ATOM 4316 N N . ARG B 1 231 ? 5.737 10.995 8.06 1 95.15 231 ARG B N 1
ATOM 4317 C CA . ARG B 1 231 ? 5.327 9.594 8.071 1 95.15 231 ARG B CA 1
ATOM 4318 C C . ARG B 1 231 ? 5.279 9.027 6.657 1 95.15 231 ARG B C 1
ATOM 4320 O O . ARG B 1 231 ? 4.843 9.705 5.724 1 95.15 231 ARG B O 1
ATOM 4327 N N . VAL B 1 232 ? 5.783 7.816 6.574 1 95.98 232 VAL B N 1
ATOM 4328 C CA . VAL B 1 232 ? 5.797 7.168 5.267 1 95.98 232 VAL B CA 1
ATOM 4329 C C . VAL B 1 232 ? 5.199 5.767 5.378 1 95.98 232 VAL B C 1
ATOM 4331 O O . VAL B 1 232 ? 4.971 5.269 6.482 1 95.98 232 VAL B O 1
ATOM 4334 N N . ALA B 1 233 ? 5.041 5.139 4.249 1 93.14 233 ALA B N 1
ATOM 4335 C CA . ALA B 1 233 ? 4.24 3.918 4.212 1 93.14 233 ALA B CA 1
ATOM 4336 C C . ALA B 1 233 ? 5.105 2.687 4.467 1 93.14 233 ALA B C 1
ATOM 4338 O O . ALA B 1 233 ? 4.59 1.617 4.801 1 93.14 233 ALA B O 1
ATOM 4339 N N . ASP B 1 234 ? 6.411 2.867 4.281 1 94.96 234 ASP B N 1
ATOM 4340 C CA . ASP B 1 234 ? 7.241 1.666 4.278 1 94.96 234 ASP B CA 1
ATOM 4341 C C . ASP B 1 234 ? 8.659 1.977 4.75 1 94.96 234 ASP B C 1
ATOM 4343 O O . ASP B 1 234 ? 9.097 3.128 4.701 1 94.96 234 ASP B O 1
ATOM 4347 N N . PHE B 1 235 ? 9.393 0.915 5.169 1 96.74 235 PHE B N 1
ATOM 4348 C CA . PHE B 1 235 ? 10.757 1.059 5.664 1 96.74 235 PHE B CA 1
ATOM 4349 C C . PHE B 1 235 ? 11.686 1.546 4.558 1 96.74 235 PHE B C 1
ATOM 4351 O O . PHE B 1 235 ? 12.57 2.369 4.801 1 96.74 235 PHE B O 1
ATOM 4358 N N . GLY B 1 236 ? 11.469 1.029 3.405 1 95.83 236 GLY B N 1
ATOM 4359 C CA . GLY B 1 236 ? 12.315 1.442 2.297 1 95.83 236 GLY B CA 1
ATOM 4360 C C . GLY B 1 236 ? 12.249 2.932 2.019 1 95.83 236 GLY B C 1
ATOM 4361 O O . GLY B 1 236 ? 13.279 3.575 1.804 1 95.83 236 GLY B O 1
ATOM 4362 N N . SER B 1 237 ? 11.081 3.452 2.061 1 95.79 237 SER B N 1
ATOM 4363 C CA . SER B 1 237 ? 10.88 4.884 1.866 1 95.79 237 SER B CA 1
ATOM 4364 C C . SER B 1 237 ? 11.589 5.694 2.946 1 95.79 237 SER B C 1
ATOM 4366 O O . SER B 1 237 ? 12.209 6.719 2.653 1 95.79 237 SER B O 1
ATOM 4368 N N . ALA B 1 238 ? 11.472 5.226 4.133 1 97.34 238 ALA B N 1
ATOM 4369 C CA . ALA B 1 238 ? 12.117 5.914 5.249 1 97.34 238 ALA B CA 1
ATOM 4370 C C . ALA B 1 238 ? 13.635 5.918 5.086 1 97.34 238 ALA B C 1
ATOM 4372 O O . ALA B 1 238 ? 14.288 6.937 5.323 1 97.34 238 ALA B O 1
ATOM 4373 N N . ALA B 1 239 ? 14.177 4.812 4.673 1 97.19 239 ALA B N 1
ATOM 4374 C CA . ALA B 1 239 ? 15.621 4.71 4.477 1 97.19 239 ALA B CA 1
ATOM 4375 C C . ALA B 1 239 ? 16.098 5.679 3.399 1 97.19 239 ALA B C 1
ATOM 4377 O O . ALA B 1 239 ? 17.13 6.335 3.558 1 97.19 239 ALA B O 1
ATOM 4378 N N . VAL B 1 240 ? 15.336 5.755 2.33 1 95.59 240 VAL B N 1
ATOM 4379 C CA . VAL B 1 240 ? 15.672 6.68 1.254 1 95.59 240 VAL B CA 1
ATOM 4380 C C . VAL B 1 240 ? 15.747 8.104 1.8 1 95.59 240 VAL B C 1
ATOM 4382 O O . VAL B 1 240 ? 16.68 8.848 1.488 1 95.59 240 VAL B O 1
ATOM 4385 N N . MET B 1 241 ? 14.83 8.484 2.674 1 95.79 241 MET B N 1
ATOM 4386 C CA . MET B 1 241 ? 14.794 9.826 3.247 1 95.79 241 MET B CA 1
ATOM 4387 C C . MET B 1 241 ? 15.993 10.06 4.16 1 95.79 241 MET B C 1
ATOM 4389 O O . MET B 1 241 ? 16.523 11.171 4.225 1 95.79 241 MET B O 1
ATOM 4393 N N . CYS B 1 242 ? 16.44 9.039 4.825 1 96.55 242 CYS B N 1
ATOM 4394 C CA . CYS B 1 242 ? 17.582 9.158 5.724 1 96.55 242 CYS B CA 1
ATOM 4395 C C . CYS B 1 242 ? 18.845 9.529 4.957 1 96.55 242 CYS B C 1
ATOM 4397 O O . CYS B 1 242 ? 19.746 10.165 5.506 1 96.55 242 CYS B O 1
ATOM 4399 N N . HIS B 1 243 ? 18.889 9.119 3.689 1 95.14 243 HIS B N 1
ATOM 4400 C CA . HIS B 1 243 ? 20.052 9.449 2.874 1 95.14 243 HIS B CA 1
ATOM 4401 C C . HIS B 1 243 ? 20.116 10.945 2.584 1 95.14 243 HIS B C 1
ATOM 4403 O O . HIS B 1 243 ? 21.183 11.476 2.27 1 95.14 243 HIS B O 1
ATOM 4409 N N . HIS B 1 244 ? 18.965 11.63 2.79 1 93.74 244 HIS B N 1
ATOM 4410 C CA . HIS B 1 244 ? 18.888 13.003 2.304 1 93.74 244 HIS B CA 1
ATOM 4411 C C . HIS B 1 244 ? 18.605 13.976 3.444 1 93.74 244 HIS B C 1
ATOM 4413 O O . HIS B 1 244 ? 18.491 15.183 3.222 1 93.74 244 HIS B O 1
ATOM 4419 N N . THR B 1 245 ? 18.468 13.44 4.637 1 94.79 245 THR B N 1
ATOM 4420 C CA . THR B 1 245 ? 18.115 14.278 5.778 1 94.79 245 THR B CA 1
ATOM 4421 C C . THR B 1 245 ? 18.897 13.859 7.019 1 94.79 245 THR B C 1
ATOM 4423 O O . THR B 1 245 ? 19.631 12.868 6.992 1 94.79 245 THR B O 1
ATOM 4426 N N . ASP B 1 246 ? 18.694 14.603 8.069 1 95.27 246 ASP B N 1
ATOM 4427 C CA . ASP B 1 246 ? 19.273 14.248 9.361 1 95.27 246 ASP B CA 1
ATOM 4428 C C . ASP B 1 246 ? 18.239 13.571 10.259 1 95.27 246 ASP B C 1
ATOM 4430 O O . ASP B 1 246 ? 18.379 13.569 11.484 1 95.27 246 ASP B O 1
ATOM 4434 N N . TYR B 1 247 ? 17.177 13.077 9.612 1 96.51 247 TYR B N 1
ATOM 4435 C CA . TYR B 1 247 ? 16.127 12.435 10.395 1 96.51 247 TYR B CA 1
ATOM 4436 C C . TYR B 1 247 ? 16.551 11.039 10.835 1 96.51 247 TYR B C 1
ATOM 4438 O O . TYR B 1 247 ? 17.345 10.382 10.157 1 96.51 247 TYR B O 1
ATOM 4446 N N . LEU B 1 248 ? 16.006 10.623 11.954 1 98.28 248 LEU B N 1
ATOM 4447 C CA . LEU B 1 248 ? 16.219 9.273 12.463 1 98.28 248 LEU B CA 1
ATOM 4448 C C . LEU B 1 248 ? 15.072 8.353 12.06 1 98.28 248 LEU B C 1
ATOM 4450 O O . LEU B 1 248 ? 13.925 8.793 11.954 1 98.28 248 LEU B O 1
ATOM 4454 N N . PHE B 1 249 ? 15.471 7.103 11.905 1 98.51 249 PHE B N 1
ATOM 4455 C CA . PHE B 1 249 ? 14.477 6.101 11.538 1 98.51 249 PHE B CA 1
ATOM 4456 C C . PHE B 1 249 ? 14.634 4.846 12.388 1 98.51 249 PHE B C 1
ATOM 4458 O O . PHE B 1 249 ? 15.663 4.171 12.322 1 98.51 249 PHE B O 1
ATOM 4465 N N . THR B 1 250 ? 13.624 4.496 13.154 1 98.22 250 THR B N 1
ATOM 4466 C CA . THR B 1 250 ? 13.589 3.278 13.957 1 98.22 250 THR B CA 1
ATOM 4467 C C . THR B 1 250 ? 12.963 2.13 13.17 1 98.22 250 THR B C 1
ATOM 4469 O O . THR B 1 250 ? 11.835 2.245 12.686 1 98.22 250 THR B O 1
ATOM 4472 N N . CYS B 1 251 ? 13.737 0.993 13.113 1 97.38 251 CYS B N 1
ATOM 4473 C CA . CYS B 1 251 ? 13.227 -0.064 12.247 1 97.38 251 CYS B CA 1
ATOM 4474 C C . CYS B 1 251 ? 13.74 -1.429 12.691 1 97.38 251 CYS B C 1
ATOM 4476 O O . CYS B 1 251 ? 14.453 -1.534 13.691 1 97.38 251 CYS B O 1
ATOM 4478 N N . SER B 1 252 ? 13.296 -2.469 11.973 1 96.09 252 SER B N 1
ATOM 4479 C CA . SER B 1 252 ? 13.718 -3.856 12.143 1 96.09 252 SER B CA 1
ATOM 4480 C C . SER B 1 252 ? 15.2 -4.027 11.827 1 96.09 252 SER B C 1
ATOM 4482 O O . SER B 1 252 ? 15.663 -3.62 10.76 1 96.09 252 SER B O 1
ATOM 4484 N N . LYS B 1 253 ? 15.91 -4.64 12.693 1 96.69 253 LYS B N 1
ATOM 4485 C CA . LYS B 1 253 ? 17.329 -4.921 12.491 1 96.69 253 LYS B CA 1
ATOM 4486 C C . LYS B 1 253 ? 17.535 -5.918 11.354 1 96.69 253 LYS B C 1
ATOM 4488 O O . LYS B 1 253 ? 18.418 -5.735 10.514 1 96.69 253 LYS B O 1
ATOM 4493 N N . ARG B 1 254 ? 16.736 -6.961 11.317 1 94.57 254 ARG B N 1
ATOM 4494 C CA . ARG B 1 254 ? 16.859 -7.978 10.277 1 94.57 254 ARG B CA 1
ATOM 4495 C C . ARG B 1 254 ? 16.687 -7.367 8.891 1 94.57 254 ARG B C 1
ATOM 4497 O O . ARG B 1 254 ? 17.431 -7.695 7.965 1 94.57 254 ARG B O 1
ATOM 4504 N N . TRP B 1 255 ? 15.71 -6.506 8.758 1 95.51 255 TRP B N 1
ATOM 4505 C CA . TRP B 1 255 ? 15.495 -5.838 7.479 1 95.51 255 TRP B CA 1
ATOM 4506 C C . TRP B 1 255 ? 16.67 -4.929 7.136 1 95.51 255 TRP B C 1
ATOM 4508 O O . TRP B 1 255 ? 17.177 -4.957 6.012 1 95.51 255 TRP B O 1
ATOM 4518 N N . ALA B 1 256 ? 17.126 -4.087 8.121 1 96.79 256 ALA B N 1
ATOM 4519 C CA . ALA B 1 256 ? 18.17 -3.088 7.905 1 96.79 256 ALA B CA 1
ATOM 4520 C C . ALA B 1 256 ? 19.455 -3.739 7.401 1 96.79 256 ALA B C 1
ATOM 4522 O O . ALA B 1 256 ? 20.194 -3.141 6.615 1 96.79 256 ALA B O 1
ATOM 4523 N N . ARG B 1 257 ? 19.685 -4.878 7.721 1 94.24 257 ARG B N 1
ATOM 4524 C CA . ARG B 1 257 ? 20.964 -5.522 7.439 1 94.24 257 ARG B CA 1
ATOM 4525 C C . ARG B 1 257 ? 20.975 -6.129 6.04 1 94.24 257 ARG B C 1
ATOM 4527 O O . ARG B 1 257 ? 22.038 -6.455 5.508 1 94.24 257 ARG B O 1
ATOM 4534 N N . ILE B 1 258 ? 19.821 -6.228 5.444 1 92.29 258 ILE B N 1
ATOM 4535 C CA . ILE B 1 258 ? 19.824 -6.914 4.157 1 92.29 258 ILE B CA 1
ATOM 4536 C C . ILE B 1 258 ? 19.323 -5.969 3.067 1 92.29 258 ILE B C 1
ATOM 4538 O O . ILE B 1 258 ? 19.594 -6.179 1.882 1 92.29 258 ILE B O 1
ATOM 4542 N N . ALA B 1 259 ? 18.592 -4.974 3.467 1 93.96 259 ALA B N 1
ATOM 4543 C CA . ALA B 1 259 ? 17.957 -4.104 2.481 1 93.96 259 ALA B CA 1
ATOM 4544 C C . ALA B 1 259 ? 18.996 -3.278 1.727 1 93.96 259 ALA B C 1
ATOM 4546 O O . ALA B 1 259 ? 19.908 -2.712 2.335 1 93.96 259 ALA B O 1
ATOM 4547 N N . LEU B 1 260 ? 18.804 -3.138 0.463 1 91.46 260 LEU B N 1
ATOM 4548 C CA . LEU B 1 260 ? 19.72 -2.362 -0.365 1 91.46 260 LEU B CA 1
ATOM 4549 C C . LEU B 1 260 ? 19.601 -0.873 -0.058 1 91.46 260 LEU B C 1
ATOM 4551 O O . LEU B 1 260 ? 20.59 -0.139 -0.13 1 91.46 260 LEU B O 1
ATOM 4555 N N . GLN B 1 261 ? 18.447 -0.444 0.348 1 93 261 GLN B N 1
ATOM 4556 C CA . GLN B 1 261 ? 18.167 0.961 0.623 1 93 261 GLN B CA 1
ATOM 4557 C C . GLN B 1 261 ? 18.913 1.437 1.867 1 93 261 GLN B C 1
ATOM 4559 O O . GLN B 1 261 ? 19.01 2.641 2.116 1 93 261 GLN B O 1
ATOM 4564 N N . THR B 1 262 ? 19.413 0.498 2.663 1 96.03 262 THR B N 1
ATOM 4565 C CA . THR B 1 262 ? 20.057 0.89 3.911 1 96.03 262 THR B CA 1
ATOM 4566 C C . THR B 1 262 ? 21.568 1.008 3.726 1 96.03 262 THR B C 1
ATOM 4568 O O . THR B 1 262 ? 22.28 1.425 4.642 1 96.03 262 THR B O 1
ATOM 4571 N N . LYS B 1 263 ? 22.031 0.617 2.55 1 93.88 263 LYS B N 1
ATOM 4572 C CA . LYS B 1 263 ? 23.464 0.713 2.289 1 93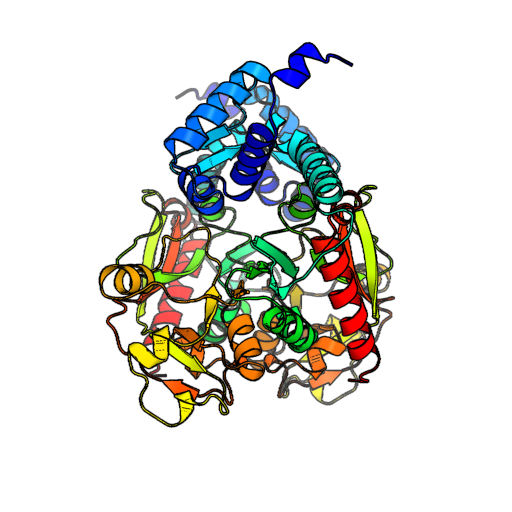.88 263 LYS B CA 1
ATOM 4573 C C . LYS B 1 263 ? 23.954 2.152 2.427 1 93.88 263 LYS B C 1
ATOM 4575 O O . LYS B 1 263 ? 23.376 3.068 1.838 1 93.88 263 LYS B O 1
ATOM 4580 N N . GLY B 1 264 ? 24.989 2.338 3.267 1 94.7 264 GLY B N 1
ATOM 4581 C CA . GLY B 1 264 ? 25.56 3.66 3.471 1 94.7 264 GLY B CA 1
ATOM 4582 C C . GLY B 1 264 ? 24.994 4.374 4.684 1 94.7 264 GLY B C 1
ATOM 4583 O O . GLY B 1 264 ? 25.489 5.432 5.075 1 94.7 264 GLY B O 1
ATOM 4584 N N . LEU B 1 265 ? 23.954 3.818 5.237 1 97.67 265 LEU B N 1
ATOM 4585 C CA . LEU B 1 265 ? 23.401 4.399 6.456 1 97.67 265 LEU B CA 1
ATOM 4586 C C . LEU B 1 265 ? 24.108 3.847 7.689 1 97.67 265 LEU B C 1
ATOM 4588 O O . LEU B 1 265 ? 24.747 2.794 7.626 1 97.67 265 LEU B O 1
ATOM 4592 N N . VAL B 1 266 ? 24.021 4.564 8.76 1 98.2 266 VAL B N 1
ATOM 4593 C CA . VAL B 1 266 ? 24.641 4.174 10.022 1 98.2 266 VAL B CA 1
ATOM 4594 C C . VAL B 1 266 ? 23.587 3.582 10.955 1 98.2 266 VAL B C 1
ATOM 4596 O O . VAL B 1 266 ? 22.509 4.157 11.127 1 98.2 266 VAL B O 1
ATOM 4599 N N . GLU B 1 267 ? 23.888 2.467 11.478 1 97.62 267 GLU B N 1
ATOM 4600 C CA . GLU B 1 267 ? 23.03 1.789 12.445 1 97.62 267 GLU B CA 1
ATOM 4601 C C . GLU B 1 267 ? 23.474 2.078 13.876 1 97.62 267 GLU B C 1
ATOM 4603 O O . GLU B 1 267 ? 24.669 2.049 14.178 1 97.62 267 GLU B O 1
ATOM 4608 N N . GLN B 1 268 ? 22.54 2.34 14.775 1 98 268 GLN B N 1
ATOM 4609 C CA . GLN B 1 268 ? 22.801 2.501 16.202 1 98 268 GLN B CA 1
ATOM 4610 C C . GLN B 1 268 ? 21.773 1.743 17.038 1 98 268 GLN B C 1
ATOM 4612 O O . GLN B 1 268 ? 20.59 1.706 16.692 1 98 268 GLN B O 1
ATOM 4617 N N . PRO B 1 269 ? 22.262 1.2 18.15 1 97.63 269 PRO B N 1
ATOM 4618 C CA . PRO B 1 269 ? 21.276 0.623 19.066 1 97.63 269 PRO B CA 1
ATOM 4619 C C . PRO B 1 269 ? 20.36 1.675 19.686 1 97.63 269 PRO B C 1
ATOM 4621 O O . PRO B 1 269 ? 20.774 2.82 19.885 1 97.63 269 PRO B O 1
ATOM 4624 N N . LEU B 1 270 ? 19.143 1.249 19.936 1 98.01 270 LEU B N 1
ATOM 4625 C CA . LEU B 1 270 ? 18.223 2.169 20.596 1 98.01 270 LEU B CA 1
ATOM 4626 C C . LEU B 1 270 ? 18.571 2.319 22.073 1 98.01 270 LEU B C 1
ATOM 4628 O O . LEU B 1 270 ? 18.917 1.339 22.737 1 98.01 270 LEU B O 1
ATOM 4632 N N . PRO B 1 271 ? 18.482 3.444 22.601 1 97.67 271 PRO B N 1
ATOM 4633 C CA . PRO B 1 271 ? 18.869 3.703 23.989 1 97.67 271 PRO B CA 1
ATOM 4634 C C . PRO B 1 271 ? 17.712 3.523 24.969 1 97.67 271 PRO B C 1
ATOM 4636 O O . PRO B 1 271 ? 17.647 4.215 25.988 1 97.67 271 PRO B O 1
ATOM 4639 N N . PHE B 1 272 ? 16.709 2.742 24.617 1 96.78 272 PHE B N 1
ATOM 4640 C CA . PHE B 1 272 ? 15.551 2.479 25.464 1 96.78 272 PHE B CA 1
ATOM 4641 C C . PHE B 1 272 ? 14.973 1.099 25.177 1 96.78 272 PHE B C 1
ATOM 4643 O O . PHE B 1 272 ? 15.329 0.465 24.181 1 96.78 272 PHE B O 1
ATOM 4650 N N . ASP B 1 273 ? 14.138 0.686 26.033 1 94.33 273 ASP B N 1
ATOM 4651 C CA . ASP B 1 273 ? 13.472 -0.602 25.869 1 94.33 273 ASP B CA 1
ATOM 4652 C C . ASP B 1 273 ? 12.384 -0.527 24.801 1 94.33 273 ASP B C 1
ATOM 4654 O O . ASP B 1 273 ? 11.473 0.298 24.892 1 94.33 273 ASP B O 1
ATOM 4658 N N . PHE B 1 274 ? 12.494 -1.362 23.815 1 94.56 274 PHE B N 1
ATOM 4659 C CA . PHE B 1 274 ? 11.523 -1.333 22.727 1 94.56 274 PHE B CA 1
ATOM 4660 C C . PHE B 1 274 ? 10.643 -2.577 22.754 1 94.56 274 PHE B C 1
ATOM 4662 O O . PHE B 1 274 ? 9.836 -2.792 21.847 1 94.56 274 PHE B O 1
ATOM 4669 N N . GLY B 1 275 ? 10.816 -3.395 23.733 1 93.59 275 GLY B N 1
ATOM 4670 C CA . GLY B 1 275 ? 10 -4.59 23.876 1 93.59 275 GLY B CA 1
ATOM 4671 C C . GLY B 1 275 ? 10.41 -5.708 22.936 1 93.59 275 GLY B C 1
ATOM 4672 O O . GLY B 1 275 ? 11.566 -5.781 22.516 1 93.59 275 GLY B O 1
ATOM 4673 N N . GLN B 1 276 ? 9.465 -6.636 22.714 1 93.69 276 GLN B N 1
ATOM 4674 C CA . GLN B 1 276 ? 9.703 -7.778 21.838 1 93.69 276 GLN B CA 1
ATOM 4675 C C . GLN B 1 276 ? 9.013 -7.591 20.49 1 93.69 276 GLN B C 1
ATOM 4677 O O . GLN B 1 276 ? 7.816 -7.301 20.434 1 93.69 276 GLN B O 1
ATOM 4682 N N . VAL B 1 277 ? 9.794 -7.713 19.434 1 94.58 277 VAL B N 1
ATOM 4683 C CA . VAL B 1 277 ? 9.248 -7.556 18.09 1 94.58 277 VAL B CA 1
ATOM 4684 C C . VAL B 1 277 ? 9.534 -8.81 17.267 1 94.58 277 VAL B C 1
ATOM 4686 O O . VAL B 1 277 ? 10.505 -9.524 17.528 1 94.58 277 VAL B O 1
ATOM 4689 N N . SER B 1 278 ? 8.663 -9.081 16.329 1 92.91 278 SER B N 1
ATOM 4690 C CA . SER B 1 278 ? 8.798 -10.27 15.495 1 92.91 278 SER B CA 1
ATOM 4691 C C . SER B 1 278 ? 8.074 -10.097 14.164 1 92.91 278 SER B C 1
ATOM 4693 O O . SER B 1 278 ? 7.345 -9.122 13.97 1 92.91 278 SER B O 1
ATOM 4695 N N . TYR B 1 279 ? 8.429 -10.957 13.232 1 93.46 279 TYR B N 1
ATOM 4696 C CA . TYR B 1 279 ? 7.578 -11.199 12.073 1 93.46 279 TYR B CA 1
ATOM 4697 C C . TYR B 1 279 ? 6.635 -12.37 12.324 1 93.46 279 TYR B C 1
ATOM 4699 O O . TYR B 1 279 ? 7.045 -13.402 12.86 1 93.46 279 TYR B O 1
ATOM 4707 N N . SER B 1 280 ? 5.405 -12.169 11.879 1 93.03 280 SER B N 1
ATOM 4708 C CA . SER B 1 280 ? 4.437 -13.25 12.042 1 93.03 280 SER B CA 1
ATOM 4709 C C . SER B 1 280 ? 3.714 -13.546 10.732 1 93.03 280 SER B C 1
ATOM 4711 O O . SER B 1 280 ? 3.588 -12.67 9.874 1 93.03 280 SER B O 1
ATOM 4713 N N . LEU B 1 281 ? 3.365 -14.734 10.616 1 94.59 281 LEU B N 1
ATOM 4714 C CA . LEU B 1 281 ? 2.43 -15.194 9.595 1 94.59 281 LEU B CA 1
ATOM 4715 C C . LEU B 1 281 ? 1.017 -15.301 10.159 1 94.59 281 LEU B C 1
ATOM 4717 O O . LEU B 1 281 ? 0.814 -15.882 11.228 1 94.59 281 LEU B O 1
ATOM 4721 N N . VAL B 1 282 ? 0.09 -14.719 9.463 1 94.43 282 VAL B N 1
ATOM 4722 C CA . VAL B 1 282 ? -1.291 -14.71 9.933 1 94.43 282 VAL B CA 1
ATOM 4723 C C . VAL B 1 282 ? -2.206 -15.303 8.863 1 94.43 282 VAL B C 1
ATOM 4725 O O . VAL B 1 282 ? -2.042 -15.023 7.674 1 94.43 282 VAL B O 1
ATOM 4728 N N . TRP B 1 283 ? -3.164 -16.136 9.276 1 94.71 283 TRP B N 1
ATOM 4729 C CA . TRP B 1 283 ? -4.124 -16.701 8.333 1 94.71 283 TRP B CA 1
ATOM 4730 C C . TRP B 1 283 ? -5.472 -16.939 9.005 1 94.71 283 TRP B C 1
ATOM 4732 O O . TRP B 1 283 ? -5.587 -16.85 10.23 1 94.71 283 TRP B O 1
ATOM 4742 N N . ASN B 1 284 ? -6.484 -17.113 8.199 1 93.2 284 ASN B N 1
ATOM 4743 C CA . ASN B 1 284 ? -7.799 -17.531 8.673 1 93.2 284 ASN B CA 1
ATOM 4744 C C . ASN B 1 284 ? -7.835 -19.024 8.983 1 93.2 284 ASN B C 1
ATOM 4746 O O . ASN B 1 284 ? -7.464 -19.846 8.143 1 93.2 284 ASN B O 1
ATOM 4750 N N . LYS B 1 285 ? -8.307 -19.404 10.091 1 90.6 285 LYS B N 1
ATOM 4751 C CA . LYS B 1 285 ? -8.332 -20.791 10.547 1 90.6 285 LYS B CA 1
ATOM 4752 C C . LYS B 1 285 ? -9.014 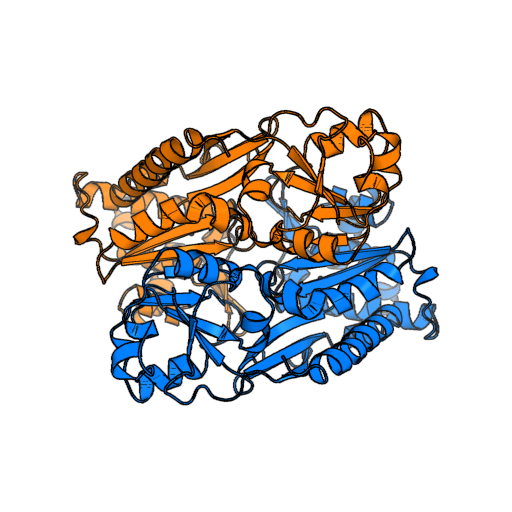-21.694 9.522 1 90.6 285 LYS B C 1
ATOM 4754 O O . LYS B 1 285 ? -8.533 -22.793 9.24 1 90.6 285 LYS B O 1
ATOM 4759 N N . ALA B 1 286 ? -10.054 -21.253 8.947 1 88.7 286 ALA B N 1
ATOM 4760 C CA . ALA B 1 286 ? -10.859 -22.049 8.024 1 88.7 286 ALA B CA 1
ATOM 4761 C C . ALA B 1 286 ? -10.114 -22.287 6.713 1 88.7 286 ALA B C 1
ATOM 4763 O O . ALA B 1 286 ? -10.439 -23.215 5.968 1 88.7 286 ALA B O 1
ATOM 4764 N N . SER B 1 287 ? -9.132 -21.465 6.445 1 90.5 287 SER B N 1
ATOM 4765 C CA . SER B 1 287 ? -8.438 -21.528 5.163 1 90.5 287 SER B CA 1
ATOM 4766 C C . SER B 1 287 ? -7.631 -22.816 5.034 1 90.5 287 SER B C 1
ATOM 4768 O O . SER B 1 287 ? -7.439 -23.326 3.928 1 90.5 287 SER B O 1
ATOM 4770 N N . LEU B 1 288 ? -7.225 -23.386 6.117 1 90.4 288 LEU B N 1
ATOM 4771 C CA . LEU B 1 288 ? -6.332 -24.538 6.063 1 90.4 288 LEU B CA 1
ATOM 4772 C C . LEU B 1 288 ? -7.116 -25.822 5.815 1 90.4 288 LEU B C 1
ATOM 4774 O O . LEU B 1 288 ? -6.526 -26.896 5.669 1 90.4 288 LEU B O 1
ATOM 4778 N N . ASN B 1 289 ? -8.412 -25.701 5.727 1 88.42 289 ASN B N 1
ATOM 4779 C CA . ASN B 1 289 ? -9.192 -26.832 5.237 1 88.42 289 ASN B CA 1
ATOM 4780 C C . ASN B 1 289 ? -8.89 -27.128 3.771 1 88.42 289 ASN B C 1
ATOM 4782 O O . ASN B 1 289 ? -9.182 -28.22 3.281 1 88.42 289 ASN B O 1
ATOM 4786 N N . ASP B 1 290 ? -8.348 -26.199 3.102 1 89.13 290 ASP B N 1
ATOM 4787 C CA . ASP B 1 290 ? -7.888 -26.361 1.727 1 89.13 290 ASP B CA 1
ATOM 4788 C C . ASP B 1 290 ? -6.471 -26.929 1.685 1 89.13 290 ASP B C 1
ATOM 4790 O O . ASP B 1 290 ? -5.531 -26.304 2.179 1 89.13 290 ASP B O 1
ATOM 4794 N N . PRO B 1 291 ? -6.305 -28.092 1.059 1 90.8 291 PRO B N 1
ATOM 4795 C CA . PRO B 1 291 ? -4.98 -28.716 1.025 1 90.8 291 PRO B CA 1
ATOM 4796 C C . PRO B 1 291 ? -3.931 -27.836 0.348 1 90.8 291 PRO B C 1
ATOM 4798 O O . PRO B 1 291 ? -2.752 -27.887 0.709 1 90.8 291 PRO B O 1
ATOM 4801 N N . ALA B 1 292 ? -4.339 -27.073 -0.646 1 90.86 292 ALA B N 1
ATOM 4802 C CA . ALA B 1 292 ? -3.401 -26.172 -1.311 1 90.86 292 ALA B CA 1
ATOM 4803 C C . ALA B 1 292 ? -2.853 -25.134 -0.336 1 90.86 292 ALA B C 1
ATOM 4805 O O . ALA B 1 292 ? -1.654 -24.844 -0.338 1 90.86 292 ALA B O 1
ATOM 4806 N N . LEU B 1 293 ? -3.672 -24.632 0.503 1 93.2 293 LEU B N 1
ATOM 4807 C CA . LEU B 1 293 ? -3.263 -23.608 1.458 1 93.2 293 LEU B CA 1
ATOM 4808 C C . LEU B 1 293 ? -2.46 -24.22 2.601 1 93.2 293 LEU B C 1
ATOM 4810 O O . LEU B 1 293 ? -1.548 -23.585 3.135 1 93.2 293 LEU B O 1
ATOM 4814 N N . ARG B 1 294 ? -2.764 -25.438 2.946 1 93.22 294 ARG B N 1
ATOM 4815 C CA . ARG B 1 294 ? -1.936 -26.136 3.924 1 93.22 294 ARG B CA 1
ATOM 4816 C C . ARG B 1 294 ? -0.516 -26.327 3.404 1 93.22 294 ARG B C 1
ATOM 4818 O O . ARG B 1 294 ? 0.453 -26.13 4.141 1 93.22 294 ARG B O 1
ATOM 4825 N N . TRP B 1 295 ? -0.521 -26.701 2.218 1 93.18 295 TRP B N 1
ATOM 4826 C CA . TRP B 1 295 ? 0.786 -26.851 1.585 1 93.18 295 TRP B CA 1
ATOM 4827 C C . TRP B 1 295 ? 1.551 -25.532 1.597 1 93.18 295 TRP B C 1
ATOM 4829 O O . TRP B 1 295 ? 2.722 -25.49 1.979 1 93.18 295 TRP B O 1
ATOM 4839 N N . LEU B 1 296 ? 0.917 -24.457 1.177 1 93.42 296 LEU B N 1
ATOM 4840 C CA . LEU B 1 296 ? 1.541 -23.139 1.137 1 93.42 296 LEU B CA 1
ATOM 4841 C C . LEU B 1 296 ? 2.013 -22.719 2.526 1 93.42 296 LEU B C 1
ATOM 4843 O O . LEU B 1 296 ? 3.12 -22.199 2.678 1 93.42 296 LEU B O 1
ATOM 4847 N N . GLN B 1 297 ? 1.192 -22.94 3.482 1 94.18 297 GLN B N 1
ATOM 4848 C CA . GLN B 1 297 ? 1.562 -22.613 4.855 1 94.18 297 GLN B CA 1
ATOM 4849 C C . GLN B 1 297 ? 2.846 -23.329 5.265 1 94.18 297 GLN B C 1
ATOM 4851 O O . GLN B 1 297 ? 3.754 -22.714 5.828 1 94.18 297 GLN B O 1
ATOM 4856 N N . GLN B 1 298 ? 2.896 -24.573 4.966 1 92.56 298 GLN B N 1
ATOM 4857 C CA . GLN B 1 298 ? 4.056 -25.38 5.326 1 92.56 298 GLN B CA 1
ATOM 4858 C C . GLN B 1 298 ? 5.314 -24.88 4.622 1 92.56 298 GLN B C 1
ATOM 4860 O O . GLN B 1 298 ? 6.384 -24.803 5.231 1 92.56 298 GLN B O 1
ATOM 4865 N N . GLN B 1 299 ? 5.158 -24.527 3.405 1 91.12 299 GLN B N 1
ATOM 4866 C CA . GLN B 1 299 ? 6.294 -23.996 2.658 1 91.12 299 GLN B CA 1
ATOM 4867 C C . GLN B 1 299 ? 6.812 -22.706 3.288 1 91.12 299 GLN B C 1
ATOM 4869 O O . GLN B 1 299 ? 8.023 -22.514 3.415 1 91.12 299 GLN B O 1
ATOM 4874 N N . LEU B 1 300 ? 5.913 -21.81 3.679 1 91.64 300 LEU B N 1
ATOM 4875 C CA . LEU B 1 300 ? 6.276 -20.528 4.275 1 91.64 300 LEU B CA 1
ATOM 4876 C C . LEU B 1 300 ? 6.954 -20.729 5.625 1 91.64 300 LEU B C 1
ATOM 4878 O O . LEU B 1 300 ? 8.005 -20.14 5.891 1 91.64 300 LEU B O 1
ATOM 4882 N N . LEU B 1 301 ? 6.393 -21.62 6.392 1 91.36 301 LEU B N 1
ATOM 4883 C CA . LEU B 1 301 ? 6.937 -21.866 7.723 1 91.36 301 LEU B CA 1
ATOM 4884 C C . LEU B 1 301 ? 8.304 -22.536 7.636 1 91.36 301 LEU B C 1
ATOM 4886 O O . LEU B 1 301 ? 9.232 -22.16 8.356 1 91.36 301 LEU B O 1
ATOM 4890 N N . ASP B 1 302 ? 8.457 -23.443 6.743 1 88.64 302 ASP B N 1
ATOM 4891 C CA . ASP B 1 302 ? 9.723 -24.15 6.574 1 88.64 302 ASP B CA 1
ATOM 4892 C C . ASP B 1 302 ? 10.814 -23.21 6.067 1 88.64 302 ASP B C 1
ATOM 4894 O O . ASP B 1 302 ? 11.945 -23.243 6.554 1 88.64 302 ASP B O 1
ATOM 4898 N N . ALA B 1 303 ? 10.446 -22.406 5.162 1 82.9 303 ALA B N 1
ATOM 4899 C CA . ALA B 1 303 ? 11.412 -21.466 4.6 1 82.9 303 ALA B CA 1
ATOM 4900 C C . ALA B 1 303 ? 11.838 -20.431 5.637 1 82.9 303 ALA B C 1
ATOM 4902 O O . ALA B 1 303 ? 13.002 -20.025 5.676 1 82.9 303 ALA B O 1
ATOM 4903 N N . CYS B 1 304 ? 10.927 -20.081 6.473 1 83.39 304 CYS B N 1
ATOM 4904 C CA . CYS B 1 304 ? 11.224 -19.067 7.478 1 83.39 304 CYS B CA 1
ATOM 4905 C C . CYS B 1 304 ? 12.121 -19.631 8.573 1 83.39 304 CYS B C 1
ATOM 4907 O O . CYS B 1 304 ? 12.891 -18.894 9.192 1 83.39 304 CYS B O 1
ATOM 4909 N N . LYS B 1 305 ? 12.03 -20.911 8.746 1 84.03 305 LYS B N 1
ATOM 4910 C CA . LYS B 1 305 ? 12.946 -21.552 9.684 1 84.03 305 LYS B CA 1
ATOM 4911 C C . LYS B 1 305 ? 14.392 -21.429 9.212 1 84.03 305 LYS B C 1
ATOM 4913 O O . LYS B 1 305 ? 15.297 -21.207 10.018 1 84.03 305 LYS B O 1
ATOM 4918 N N . VAL B 1 306 ? 14.529 -21.498 7.982 1 80.41 306 VAL B N 1
ATOM 4919 C CA . VAL B 1 306 ? 15.864 -21.375 7.406 1 80.41 306 VAL B CA 1
ATOM 4920 C C . VAL B 1 306 ? 16.363 -19.94 7.559 1 80.41 306 VAL B C 1
ATOM 4922 O O . VAL B 1 306 ? 17.526 -19.714 7.901 1 80.41 306 VAL B O 1
ATOM 4925 N N . LEU B 1 307 ? 15.477 -18.984 7.371 1 81.92 307 LEU B N 1
ATOM 4926 C CA . LEU B 1 307 ? 15.831 -17.575 7.509 1 81.92 307 LEU B CA 1
ATOM 4927 C C . LEU B 1 307 ? 16.215 -17.25 8.949 1 81.92 307 LEU B C 1
ATOM 4929 O O . LEU B 1 307 ? 17.121 -16.449 9.188 1 81.92 307 LEU B O 1
ATOM 4933 N N . SER B 1 308 ? 15.451 -17.84 9.837 1 78.63 308 SER B N 1
ATOM 4934 C CA . SER B 1 308 ? 15.716 -17.599 11.252 1 78.63 308 SER B CA 1
ATOM 4935 C C . SER B 1 308 ? 17.093 -18.119 11.653 1 78.63 308 SER B C 1
ATOM 4937 O O . SER B 1 308 ? 17.741 -17.557 12.538 1 78.63 308 SER B O 1
ATOM 4939 N N . ALA B 1 309 ? 17.463 -19.17 10.974 1 73.05 309 ALA B N 1
ATOM 4940 C CA . ALA B 1 309 ? 18.749 -19.792 11.279 1 73.05 309 ALA B CA 1
ATOM 4941 C C . ALA B 1 309 ? 19.904 -18.968 10.715 1 73.05 309 ALA B C 1
ATOM 4943 O O . ALA B 1 309 ? 21.048 -19.11 11.154 1 73.05 309 ALA B O 1
ATOM 4944 N N . CYS B 1 310 ? 19.549 -18.179 9.713 1 66.83 310 CYS B N 1
ATOM 4945 C CA . CYS B 1 310 ? 20.58 -17.339 9.112 1 66.83 310 CYS B CA 1
ATOM 4946 C C . CYS B 1 310 ? 20.832 -16.096 9.956 1 66.83 310 CYS B C 1
ATOM 4948 O O . CYS B 1 310 ? 19.888 -15.438 10.397 1 66.83 310 CYS B O 1
ATOM 4950 N N . GLU B 1 311 ? 21.854 -15.987 10.795 1 60.8 311 GLU B N 1
ATOM 4951 C CA . GLU B 1 311 ? 22.231 -14.85 11.629 1 60.8 311 GLU B CA 1
ATOM 4952 C C . GLU B 1 311 ? 22.616 -13.644 10.777 1 60.8 311 GLU B C 1
ATOM 4954 O O . GLU B 1 311 ? 23.434 -13.759 9.862 1 60.8 311 GLU B O 1
ATOM 4959 N N . TYR B 1 312 ? 21.587 -12.71 10.501 1 54.25 312 TYR B N 1
ATOM 4960 C CA . TYR B 1 312 ? 22.032 -11.482 9.851 1 54.25 312 TYR B CA 1
ATOM 4961 C C . TYR B 1 312 ? 22.677 -10.536 10.857 1 54.25 312 TYR B C 1
ATOM 4963 O O . TYR B 1 312 ? 22.338 -10.555 12.042 1 54.25 312 TYR B O 1
#

Sequence (624 aa):
MDYITLSRISLKHLTVLHMLLTTHSVTQAAERLCVTPSSVSKTLSQLRETLKDELFYRDGTRLVPTPFAINIGPSIHGILSSMNGLLHQGSFSPAYFQGDFSIAMRESSMELFAPVLVHLSQQLGNHAYLNVHSKDEMSFDALIRGQIDFLLLPHDLSQPPTHNKDLVWQTILKDELICLMGKSNPLAKQPLTIEGYLSARHIGIHDKDLSRPYFEQNLQQRHQKRNLAMRVADFGSAAVMCHHTDYLFTCSKRWARIALQTKGLVEQPLPFDFGQVSYSLVWNKASLNDPALRWLQQQLLDACKVLSACEYMDYITLSRISLKHLTVLHMLLTTHSVTQAAERLCVTPSSVSKTLSQLRETLKDELFYRDGTRLVPTPFAINIGPSIHGILSSMNGLLHQGSFSPAYFQGDFSIAMRESSMELFAPVLVHLSQQLGNHAYLNVHSKDEMSFDALIRGQIDFLLLPHDLSQPPTHNKDLVWQTILKDELICLMGKSNPLAKQPLTIEGYLSARHIGIHDKDLSRPYFEQNLQQRHQKRNLAMRVADFGSAAVMCHHTDYLFTCSKRWARIALQTKGLVEQPLPFDFGQVSYSLVWNKASLNDPALRWLQQQLLDACKVLSACEY

pLDDT: mean 89.65, std 7.82, range [54.25, 98.64]

Foldseek 3Di:
DPVVLVVLDDLVLLLLLLLCVQPQDLCRSCVQVVHDSVVSVVSLVSVCVSVVHNQWDDDDRGTHGDPVSLVCLLVSLLVNLLVLLVVCVLDDQQQPDAEEAEEEEAPLCCLLCVVLVVVVQVRHHPRYYYHYHYCVVQDPSCQSSVSHFKYKYKAAPVWPQDPPPQKDKDFLAWWDKWKKAAPPAPCLVDAQALVNQQVFEAEAADDPRGDDAQQQVVCVVPHNHHHYPYYDHHPLVRLQVRNVDNHMYMDTPSSLVRPPSNPRIGIHHDNDDRHIMGMIMMHGNSNVSNSVSVVVVVSSNVSSNVSNVDDD/DPVVLVVLDDLVLLLLLLLCVQPQDLCRSCVQVVHDSVVSVVSLVSVCVSVVHNQWDDDDRGTHGDPVSLVCLLVSLLVNLLVLLVVCVLDDQQQPDAEEAEEEEAPLCCLLCVVLVVVVQVRHHPRYYYHYHYCVVQDPSCQSSVSHFKYKYKAAPVFPQDPPPQKDKDFLAWWDKWKKAAPPAPCLVDAQALVNQQVFEAEAADDPRGDDAQQQVVCVVPHNHHHYPYYDHHPLVRLQVRNVDNHMYMDTPSSLVRPPSNPRIGIHHDNDDRHIMGMIMMHGNSNVSNSVSVVVVVSSNVSSNVSNVDDD

Radius of gyration: 24.82 Å; Cα contacts (8 Å, |Δi|>4): 1119; chains: 2; bounding box: 64×72×62 Å

Solvent-accessible surface area (backbone atoms only — not comparable to full-atom values): 33202 Å² total; per-residue (Å²): 130,67,58,68,65,49,70,72,56,50,69,65,49,52,50,50,52,52,36,35,73,60,57,31,30,61,63,57,30,12,60,74,68,72,52,50,46,66,57,47,54,51,46,50,50,53,46,24,66,74,67,71,39,74,45,51,46,74,58,86,94,36,46,41,67,34,73,67,42,60,66,45,30,34,58,50,40,36,50,54,20,44,49,48,22,63,73,41,73,65,60,64,55,53,65,74,38,77,48,73,49,35,36,17,23,48,66,53,51,39,68,72,42,39,70,49,54,47,55,52,48,69,52,36,25,94,58,25,34,40,37,37,40,38,32,72,58,43,42,71,66,32,30,55,39,54,65,28,58,35,37,40,47,75,44,45,68,87,47,74,65,67,87,51,84,56,52,44,80,41,82,52,33,82,50,48,68,27,32,38,27,15,64,82,26,80,62,63,80,50,84,57,40,59,65,60,58,53,71,38,41,24,46,45,68,60,61,90,77,48,68,82,52,58,36,60,52,45,34,41,72,78,62,55,70,70,43,58,44,30,33,26,56,39,65,51,45,46,35,54,46,17,72,73,40,71,32,37,36,75,41,53,40,66,48,53,74,66,35,57,53,39,67,76,48,40,78,42,68,57,64,64,78,56,78,56,37,28,31,30,43,32,34,33,62,50,50,52,43,15,34,62,47,40,49,50,50,50,53,52,54,56,44,30,51,54,54,58,67,49,84,123,131,69,59,69,64,49,69,72,57,50,70,66,49,53,50,50,52,53,36,35,73,61,58,31,29,62,61,57,30,10,60,75,67,72,52,49,46,66,58,47,51,50,47,50,52,52,47,23,64,74,67,70,42,76,44,52,45,74,58,85,92,38,44,41,68,33,72,68,42,59,66,46,30,34,57,49,40,36,51,52,20,44,49,48,22,62,75,40,72,64,60,62,55,53,66,72,36,76,47,72,49,36,36,19,23,50,64,54,51,39,69,72,43,38,69,49,52,48,53,53,49,69,53,36,25,96,58,25,35,40,37,37,40,36,31,70,59,43,43,72,67,33,31,55,38,53,66,29,58,36,37,41,47,76,44,47,68,86,47,73,67,68,85,52,84,55,53,46,80,41,82,51,32,82,50,50,69,27,30,37,28,15,66,83,26,81,64,62,81,49,86,57,42,59,65,58,59,52,71,37,40,25,48,44,69,60,60,91,76,49,68,83,50,58,36,59,52,45,32,42,73,77,61,54,70,72,45,59,43,31,33,25,57,39,66,51,45,48,35,54,46,17,73,74,41,70,31,37,34,74,42,54,41,67,50,54,73,67,34,58,54,37,66,77,46,39,78,40,68,57,63,62,77,55,78,56,36,28,32,30,43,33,36,33,62,52,50,54,42,16,33,63,49,40,51,50,49,49,53,54,54,55,44,31,50,53,54,56,68,48,83,123

InterPro domains:
  IPR000847 LysR, HTH, N-terminal domain [PF00126] (11-68)
  IPR000847 LysR, HTH, N-terminal domain [PS50931] (9-66)
  IPR005119 LysR, substrate-binding [PF03466] (98-304)
  IPR036388 Winged helix-like DNA-binding domain superfamily [G3DSA:1.10.10.10] (3-89)
  IPR036390 Winged helix DNA-binding domain superfamily [SSF46785] (6-88)
  IPR037402 HTH-type transcriptional regulator YidZ, PBP2 domain [cd08417] (101-303)
  IPR050389 LysR-type Transcriptional Regulators [PTHR30118] (1-305)

Secondary structure (DSSP, 8-state):
--HHHHHT--HHHHHHHHHHHHHS-HHHHHHHHTS-HHHHHHHHHHHHHHHTS--EEEETTEEEE-HHHHHHHHHHHHHHHHHHHHHHTT---GGG--EEEEEEE-TTHHHHHHHHHHHHHHHS-TTEEEEEEETTTS-HHHHHTTS-SEEEEEEETT--S---TTEEEEEEEEE-EEEEE-TT-GGGGSPPPHHHHHHSEEEEE--SSSPPPHHHHHHHHHS---EEEEEESSHHHHHHHHTTSS-EEEEEHHHHTT-GGGTTPEEEE-SS----EEEEEEEEGGGGGSHHHHHHHHHHHHHHHHHHHS--/--HHHHHT--HHHHHHHHHHHHHS-HHHHHHHHTS-HHHHHHHHHHHHHHHTS--EEEETTEEEE-HHHHHHHHHHHHHHHHHHHHHHTT---GGG--EEEEEEE-TTHHHHHHHHHHHHHHHS-TTEEEEEEETTTS-HHHHHTTS-SEEEEEEETT--S---TTEEEEEEEEE-EEEEE-TT-GGGGSPPPHHHHHHSEEEEE--SSSPPPHHHHHHHHHS---EEEEEESSHHHHHHHHTTSS-EEEEEHHHHTT-GGGTTPEEEE-SS----EEEEEEEEGGGGGSHHHHHHHHHHHHHHHHHHHS--

Organism: NCBI:txid1219067